Protein AF-A0A3E0R1F8-F1 (afdb_monomer_lite)

pLDDT: mean 88.99, std 15.38, range [22.86, 98.81]

Foldseek 3Di:
DDDDDDDDDDDDDDQLEQAWFDQPAQAEAEEAEAAADPDDPVLQLVLQVVLPFEHEYAYALCNLQVCLVVLQVNVVSPHHYAYAFHPLDLLQPDPDLVVSVVRVVSSQLSSCQSHVFFHWQEYEYRVSHHDPVSSCSSVVVQHRYYHFAELCLLVLDALVSSLVSQLVVDGHGGYYYHYNYPSNPRPSVNSNSSSVSSVVVVHGHDYVQVRCVSVVHHTWGKAKKKKWFQDPDAPPDDDFQKDQQLDLVSLLQCLQQCVPFDWDDVQCVQPVDSVSSSVVSNDWDAAPVRFTWDSRQWIFGDDPRGTFKIFTWDDDDQEIETRTMTGNDPDLCVVVNVSNVRSVVSVVVNHRIYMYRYPNVSNVVVCVVVVIDMDMDMDIGD

Secondary structure (DSSP, 8-state):
-----PPPPPP-SS--EES---TTS-EEEEEEEE--SSS-THHHHHHHHTTT---EEEE-HHHHHH-HHHHHHHHHTT-EEEE--SS---GGG---HHHHHHHHHHHHHHHHHHHSSPEESEE--GGG---HHHHHHHHHTTPEEE--EE--GGG---HHHHHHHHGGG--TT-EEEEEESSS-TTHHHHHHHHHHHHHHTTPEEE-HHHHHHHTT----EEEEEEEEEPPSSPPSSPPP-EEE--SHHHHHHHHHHHTTS---HHHHHH-SSHHHHHHHHHS--B-TTSPBP-GGGEEEEEETTEEEEEEEEEEETTEEEEEEEEESS--TTHHHHHHHHHHHHHHHTT-SEEEESSSHHHHHHHHHHTT--EEEEEEEE-

Radius of gyration: 23.36 Å; chains: 1; bounding box: 55×54×70 Å

Structure (mmCIF, N/CA/C/O backbone):
data_AF-A0A3E0R1F8-F1
#
_entry.id   AF-A0A3E0R1F8-F1
#
loop_
_atom_site.group_PDB
_atom_site.id
_atom_site.type_symbol
_atom_site.label_atom_id
_atom_site.label_alt_id
_atom_site.label_comp_id
_atom_site.label_asym_id
_atom_site.label_entity_id
_atom_site.label_seq_id
_atom_site.pdbx_PDB_ins_code
_atom_site.Cartn_x
_atom_site.Cartn_y
_atom_site.Cartn_z
_atom_site.occupancy
_atom_site.B_iso_or_equiv
_atom_site.auth_seq_id
_atom_site.auth_comp_id
_atom_site.auth_asym_id
_atom_site.auth_atom_id
_atom_site.pdbx_PDB_model_num
ATOM 1 N N . MET A 1 1 ? -1.274 17.047 39.202 1.00 31.33 1 MET A N 1
ATOM 2 C CA . MET A 1 1 ? -2.522 16.830 38.441 1.00 31.33 1 MET A CA 1
ATOM 3 C C . MET A 1 1 ? -2.502 17.765 37.240 1.00 31.33 1 MET A C 1
ATOM 5 O O . MET A 1 1 ? -2.857 18.924 37.386 1.00 31.33 1 MET A O 1
ATOM 9 N N . SER A 1 2 ? -1.992 17.303 36.097 1.00 24.64 2 SER A N 1
ATOM 10 C CA . SER A 1 2 ? -2.022 18.062 34.841 1.00 24.64 2 SER A CA 1
ATOM 11 C C . SER A 1 2 ? -3.104 17.438 33.968 1.00 24.64 2 SER A C 1
ATOM 13 O O . SER A 1 2 ? -2.968 16.290 33.555 1.00 24.64 2 SER A O 1
ATOM 15 N N . ARG A 1 3 ? -4.227 18.141 33.796 1.00 22.86 3 ARG A N 1
ATOM 16 C CA . ARG A 1 3 ? -5.286 17.759 32.859 1.00 22.86 3 ARG A CA 1
ATOM 17 C C . ARG A 1 3 ? -4.897 18.313 31.493 1.00 22.86 3 ARG A C 1
ATOM 19 O O . ARG A 1 3 ? -4.946 19.524 31.300 1.00 22.86 3 ARG A O 1
ATOM 26 N N . SER A 1 4 ? -4.520 17.437 30.569 1.00 24.70 4 SER A N 1
ATOM 27 C CA . SER A 1 4 ? -4.425 17.789 29.153 1.00 24.70 4 SER A CA 1
ATOM 28 C C . SER A 1 4 ? -5.839 18.030 28.628 1.00 24.70 4 SER A C 1
ATOM 30 O O . SER A 1 4 ? -6.684 17.138 28.658 1.00 24.70 4 SER A O 1
ATOM 32 N N . VAL A 1 5 ? -6.114 19.270 28.233 1.00 24.08 5 VAL A N 1
ATOM 33 C CA . VAL A 1 5 ? -7.390 19.702 27.659 1.00 24.08 5 VAL A CA 1
ATOM 34 C C . VAL A 1 5 ? -7.327 19.449 26.156 1.00 24.08 5 VAL A C 1
ATOM 36 O O . VAL A 1 5 ? -6.535 20.078 25.459 1.00 24.08 5 VAL A O 1
ATOM 39 N N . PHE A 1 6 ? -8.150 18.527 25.657 1.00 27.28 6 PHE A N 1
ATOM 40 C CA . PHE A 1 6 ? -8.397 18.381 24.225 1.00 27.28 6 PHE A CA 1
ATOM 41 C C . PHE A 1 6 ? -9.372 19.483 23.801 1.00 27.28 6 PHE A C 1
ATOM 43 O O . PHE A 1 6 ? -10.487 19.575 24.317 1.00 27.28 6 PHE A O 1
ATOM 50 N N . HIS A 1 7 ? -8.924 20.376 22.920 1.00 27.91 7 HIS A N 1
ATOM 51 C CA . HIS A 1 7 ? -9.761 21.449 22.400 1.00 27.91 7 HIS A CA 1
ATOM 52 C C . HIS A 1 7 ? -10.775 20.901 21.392 1.00 27.91 7 HIS A C 1
ATOM 54 O O . HIS A 1 7 ? -10.412 20.204 20.447 1.00 27.91 7 HIS A O 1
ATOM 60 N N . ALA A 1 8 ? -12.041 21.264 21.602 1.00 29.66 8 ALA A N 1
ATOM 61 C CA . ALA A 1 8 ? -13.139 21.038 20.675 1.00 29.66 8 ALA A CA 1
ATOM 62 C C . ALA A 1 8 ? -12.845 21.665 19.299 1.00 29.66 8 ALA A C 1
ATOM 64 O O . ALA A 1 8 ? -12.393 22.810 19.201 1.00 29.66 8 ALA A O 1
ATOM 65 N N . VAL A 1 9 ? -13.113 20.893 18.247 1.00 32.69 9 VAL A N 1
ATOM 66 C CA . VAL A 1 9 ? -12.901 21.246 16.840 1.00 32.69 9 VAL A CA 1
ATOM 67 C C . VAL A 1 9 ? -13.839 22.392 16.435 1.00 32.69 9 VAL A C 1
ATOM 69 O O . VAL A 1 9 ? -15.059 22.255 16.494 1.00 32.69 9 VAL A O 1
ATOM 72 N N . GLN A 1 10 ? -13.270 23.524 16.005 1.00 29.42 10 GLN A N 1
ATOM 73 C CA . GLN A 1 10 ? -13.994 24.558 15.254 1.00 29.42 10 GLN A CA 1
ATOM 74 C C . GLN A 1 10 ? -14.044 24.193 13.760 1.00 29.42 10 GLN A C 1
ATOM 76 O O . GLN A 1 10 ? -13.067 23.640 13.247 1.00 29.42 10 GLN A O 1
ATOM 81 N N . PRO A 1 11 ? -15.134 24.517 13.040 1.00 40.38 11 PRO A N 1
ATOM 82 C CA . PRO A 1 11 ? -15.223 24.266 11.612 1.00 40.38 11 PRO A CA 1
ATOM 83 C C . PRO A 1 11 ? -14.510 25.354 10.786 1.00 40.38 11 PRO A C 1
ATOM 85 O O . PRO A 1 11 ? -14.675 26.546 11.028 1.00 40.38 11 PRO A O 1
ATOM 88 N N . ASP A 1 12 ? -13.819 24.870 9.752 1.00 43.56 12 ASP A N 1
ATOM 89 C CA . ASP A 1 12 ? -13.478 25.507 8.470 1.00 43.56 12 ASP A CA 1
ATOM 90 C C . ASP A 1 12 ? -12.099 26.184 8.259 1.00 43.56 12 ASP A C 1
ATOM 92 O O . ASP A 1 12 ? -11.528 26.842 9.126 1.00 43.56 12 ASP A O 1
ATOM 96 N N . THR A 1 13 ? -11.620 26.024 7.014 1.00 33.88 13 THR A N 1
ATOM 97 C CA . THR A 1 13 ? -10.403 26.500 6.320 1.00 33.88 13 THR A CA 1
ATOM 98 C C . THR A 1 13 ? -9.198 25.536 6.240 1.00 33.88 13 THR A C 1
ATOM 100 O O . THR A 1 13 ? -8.258 25.570 7.025 1.00 33.88 13 THR A O 1
ATOM 103 N N . GLY A 1 14 ? -9.189 24.665 5.220 1.00 43.38 14 GLY A N 1
ATOM 104 C CA . GLY A 1 14 ? -7.960 24.106 4.616 1.00 43.38 14 GLY A CA 1
ATOM 105 C C . GLY A 1 14 ? -7.129 23.091 5.417 1.00 43.38 14 GLY A C 1
ATOM 106 O O . GLY A 1 14 ? -6.102 22.633 4.921 1.00 43.38 14 GLY A O 1
ATOM 107 N N . ARG A 1 15 ? -7.546 22.690 6.622 1.00 53.75 15 ARG A N 1
ATOM 108 C CA . ARG A 1 15 ? -6.850 21.649 7.396 1.00 53.75 15 ARG A CA 1
ATOM 109 C C . ARG A 1 15 ? -7.190 20.253 6.875 1.00 53.75 15 ARG A C 1
ATOM 111 O O . ARG A 1 15 ? -8.302 19.757 7.058 1.00 53.75 15 ARG A O 1
ATOM 118 N N . ALA A 1 16 ? -6.208 19.601 6.259 1.00 76.62 16 ALA A N 1
ATOM 119 C CA . ALA A 1 16 ? -6.284 18.214 5.806 1.00 76.62 16 ALA A CA 1
ATOM 120 C C . ALA A 1 16 ? -6.086 17.221 6.972 1.00 76.62 16 ALA A C 1
ATOM 122 O O . ALA A 1 16 ? -5.277 16.306 6.863 1.00 76.62 16 ALA A O 1
ATOM 123 N N . THR A 1 17 ? -6.773 17.407 8.105 1.00 89.50 17 THR A N 1
ATOM 124 C CA . THR A 1 17 ? -6.767 16.450 9.228 1.00 89.50 17 THR A CA 1
ATOM 125 C C . THR A 1 17 ? -8.112 15.733 9.339 1.00 89.50 17 THR A C 1
ATOM 127 O O . THR A 1 17 ? -9.165 16.331 9.105 1.00 89.50 17 THR A O 1
ATOM 130 N N . LEU A 1 18 ? -8.095 14.445 9.676 1.00 92.25 18 LEU A N 1
ATOM 131 C CA . LEU A 1 18 ? -9.238 13.677 10.165 1.00 92.25 18 LEU A CA 1
ATOM 132 C C . LEU A 1 18 ? -9.006 13.394 11.647 1.00 92.25 18 LEU A C 1
ATOM 134 O O . LEU A 1 18 ? -8.317 12.437 11.987 1.00 92.25 18 LEU A O 1
ATOM 138 N N . ASP A 1 19 ? -9.589 14.221 12.505 1.00 88.12 19 ASP A N 1
ATOM 139 C CA . ASP A 1 19 ? -9.562 14.013 13.958 1.00 88.12 19 ASP A CA 1
ATOM 140 C C . ASP A 1 19 ? -10.814 13.255 14.432 1.00 88.12 19 ASP A C 1
ATOM 142 O O . ASP A 1 19 ? -10.738 12.394 15.305 1.00 88.12 19 ASP A O 1
ATOM 146 N N . ALA A 1 20 ? -11.953 13.524 13.786 1.00 89.38 20 ALA A N 1
ATOM 147 C CA . ALA A 1 20 ? -13.210 12.800 13.931 1.00 89.38 20 ALA A CA 1
ATOM 148 C C . ALA A 1 20 ? -14.001 12.835 12.610 1.00 89.38 20 ALA A C 1
ATOM 150 O O . ALA A 1 20 ? -13.841 13.738 11.785 1.00 89.38 20 ALA A O 1
ATOM 151 N N . GLY A 1 21 ? -14.845 11.829 12.407 1.00 92.06 21 GLY A N 1
ATOM 152 C CA . GLY A 1 21 ? -15.824 11.742 11.331 1.00 92.06 21 GLY A CA 1
ATOM 153 C C . GLY A 1 21 ? -17.110 12.517 11.623 1.00 92.06 21 GLY A C 1
ATOM 154 O O . GLY A 1 21 ? -17.177 13.376 12.499 1.00 92.06 21 GLY A O 1
ATOM 155 N N . ARG A 1 22 ? -18.158 12.203 10.861 1.00 92.94 22 ARG A N 1
ATOM 156 C CA . ARG A 1 22 ? -19.476 12.830 11.003 1.00 92.94 22 ARG A CA 1
ATOM 157 C C . ARG A 1 22 ? -20.229 12.319 12.227 1.00 92.94 22 ARG A C 1
ATOM 159 O O . ARG A 1 22 ? -20.435 11.118 12.355 1.00 92.94 22 ARG A O 1
ATOM 166 N N . ALA A 1 23 ? -20.727 13.241 13.048 1.00 93.12 23 ALA A N 1
ATOM 167 C CA . ALA A 1 23 ? -21.539 12.922 14.223 1.00 93.12 23 ALA A CA 1
ATOM 168 C C . ALA A 1 23 ? -22.938 12.370 13.874 1.00 93.12 23 ALA A C 1
ATOM 170 O O . ALA A 1 23 ? -23.554 11.685 14.684 1.00 93.12 23 ALA A O 1
ATOM 171 N N . ASP A 1 24 ? -23.449 12.647 12.671 1.00 93.50 24 ASP A N 1
ATOM 172 C CA . ASP A 1 24 ? -24.765 12.196 12.201 1.00 93.50 24 ASP A CA 1
ATOM 173 C C . ASP A 1 24 ? -24.726 10.871 11.418 1.00 93.50 24 ASP A C 1
ATOM 175 O O . ASP A 1 24 ? -25.764 10.373 10.988 1.00 93.50 24 ASP A O 1
ATOM 179 N N . VAL A 1 25 ? -23.540 10.280 11.242 1.00 94.69 25 VAL A N 1
ATOM 180 C CA . VAL A 1 25 ? -23.370 8.954 10.638 1.00 94.69 25 VAL A CA 1
ATOM 181 C C . VAL A 1 25 ? -23.016 7.971 11.757 1.00 94.69 25 VAL A C 1
ATOM 183 O O . VAL A 1 25 ? -21.973 8.160 12.380 1.00 94.69 25 VAL A O 1
ATOM 186 N N . PRO A 1 26 ? -23.821 6.919 12.015 1.00 96.81 26 PRO A N 1
ATOM 187 C CA . PRO A 1 26 ? -23.603 5.979 13.119 1.00 96.81 26 PRO A CA 1
ATOM 188 C C . PRO A 1 26 ? -22.460 5.003 12.803 1.00 96.81 26 PRO A C 1
ATOM 190 O O . PRO A 1 26 ? -22.647 3.801 12.603 1.00 96.81 26 PRO A O 1
ATOM 193 N N . ALA A 1 27 ? -21.250 5.539 12.679 1.00 97.75 27 ALA A N 1
ATOM 194 C CA . ALA A 1 27 ? -20.054 4.809 12.309 1.00 97.75 27 ALA A CA 1
ATOM 195 C C . ALA A 1 27 ? -18.835 5.318 13.077 1.00 97.75 27 ALA A C 1
ATOM 197 O O . ALA A 1 27 ? -18.736 6.499 13.405 1.00 97.75 27 ALA A O 1
ATOM 198 N N . PHE A 1 28 ? -17.890 4.418 13.320 1.00 98.44 28 PHE A N 1
ATOM 199 C CA . PHE A 1 28 ? -16.616 4.717 13.963 1.00 98.44 28 PHE A CA 1
ATOM 200 C C . PHE A 1 28 ? -15.492 3.904 13.322 1.00 98.44 28 PHE A C 1
ATOM 202 O O . PHE A 1 28 ? -15.753 2.891 12.671 1.00 98.44 28 PHE A O 1
ATOM 209 N N . ALA A 1 29 ? -14.243 4.325 13.511 1.00 98.56 29 ALA A N 1
ATOM 210 C CA . ALA A 1 29 ? -13.082 3.620 12.976 1.00 98.56 29 ALA A CA 1
ATOM 211 C C . ALA A 1 29 ? -12.192 3.058 14.085 1.00 98.56 29 ALA A C 1
ATOM 213 O O . ALA A 1 29 ? -11.771 3.775 14.992 1.00 98.56 29 ALA A O 1
ATOM 214 N N . LEU A 1 30 ? -11.852 1.776 13.960 1.00 98.69 30 LEU A N 1
ATOM 215 C CA . LEU A 1 30 ? -10.783 1.139 14.724 1.00 98.69 30 LEU A CA 1
ATOM 216 C C . LEU A 1 30 ? -9.503 1.177 13.896 1.00 98.69 30 LEU A C 1
ATOM 218 O O . LEU A 1 30 ? -9.472 0.684 12.763 1.00 98.69 30 LEU A O 1
ATOM 222 N N . THR A 1 31 ? -8.455 1.765 14.462 1.00 98.69 31 THR A N 1
ATOM 223 C CA . THR A 1 31 ? -7.178 1.960 13.776 1.00 98.69 31 THR A CA 1
ATOM 224 C C . THR A 1 31 ? -6.019 1.380 14.573 1.00 98.69 31 THR A C 1
ATOM 226 O O . THR A 1 31 ? -6.081 1.355 15.801 1.00 98.69 31 THR A O 1
ATOM 229 N N . PHE A 1 32 ? -5.003 0.875 13.872 1.00 98.62 32 PHE A N 1
ATOM 230 C CA . PHE A 1 32 ? -3.919 0.093 14.461 1.00 98.62 32 PHE A CA 1
ATOM 231 C C . PHE A 1 32 ? -2.560 0.464 13.865 1.00 98.62 32 PHE A C 1
ATOM 233 O O . PHE A 1 32 ? -2.346 0.254 12.670 1.00 98.62 32 PHE A O 1
ATOM 240 N N . ASP A 1 33 ? -1.641 0.945 14.695 1.00 98.12 33 ASP A N 1
ATOM 241 C CA . ASP A 1 33 ? -0.351 1.472 14.241 1.00 98.12 33 ASP A CA 1
ATOM 242 C C . ASP A 1 33 ? 0.812 0.455 14.356 1.00 98.12 33 ASP A C 1
ATOM 244 O O . ASP A 1 33 ? 0.704 -0.588 15.013 1.00 98.12 33 ASP A O 1
ATOM 248 N N . ASP A 1 34 ? 1.922 0.785 13.690 1.00 93.00 34 ASP A N 1
ATOM 249 C CA . ASP A 1 34 ? 3.263 0.168 13.689 1.00 93.00 34 ASP A CA 1
ATOM 250 C C . ASP A 1 34 ? 3.437 -1.128 12.886 1.00 93.00 34 ASP A C 1
ATOM 252 O O . ASP A 1 34 ? 4.240 -1.167 11.949 1.00 93.00 34 ASP A O 1
ATOM 256 N N . GLY A 1 35 ? 2.684 -2.173 13.230 1.00 80.94 35 GLY A N 1
ATOM 257 C CA . GLY A 1 35 ? 2.825 -3.524 12.676 1.00 80.94 35 GLY A CA 1
ATOM 258 C C . GLY A 1 35 ? 3.624 -4.471 13.587 1.00 80.94 35 GLY A C 1
ATOM 259 O O . GLY A 1 35 ? 4.685 -4.093 14.089 1.00 80.94 35 GLY A O 1
ATOM 260 N N . PRO A 1 36 ? 3.155 -5.715 13.827 1.00 87.00 36 PRO A N 1
ATOM 261 C CA . PRO A 1 36 ? 3.741 -6.571 14.849 1.00 87.00 36 PRO A CA 1
ATOM 262 C C . PRO A 1 36 ? 4.830 -7.460 14.256 1.00 87.00 36 PRO A C 1
ATOM 264 O O . PRO A 1 36 ? 4.718 -7.907 13.112 1.00 87.00 36 PRO A O 1
ATOM 267 N N . ASP A 1 37 ? 5.858 -7.762 15.047 1.00 83.38 37 ASP A N 1
ATOM 268 C CA . ASP A 1 37 ? 6.949 -8.643 14.625 1.00 83.38 37 ASP A CA 1
ATOM 269 C C . ASP A 1 37 ? 6.920 -10.003 15.319 1.00 83.38 37 ASP A C 1
ATOM 271 O O . ASP A 1 37 ? 7.104 -11.032 14.665 1.00 83.38 37 ASP A O 1
ATOM 275 N N . LEU A 1 38 ? 6.684 -10.032 16.632 1.00 87.12 38 LEU A N 1
ATOM 276 C CA . LEU A 1 38 ? 6.719 -11.264 17.420 1.00 87.12 38 LEU A CA 1
ATOM 277 C C . LEU A 1 38 ? 5.320 -11.809 17.700 1.00 87.12 38 LEU A C 1
ATOM 279 O O . LEU A 1 38 ? 5.138 -13.023 17.825 1.00 87.12 38 LEU A O 1
ATOM 283 N N . VAL A 1 39 ? 4.323 -10.932 17.825 1.00 88.44 39 VAL A N 1
ATOM 284 C CA . VAL A 1 39 ? 2.934 -11.346 18.045 1.00 88.44 39 VAL A CA 1
ATOM 285 C C . VAL A 1 39 ? 2.226 -11.570 16.701 1.00 88.44 39 VAL A C 1
ATOM 287 O O . VAL A 1 39 ? 2.243 -10.687 15.847 1.00 88.44 39 VAL A O 1
ATOM 290 N N . PRO A 1 40 ? 1.539 -12.711 16.496 1.00 92.44 40 PRO A N 1
ATOM 291 C CA . PRO A 1 40 ? 0.816 -12.956 15.252 1.00 92.44 40 PRO A CA 1
ATOM 292 C C . PRO A 1 40 ? -0.283 -11.916 15.007 1.00 92.44 40 PRO A C 1
ATOM 294 O O . PRO A 1 40 ? -1.200 -11.766 15.824 1.00 92.44 40 PRO A O 1
ATOM 297 N N . ILE A 1 41 ? -0.234 -11.259 13.846 1.00 94.69 41 ILE A N 1
ATOM 298 C CA . ILE A 1 41 ? -1.263 -10.309 13.399 1.00 94.69 41 ILE A CA 1
ATOM 299 C C . ILE A 1 41 ? -2.653 -10.957 13.330 1.00 94.69 41 ILE A C 1
ATOM 301 O O . ILE A 1 41 ? -3.673 -10.297 13.526 1.00 94.69 41 ILE A O 1
ATOM 305 N N . GLU A 1 42 ? -2.710 -12.277 13.133 1.00 94.94 42 GLU A N 1
ATOM 306 C CA . GLU A 1 42 ? -3.935 -13.071 13.130 1.00 94.94 42 GLU A CA 1
ATOM 307 C C . GLU A 1 42 ? -4.786 -12.875 14.388 1.00 94.94 42 GLU A C 1
ATOM 309 O O . GLU A 1 42 ? -6.003 -13.020 14.298 1.00 94.94 42 GLU A O 1
ATOM 314 N N . ARG A 1 43 ? -4.191 -12.510 15.533 1.00 96.81 43 ARG A N 1
ATOM 315 C CA . ARG A 1 43 ? -4.947 -12.215 16.758 1.00 96.81 43 ARG A CA 1
ATOM 316 C C . ARG A 1 43 ? -5.863 -11.001 16.588 1.00 96.81 43 ARG A C 1
ATOM 318 O O . ARG A 1 43 ? -7.030 -11.088 16.953 1.00 96.81 43 ARG A O 1
ATOM 325 N N . TRP A 1 44 ? -5.362 -9.910 16.004 1.00 97.94 44 TRP A N 1
ATOM 326 C CA . TRP A 1 44 ? -6.161 -8.711 15.721 1.00 97.94 44 TRP A CA 1
ATOM 327 C C . TRP A 1 44 ? -7.205 -8.995 14.646 1.00 97.94 44 TRP A C 1
ATOM 329 O O . TRP A 1 44 ? -8.382 -8.700 14.833 1.00 97.94 44 TRP A O 1
ATOM 339 N N . LEU A 1 45 ? -6.781 -9.618 13.543 1.00 97.62 45 LEU A N 1
ATOM 340 C CA . LEU A 1 45 ? -7.668 -9.889 12.411 1.00 97.62 45 LEU A CA 1
ATOM 341 C C . LEU A 1 45 ? -8.829 -10.805 12.819 1.00 97.62 45 LEU A C 1
ATOM 343 O O . LEU A 1 45 ? -9.976 -10.509 12.511 1.00 97.62 45 LEU A O 1
ATOM 347 N N . LYS A 1 46 ? -8.554 -11.876 13.580 1.00 97.56 46 LYS A N 1
ATOM 348 C CA . LYS A 1 46 ? -9.601 -12.775 14.082 1.00 97.56 46 LYS A CA 1
ATOM 349 C C . LYS A 1 46 ? -10.578 -12.043 15.006 1.00 97.56 46 LYS A C 1
ATOM 351 O O . LYS A 1 46 ? -11.780 -12.208 14.852 1.00 97.56 46 LYS A O 1
ATOM 356 N N . ALA A 1 47 ? -10.079 -11.231 15.938 1.00 97.88 47 ALA A N 1
ATOM 357 C CA . ALA A 1 47 ? -10.932 -10.517 16.887 1.00 97.88 47 ALA A CA 1
ATOM 358 C C . ALA A 1 47 ? -11.882 -9.517 16.201 1.00 97.88 47 ALA A C 1
ATOM 360 O O . ALA A 1 47 ? -13.031 -9.384 16.617 1.00 97.88 47 ALA A O 1
ATOM 361 N N . LEU A 1 48 ? -11.428 -8.852 15.133 1.00 98.38 48 LEU A N 1
ATOM 362 C CA . LEU A 1 48 ? -12.283 -8.001 14.301 1.00 98.38 48 LEU A CA 1
ATOM 363 C C . LEU A 1 48 ? -13.321 -8.831 13.528 1.00 98.38 48 LEU A C 1
ATOM 365 O O . LEU A 1 48 ? -14.513 -8.531 13.560 1.00 98.38 48 LEU A O 1
ATOM 369 N N . GLU A 1 49 ? -12.881 -9.894 12.857 1.00 97.38 49 GLU A N 1
ATOM 370 C CA . GLU A 1 49 ? -13.738 -10.716 11.996 1.00 97.38 49 GLU A CA 1
ATOM 371 C C . GLU A 1 49 ? -14.802 -11.506 12.751 1.00 97.38 49 GLU A C 1
ATOM 373 O O . GLU A 1 49 ? -15.925 -11.620 12.261 1.00 97.38 49 GLU A O 1
ATOM 378 N N . ASP A 1 50 ? -14.494 -11.996 13.955 1.00 97.31 50 ASP A N 1
ATOM 379 C CA . ASP A 1 50 ? -15.455 -12.690 14.823 1.00 97.31 50 ASP A CA 1
ATOM 380 C C . ASP A 1 50 ? -16.675 -11.807 15.153 1.00 97.31 50 ASP A C 1
ATOM 382 O O . ASP A 1 50 ? -17.744 -12.315 15.491 1.00 97.31 50 ASP A O 1
ATOM 386 N N . LYS A 1 51 ? -16.524 -10.483 15.041 1.00 97.31 51 LYS A N 1
ATOM 387 C CA . LYS A 1 51 ? -17.572 -9.477 15.246 1.00 97.31 51 LYS A CA 1
ATOM 388 C C . LYS A 1 51 ? -18.038 -8.821 13.938 1.00 97.31 51 LYS A C 1
ATOM 390 O O . LYS A 1 51 ? -18.781 -7.845 13.973 1.00 97.31 51 LYS A O 1
ATOM 395 N N . GLY A 1 52 ? -17.599 -9.321 12.779 1.00 95.75 52 GLY A N 1
ATOM 396 C CA . GLY A 1 52 ? -17.927 -8.754 11.466 1.00 95.75 52 GLY A CA 1
ATOM 397 C C . GLY A 1 52 ? -17.374 -7.341 11.237 1.00 95.75 52 GLY A C 1
ATOM 398 O O . GLY A 1 52 ? -17.892 -6.606 10.393 1.00 95.75 52 GLY A O 1
ATOM 399 N N . ALA A 1 53 ? -16.350 -6.941 11.993 1.00 97.62 53 ALA A N 1
ATOM 400 C CA . ALA A 1 53 ? -15.756 -5.615 11.935 1.00 97.62 53 ALA A CA 1
ATOM 401 C C . ALA A 1 53 ? -14.571 -5.557 10.965 1.00 97.62 53 ALA A C 1
ATOM 403 O O . ALA A 1 53 ? -13.873 -6.540 10.716 1.00 97.62 53 ALA A O 1
ATOM 404 N N . ARG A 1 54 ? -14.312 -4.355 10.449 1.00 96.88 54 ARG A N 1
ATOM 405 C CA . ARG A 1 54 ? -13.102 -4.019 9.689 1.00 96.88 54 ARG A CA 1
ATOM 406 C C . ARG A 1 54 ? -12.304 -2.976 10.466 1.00 96.88 54 ARG A C 1
ATOM 408 O O . ARG A 1 54 ? -12.839 -2.310 11.346 1.00 96.88 54 ARG A O 1
ATOM 415 N N . GLY A 1 55 ? -11.031 -2.838 10.121 1.00 98.12 55 GLY A N 1
ATOM 416 C CA . GLY A 1 55 ? -10.126 -1.874 10.742 1.00 98.12 55 GLY A CA 1
ATOM 417 C C . GLY A 1 55 ? -9.118 -1.344 9.734 1.00 98.12 55 GLY A C 1
ATOM 418 O O . GLY A 1 55 ? -8.931 -1.954 8.674 1.00 98.12 55 GLY A O 1
ATOM 419 N N . THR A 1 56 ? -8.493 -0.221 10.075 1.00 98.75 56 THR A N 1
ATOM 420 C CA . THR A 1 56 ? -7.425 0.397 9.281 1.00 98.75 56 THR A CA 1
ATOM 421 C C . THR A 1 56 ? -6.088 0.216 9.985 1.00 98.75 56 THR A C 1
ATOM 423 O O . THR A 1 56 ? -5.921 0.624 11.130 1.00 98.75 56 THR A O 1
ATOM 426 N N . PHE A 1 57 ? -5.125 -0.380 9.295 1.00 98.62 57 PHE A N 1
ATOM 427 C CA . PHE A 1 57 ? -3.776 -0.609 9.796 1.00 98.62 57 PHE A CA 1
ATOM 428 C C . PHE A 1 57 ? -2.819 0.422 9.186 1.00 98.62 57 PHE A C 1
ATOM 430 O O . PHE A 1 57 ? -2.762 0.557 7.964 1.00 98.62 57 PHE A O 1
ATOM 437 N N . PHE A 1 58 ? -2.074 1.148 10.017 1.00 98.56 58 PHE A N 1
ATOM 438 C CA . PHE A 1 58 ? -1.023 2.075 9.599 1.00 98.56 58 PHE A CA 1
ATOM 439 C C . PHE A 1 58 ? 0.331 1.465 9.941 1.00 98.56 58 PHE A C 1
ATOM 441 O O . PHE A 1 58 ? 0.778 1.528 11.081 1.00 98.56 58 PHE A O 1
ATOM 448 N N . PHE A 1 59 ? 0.998 0.865 8.959 1.00 98.25 59 PHE A N 1
ATOM 449 C CA . PHE A 1 59 ? 2.258 0.156 9.198 1.00 98.25 59 PHE A CA 1
ATOM 450 C C . PHE A 1 59 ? 3.462 0.893 8.640 1.00 98.25 59 PHE A C 1
ATOM 452 O O . PHE A 1 59 ? 3.368 1.630 7.656 1.00 98.25 59 PHE A O 1
ATOM 459 N N . THR A 1 60 ? 4.611 0.689 9.274 1.00 98.44 60 THR A N 1
ATOM 460 C CA . THR A 1 60 ? 5.857 1.311 8.833 1.00 98.44 60 THR A CA 1
ATOM 461 C C . THR A 1 60 ? 6.324 0.725 7.500 1.00 98.44 60 THR A C 1
ATOM 463 O O . THR A 1 60 ? 6.053 -0.434 7.172 1.00 98.44 60 THR A O 1
ATOM 466 N N . GLY A 1 61 ? 7.065 1.515 6.724 1.00 97.69 61 GLY A N 1
ATOM 467 C CA . GLY A 1 61 ? 7.717 1.035 5.503 1.00 97.69 61 GLY A CA 1
ATOM 468 C C . GLY A 1 61 ? 8.646 -0.156 5.764 1.00 97.69 61 GLY A C 1
ATOM 469 O O . GLY A 1 61 ? 8.608 -1.139 5.026 1.00 97.69 61 GLY A O 1
ATOM 470 N N . GLU A 1 62 ? 9.396 -0.134 6.870 1.00 97.12 62 GLU A N 1
ATOM 471 C CA . GLU A 1 62 ? 10.237 -1.263 7.286 1.00 97.12 62 GLU A CA 1
ATOM 472 C C . GLU A 1 62 ? 9.435 -2.543 7.570 1.00 97.12 62 GLU A C 1
ATOM 474 O O . GLU A 1 62 ? 9.890 -3.650 7.263 1.00 97.12 62 GLU A O 1
ATOM 479 N N . TRP A 1 63 ? 8.239 -2.426 8.155 1.00 96.94 63 TRP A N 1
ATOM 480 C CA . TRP A 1 63 ? 7.361 -3.577 8.356 1.00 96.94 63 TRP A CA 1
ATOM 481 C C . TRP A 1 63 ? 6.841 -4.114 7.019 1.00 96.94 63 TRP A C 1
ATOM 483 O O . TRP A 1 63 ? 6.862 -5.324 6.790 1.00 96.94 63 TRP A O 1
ATOM 493 N N . LEU A 1 64 ? 6.433 -3.227 6.106 1.00 96.12 64 LEU A N 1
ATOM 494 C CA . LEU A 1 64 ? 5.937 -3.596 4.775 1.00 96.12 64 LEU A CA 1
ATOM 495 C C . LEU A 1 64 ? 6.994 -4.354 3.957 1.00 96.12 64 LEU A C 1
ATOM 497 O O . LEU A 1 64 ? 6.664 -5.344 3.298 1.00 96.12 64 LEU A O 1
ATOM 501 N N . ASP A 1 65 ? 8.259 -3.955 4.072 1.00 93.44 65 ASP A N 1
ATOM 502 C CA . ASP A 1 65 ? 9.393 -4.627 3.433 1.00 93.44 65 ASP A CA 1
ATOM 503 C C . ASP A 1 65 ? 9.643 -6.033 3.973 1.00 93.44 65 ASP A C 1
ATOM 505 O O . ASP A 1 65 ? 9.919 -6.965 3.209 1.00 93.44 65 ASP A O 1
ATOM 509 N N . ARG A 1 66 ? 9.544 -6.201 5.294 1.00 93.56 66 ARG A N 1
ATOM 510 C CA . ARG A 1 66 ? 9.769 -7.493 5.954 1.00 93.56 66 ARG A CA 1
ATOM 511 C C . ARG A 1 66 ? 8.591 -8.445 5.780 1.00 93.56 66 ARG A C 1
ATOM 513 O O . ARG A 1 66 ? 8.794 -9.650 5.618 1.00 93.56 66 ARG A O 1
ATOM 520 N N . HIS A 1 67 ? 7.369 -7.915 5.744 1.00 92.31 67 HIS A N 1
ATOM 521 C CA . HIS A 1 67 ? 6.135 -8.699 5.812 1.00 92.31 67 HIS A CA 1
ATOM 522 C C . HIS A 1 67 ? 5.172 -8.493 4.627 1.00 92.31 67 HIS A C 1
ATOM 524 O O . HIS A 1 67 ? 3.950 -8.463 4.818 1.00 92.31 67 HIS A O 1
ATOM 530 N N . PRO A 1 68 ? 5.635 -8.476 3.360 1.00 89.88 68 PRO A N 1
ATOM 531 C CA . PRO A 1 68 ? 4.777 -8.154 2.216 1.00 89.88 68 PRO A CA 1
ATOM 532 C C . PRO A 1 68 ? 3.654 -9.184 2.002 1.00 89.88 68 PRO A C 1
ATOM 534 O O . PRO A 1 68 ? 2.598 -8.883 1.449 1.00 89.88 68 PRO A O 1
ATOM 537 N N . ARG A 1 69 ? 3.847 -10.434 2.453 1.00 85.75 69 ARG A N 1
ATOM 538 C CA . ARG A 1 69 ? 2.795 -11.468 2.426 1.00 85.75 69 ARG A CA 1
ATOM 539 C C . ARG A 1 69 ? 1.673 -11.180 3.422 1.00 85.75 69 ARG A C 1
ATOM 541 O O . ARG A 1 69 ? 0.522 -11.459 3.096 1.00 85.75 69 ARG A O 1
ATOM 548 N N . LEU A 1 70 ? 2.004 -10.657 4.601 1.00 90.62 70 LEU A N 1
ATOM 549 C CA . LEU A 1 70 ? 1.011 -10.295 5.609 1.00 90.62 70 LEU A CA 1
ATOM 550 C C . LEU A 1 70 ? 0.263 -9.030 5.183 1.00 90.62 70 LEU A C 1
ATOM 552 O O . LEU A 1 70 ? -0.961 -9.043 5.229 1.00 90.62 70 LEU A O 1
ATOM 556 N N . ALA A 1 71 ? 0.957 -8.022 4.640 1.00 92.94 71 ALA A N 1
ATOM 557 C CA . ALA A 1 71 ? 0.332 -6.823 4.068 1.00 92.94 71 ALA A CA 1
ATOM 558 C C . ALA A 1 71 ? -0.801 -7.168 3.081 1.00 92.94 71 ALA A C 1
ATOM 560 O O . ALA A 1 71 ? -1.936 -6.717 3.226 1.00 92.94 71 ALA A O 1
ATOM 561 N N . ARG A 1 72 ? -0.528 -8.062 2.119 1.00 89.12 72 ARG A N 1
ATOM 562 C CA . ARG A 1 72 ? -1.546 -8.540 1.165 1.00 89.12 72 ARG A CA 1
ATOM 563 C C . ARG A 1 72 ? -2.670 -9.326 1.831 1.00 89.12 72 ARG A C 1
ATOM 565 O O . ARG A 1 72 ? -3.823 -9.179 1.451 1.00 89.12 72 ARG A O 1
ATOM 572 N N . ARG A 1 73 ? -2.354 -10.154 2.832 1.00 88.94 73 ARG A N 1
ATOM 573 C CA . ARG A 1 73 ? -3.357 -10.938 3.568 1.00 88.94 73 ARG A CA 1
ATOM 574 C C . ARG A 1 73 ? -4.348 -10.039 4.309 1.00 88.94 73 ARG A C 1
ATOM 576 O O . ARG A 1 73 ? -5.528 -10.361 4.324 1.00 88.94 73 ARG A O 1
ATOM 583 N N . ILE A 1 74 ? -3.885 -8.937 4.898 1.00 93.81 74 ILE A N 1
ATOM 584 C CA . ILE A 1 74 ? -4.740 -7.943 5.569 1.00 93.81 74 ILE A CA 1
ATOM 585 C C . ILE A 1 74 ? -5.743 -7.359 4.570 1.00 93.81 74 ILE A C 1
ATOM 587 O O . ILE A 1 74 ? -6.946 -7.397 4.820 1.00 93.81 74 ILE A O 1
ATOM 591 N N . ILE A 1 75 ? -5.251 -6.904 3.412 1.00 93.69 75 ILE A N 1
ATOM 592 C CA . ILE A 1 75 ? -6.086 -6.339 2.344 1.00 93.69 75 ILE A CA 1
ATOM 593 C C . ILE A 1 75 ? -7.094 -7.376 1.830 1.00 93.69 75 ILE A C 1
ATOM 595 O O . ILE A 1 75 ? -8.283 -7.083 1.732 1.00 93.69 75 ILE A O 1
ATOM 599 N N . ALA A 1 76 ? -6.646 -8.605 1.551 1.00 88.88 76 ALA A N 1
ATOM 600 C CA . ALA A 1 76 ? -7.500 -9.681 1.043 1.00 88.88 76 ALA A CA 1
ATOM 601 C C . ALA A 1 76 ? -8.612 -10.097 2.026 1.00 88.88 76 ALA A C 1
ATOM 603 O O . ALA A 1 76 ? -9.637 -10.630 1.607 1.00 88.88 76 ALA A O 1
ATOM 604 N N . ARG A 1 77 ? -8.427 -9.840 3.327 1.00 92.81 77 ARG A N 1
ATOM 605 C CA . ARG A 1 77 ? -9.430 -10.061 4.384 1.00 92.81 77 ARG A CA 1
ATOM 606 C C . ARG A 1 77 ? -10.388 -8.872 4.561 1.00 92.81 77 ARG A C 1
ATOM 608 O O . ARG A 1 77 ? -11.245 -8.895 5.433 1.00 92.81 77 ARG A O 1
ATOM 615 N N . GLY A 1 78 ? -10.281 -7.844 3.717 1.00 93.94 78 GLY A N 1
ATOM 616 C CA . GLY A 1 78 ? -11.195 -6.701 3.686 1.00 93.94 78 GLY A CA 1
ATOM 617 C C . GLY A 1 78 ? -10.834 -5.562 4.641 1.00 93.94 78 GLY A C 1
ATOM 618 O O . GLY A 1 78 ? -11.594 -4.597 4.734 1.00 93.94 78 GLY A O 1
ATOM 619 N N . HIS A 1 79 ? -9.694 -5.644 5.329 1.00 97.81 79 HIS A N 1
ATOM 620 C CA . HIS A 1 79 ? -9.170 -4.539 6.129 1.00 97.81 79 HIS A CA 1
ATOM 621 C C . HIS A 1 79 ? -8.476 -3.499 5.245 1.00 97.81 79 HIS A C 1
ATOM 623 O O . HIS A 1 79 ? -8.038 -3.782 4.128 1.00 97.81 79 HIS A O 1
ATOM 629 N N . GLU A 1 80 ? -8.355 -2.284 5.766 1.00 97.88 80 GLU A N 1
ATOM 630 C CA . GLU A 1 80 ? -7.630 -1.209 5.103 1.00 97.88 80 GLU A CA 1
ATOM 631 C C . GLU A 1 80 ? -6.186 -1.152 5.602 1.00 97.88 80 GLU A C 1
ATOM 633 O O . GLU A 1 80 ? -5.913 -1.393 6.776 1.00 97.88 80 GLU A O 1
ATOM 638 N N . LEU A 1 81 ? -5.260 -0.830 4.702 1.00 97.50 81 LEU A N 1
ATOM 639 C CA . LEU A 1 81 ? -3.845 -0.666 5.009 1.00 97.50 81 LEU A CA 1
ATOM 640 C C . LEU A 1 81 ? -3.366 0.666 4.432 1.00 97.50 81 LEU A C 1
ATOM 642 O O . LEU A 1 81 ? -3.575 0.930 3.244 1.00 97.50 81 LEU A O 1
ATOM 646 N N . ALA A 1 82 ? -2.689 1.450 5.260 1.00 97.88 82 ALA A N 1
ATOM 647 C CA . ALA A 1 82 ? -1.974 2.673 4.919 1.00 97.88 82 ALA A CA 1
ATOM 648 C C . ALA A 1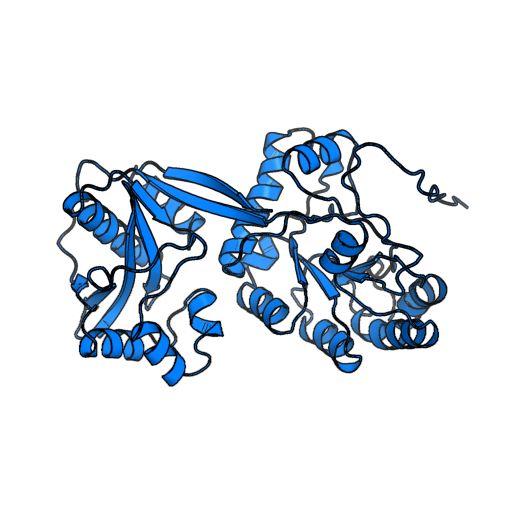 82 ? -0.583 2.649 5.571 1.00 97.88 82 ALA A C 1
ATOM 650 O O . ALA A 1 82 ? -0.255 1.721 6.317 1.00 97.88 82 ALA A O 1
ATOM 651 N N . HIS A 1 83 ? 0.260 3.636 5.268 1.00 97.38 83 HIS A N 1
ATOM 652 C CA . HIS A 1 83 ? 1.612 3.690 5.828 1.00 97.38 83 HIS A CA 1
ATOM 653 C C . HIS A 1 83 ? 1.730 4.662 7.009 1.00 97.38 83 HIS A C 1
ATOM 655 O O . HIS A 1 83 ? 0.957 5.614 7.142 1.00 97.38 83 HIS A O 1
ATOM 661 N N . HIS A 1 84 ? 2.715 4.395 7.866 1.00 97.69 84 HIS A N 1
ATOM 662 C CA . HIS A 1 84 ? 3.005 5.122 9.102 1.00 97.69 84 HIS A CA 1
ATOM 663 C C . HIS A 1 84 ? 4.438 5.674 9.113 1.00 97.69 84 HIS A C 1
ATOM 665 O O . HIS A 1 84 ? 5.150 5.563 10.109 1.00 97.69 84 HIS A O 1
ATOM 671 N N . SER A 1 85 ? 4.872 6.257 7.987 1.00 98.19 85 SER A N 1
ATOM 672 C CA . SER A 1 85 ? 6.268 6.621 7.665 1.00 98.19 85 SER A CA 1
ATOM 673 C C . SER A 1 85 ? 7.146 5.391 7.452 1.00 98.19 85 SER A C 1
ATOM 675 O O . SER A 1 85 ? 6.698 4.257 7.640 1.00 98.19 85 SER A O 1
ATOM 677 N N . TYR A 1 86 ? 8.386 5.583 7.006 1.00 98.31 86 TYR A N 1
ATOM 678 C CA . TYR A 1 86 ? 9.252 4.445 6.735 1.00 98.31 86 TYR A CA 1
ATOM 679 C C . TYR A 1 86 ? 9.910 3.921 8.014 1.00 98.31 86 TYR A C 1
ATOM 681 O O . TYR A 1 86 ? 9.745 2.742 8.313 1.00 98.31 86 TYR A O 1
ATOM 689 N N . HIS A 1 87 ? 10.581 4.792 8.777 1.00 97.81 87 HIS A N 1
ATOM 690 C CA . HIS A 1 87 ? 11.381 4.415 9.955 1.00 97.81 87 HIS A CA 1
ATOM 691 C C . HIS A 1 87 ? 10.719 4.743 11.307 1.00 97.81 87 HIS A C 1
ATOM 693 O O . HIS A 1 87 ? 11.387 4.704 12.340 1.00 97.81 87 HIS A O 1
ATOM 699 N N . HIS A 1 88 ? 9.446 5.159 11.332 1.00 96.88 88 HIS A N 1
ATOM 700 C CA . HIS A 1 88 ? 8.748 5.550 12.569 1.00 96.88 88 HIS A CA 1
ATOM 701 C C . HIS A 1 88 ? 9.454 6.686 13.349 1.00 96.88 88 HIS A C 1
ATOM 703 O O . HIS A 1 88 ? 9.511 6.720 14.582 1.00 96.88 88 HIS A O 1
ATOM 709 N N . ARG A 1 89 ? 10.040 7.653 12.630 1.00 95.62 89 ARG A N 1
ATOM 710 C CA . ARG A 1 89 ? 10.687 8.821 13.253 1.00 95.62 89 ARG A CA 1
ATOM 711 C C . ARG A 1 89 ? 9.650 9.715 13.922 1.00 95.62 89 ARG A C 1
ATOM 713 O O . ARG A 1 89 ? 8.506 9.791 13.486 1.00 95.62 89 ARG A O 1
ATOM 720 N N . ARG A 1 90 ? 10.073 10.514 14.907 1.00 95.06 90 ARG A N 1
ATOM 721 C CA . ARG A 1 90 ? 9.290 11.663 15.393 1.00 95.06 90 ARG A CA 1
ATOM 722 C C . ARG A 1 90 ? 9.207 12.723 14.295 1.00 95.06 90 ARG A C 1
ATOM 724 O O . ARG A 1 90 ? 9.960 13.688 14.287 1.00 95.06 90 ARG A O 1
ATOM 731 N N . MET A 1 91 ? 8.286 12.541 13.357 1.00 95.62 91 MET A N 1
ATOM 732 C CA . MET A 1 91 ? 8.170 13.349 12.139 1.00 95.62 91 MET A CA 1
ATOM 733 C C . MET A 1 91 ? 8.031 14.854 12.432 1.00 95.62 91 MET A C 1
ATOM 735 O O . MET A 1 91 ? 8.584 15.670 11.700 1.00 95.62 91 MET A O 1
ATOM 739 N N . GLY A 1 92 ? 7.374 15.236 13.535 1.00 95.00 92 GLY A N 1
ATOM 740 C CA . GLY A 1 92 ? 7.297 16.630 13.990 1.00 95.00 92 GLY A CA 1
ATOM 741 C C . GLY A 1 92 ? 8.631 17.279 14.379 1.00 95.00 92 GLY A C 1
ATOM 742 O O . GLY A 1 92 ? 8.732 18.507 14.400 1.00 95.00 92 GLY A O 1
ATOM 743 N N . GLU A 1 93 ? 9.660 16.484 14.677 1.00 96.44 93 GLU A N 1
ATOM 744 C CA . GLU A 1 93 ? 11.015 16.953 14.997 1.00 96.44 93 GLU A CA 1
ATOM 745 C C . GLU A 1 93 ? 11.879 17.150 13.750 1.00 96.44 93 GLU A C 1
ATOM 747 O O . GLU A 1 93 ? 12.891 17.840 13.823 1.00 96.44 93 GLU A O 1
ATOM 752 N N . ILE A 1 94 ? 11.462 16.620 12.597 1.00 96.50 94 ILE A N 1
ATOM 753 C CA . ILE A 1 94 ? 12.183 16.797 11.337 1.00 96.50 94 ILE A CA 1
ATOM 754 C C . ILE A 1 94 ? 12.047 18.259 10.885 1.00 96.50 94 ILE A C 1
ATOM 756 O O . ILE A 1 94 ? 10.942 18.800 10.751 1.00 96.50 94 ILE A O 1
ATOM 760 N N . GLU A 1 95 ? 13.194 18.913 10.706 1.00 96.12 95 GLU A N 1
ATOM 761 C CA . GLU A 1 95 ? 13.307 20.309 10.262 1.00 96.12 95 GLU A CA 1
ATOM 762 C C . GLU A 1 95 ? 13.572 20.424 8.760 1.00 96.12 95 GLU A C 1
ATOM 764 O O . GLU A 1 95 ? 13.188 21.413 8.144 1.00 96.12 95 GLU A O 1
ATOM 769 N N . ASP A 1 96 ? 14.206 19.406 8.178 1.00 97.50 96 ASP A N 1
ATOM 770 C CA . ASP A 1 96 ? 14.497 19.328 6.753 1.00 97.50 96 ASP A CA 1
ATOM 771 C C . ASP A 1 96 ? 13.302 18.734 5.992 1.00 97.50 96 ASP A C 1
ATOM 773 O O . ASP A 1 96 ? 12.935 17.569 6.179 1.00 97.50 96 ASP A O 1
ATOM 777 N N . GLN A 1 97 ? 12.696 19.537 5.114 1.00 97.06 97 GLN A N 1
ATOM 778 C CA . GLN A 1 97 ? 11.576 19.107 4.280 1.00 97.06 97 GLN A CA 1
ATOM 779 C C . GLN A 1 97 ? 11.960 17.945 3.353 1.00 97.06 97 GLN A C 1
ATOM 781 O O . GLN A 1 97 ? 11.121 17.080 3.102 1.00 97.06 97 GLN A O 1
ATOM 786 N N . ALA A 1 98 ? 13.202 17.892 2.862 1.00 97.69 98 ALA A N 1
ATOM 787 C CA . ALA A 1 98 ? 13.643 16.818 1.977 1.00 97.69 98 ALA A CA 1
ATOM 788 C C . ALA A 1 98 ? 13.620 15.470 2.706 1.00 97.69 98 ALA A C 1
ATOM 790 O O . ALA A 1 98 ? 13.018 14.521 2.206 1.00 97.69 98 ALA A O 1
ATOM 791 N N . LEU A 1 99 ? 14.163 15.417 3.927 1.00 97.69 99 LEU A N 1
ATOM 792 C CA . LEU A 1 99 ? 14.120 14.224 4.774 1.00 97.69 99 LEU A CA 1
ATOM 793 C C . LEU A 1 99 ? 12.682 13.830 5.152 1.00 97.69 99 LEU A C 1
ATOM 795 O O . LEU A 1 99 ? 12.336 12.651 5.143 1.00 97.69 99 LEU A O 1
ATOM 799 N N . PHE A 1 100 ? 11.821 14.807 5.458 1.00 98.19 100 PHE A N 1
ATOM 800 C CA . PHE A 1 100 ? 10.406 14.545 5.743 1.00 98.19 100 PHE A CA 1
ATOM 801 C C . PHE A 1 100 ? 9.705 13.868 4.557 1.00 98.19 100 PHE A C 1
ATOM 803 O O . PHE A 1 100 ? 9.014 12.865 4.726 1.00 98.19 100 PHE A O 1
ATOM 810 N N . LEU A 1 101 ? 9.886 14.415 3.351 1.00 97.44 101 LEU A N 1
ATOM 811 C CA . LEU A 1 101 ? 9.286 13.876 2.132 1.00 97.44 101 LEU A CA 1
ATOM 812 C C . LEU A 1 101 ? 9.916 12.539 1.723 1.00 97.44 101 LEU A C 1
ATOM 814 O O . LEU A 1 101 ? 9.226 11.699 1.149 1.00 97.44 101 LEU A O 1
ATOM 818 N N . GLU A 1 102 ? 11.190 12.313 2.043 1.00 96.81 102 GLU A N 1
ATOM 819 C CA . GLU A 1 102 ? 11.866 11.034 1.831 1.00 96.81 102 GLU A CA 1
ATOM 820 C C . GLU A 1 102 ? 11.252 9.913 2.682 1.00 96.81 102 GLU A C 1
ATOM 822 O O . GLU A 1 102 ? 10.955 8.849 2.140 1.00 96.81 102 GLU A O 1
ATOM 827 N N . GLU A 1 103 ? 10.966 10.150 3.967 1.00 98.25 103 GLU A N 1
ATOM 828 C CA . GLU A 1 103 ? 10.275 9.176 4.833 1.00 98.25 103 GLU A CA 1
ATOM 829 C C . GLU A 1 103 ? 8.909 8.760 4.267 1.00 98.25 103 GLU A C 1
ATOM 831 O O . GLU A 1 103 ? 8.553 7.580 4.297 1.00 98.25 103 GLU A O 1
ATOM 836 N N . ILE A 1 104 ? 8.149 9.715 3.720 1.00 98.12 104 ILE A N 1
ATOM 837 C CA . ILE A 1 104 ? 6.851 9.446 3.087 1.00 98.12 104 ILE A CA 1
ATOM 838 C C . ILE A 1 104 ? 7.040 8.670 1.781 1.00 98.12 104 ILE A C 1
ATOM 840 O O . ILE A 1 104 ? 6.413 7.632 1.581 1.00 98.12 104 ILE A O 1
ATOM 844 N N . ARG A 1 105 ? 7.943 9.126 0.907 1.00 96.94 105 ARG A N 1
ATOM 845 C CA . ARG A 1 105 ? 8.223 8.486 -0.384 1.00 96.94 105 ARG A CA 1
ATOM 846 C C . ARG A 1 105 ? 8.701 7.044 -0.222 1.00 96.94 105 ARG A C 1
ATOM 848 O O . ARG A 1 105 ? 8.248 6.163 -0.949 1.00 96.94 105 ARG A O 1
ATOM 855 N N . LEU A 1 106 ? 9.615 6.783 0.711 1.00 97.25 106 LEU A N 1
ATOM 856 C CA . LEU A 1 106 ? 10.104 5.429 0.967 1.00 97.25 106 LEU A CA 1
ATOM 857 C C . LEU A 1 106 ? 8.969 4.518 1.446 1.00 97.25 106 LEU A C 1
ATOM 859 O O . LEU A 1 106 ? 8.880 3.375 0.999 1.00 97.25 106 LEU A O 1
ATOM 863 N N . ALA A 1 107 ? 8.078 5.023 2.303 1.00 98.00 107 ALA A N 1
ATOM 864 C CA . ALA A 1 107 ? 6.920 4.275 2.783 1.00 98.00 107 ALA A CA 1
ATOM 865 C C . ALA A 1 107 ? 5.899 3.987 1.667 1.00 98.00 107 ALA A C 1
ATOM 867 O O . ALA A 1 107 ? 5.378 2.876 1.588 1.00 98.00 107 ALA A O 1
ATOM 868 N N . GLU A 1 108 ? 5.664 4.938 0.758 1.00 97.56 108 GLU A N 1
ATOM 869 C CA . GLU A 1 108 ? 4.834 4.743 -0.440 1.00 97.56 108 GLU A CA 1
ATOM 870 C C . GLU A 1 108 ? 5.392 3.646 -1.352 1.00 97.56 108 GLU A C 1
ATOM 872 O O . GLU A 1 108 ? 4.653 2.775 -1.814 1.00 97.56 108 GLU A O 1
ATOM 877 N N . ILE A 1 109 ? 6.705 3.665 -1.593 1.00 95.75 109 ILE A N 1
ATOM 878 C CA . ILE A 1 109 ? 7.384 2.659 -2.415 1.00 95.75 109 ILE A CA 1
ATOM 879 C C . ILE A 1 109 ? 7.321 1.284 -1.741 1.00 95.75 109 ILE A C 1
ATOM 881 O O . ILE A 1 109 ? 6.990 0.302 -2.405 1.00 95.75 109 ILE A O 1
ATOM 885 N N . ALA A 1 110 ? 7.583 1.207 -0.432 1.00 96.38 110 ALA A N 1
ATOM 886 C CA . ALA A 1 110 ? 7.465 -0.028 0.343 1.00 96.38 110 ALA A CA 1
ATOM 887 C C . ALA A 1 110 ? 6.035 -0.585 0.299 1.00 96.38 110 ALA A C 1
ATOM 889 O O . ALA A 1 110 ? 5.837 -1.770 0.035 1.00 96.38 110 ALA A O 1
ATOM 890 N N . TYR A 1 111 ? 5.025 0.276 0.464 1.00 96.19 111 TYR A N 1
ATOM 891 C CA . TYR A 1 111 ? 3.618 -0.094 0.319 1.00 96.19 111 TYR A CA 1
ATOM 892 C C . TYR A 1 111 ? 3.327 -0.665 -1.065 1.00 96.19 111 TYR A C 1
ATOM 894 O O . TYR A 1 111 ? 2.728 -1.738 -1.173 1.00 96.19 111 TYR A O 1
ATOM 902 N N . GLN A 1 112 ? 3.761 0.017 -2.125 1.00 93.50 112 GLN A N 1
ATOM 903 C CA . GLN A 1 112 ? 3.496 -0.422 -3.488 1.00 93.50 112 GLN A CA 1
ATOM 904 C C . GLN A 1 112 ? 4.193 -1.745 -3.812 1.00 93.50 112 GLN A C 1
ATOM 906 O O . GLN A 1 112 ? 3.572 -2.638 -4.384 1.00 93.50 112 GLN A O 1
ATOM 911 N N . GLU A 1 113 ? 5.456 -1.916 -3.422 1.00 90.62 113 GLU A N 1
ATOM 912 C CA . GLU A 1 113 ? 6.184 -3.171 -3.635 1.00 90.62 113 GLU A CA 1
ATOM 913 C C . GLU A 1 113 ? 5.593 -4.322 -2.797 1.00 90.62 113 GLU A C 1
ATOM 915 O O . GLU A 1 113 ? 5.497 -5.459 -3.273 1.00 90.62 113 GLU A O 1
ATOM 920 N N . ALA A 1 114 ? 5.128 -4.041 -1.576 1.00 90.69 114 ALA A N 1
ATOM 921 C CA . ALA A 1 114 ? 4.510 -5.035 -0.705 1.00 90.69 114 ALA A CA 1
ATOM 922 C C . ALA A 1 114 ? 3.117 -5.459 -1.188 1.00 90.69 114 ALA A C 1
ATOM 924 O O . ALA A 1 114 ? 2.790 -6.650 -1.187 1.00 90.69 114 ALA A O 1
ATOM 925 N N . THR A 1 115 ? 2.286 -4.510 -1.610 1.00 89.19 115 THR A N 1
ATOM 926 C CA . THR A 1 115 ? 0.863 -4.749 -1.895 1.00 89.19 115 THR A CA 1
ATOM 927 C C . THR A 1 115 ? 0.558 -4.908 -3.380 1.00 89.19 115 THR A C 1
ATOM 929 O O . THR A 1 115 ? -0.452 -5.514 -3.719 1.00 89.19 115 THR A O 1
ATOM 932 N N . GLY A 1 116 ? 1.413 -4.398 -4.270 1.00 86.38 116 GLY A N 1
ATOM 933 C CA . GLY A 1 116 ? 1.120 -4.253 -5.697 1.00 86.38 116 GLY A CA 1
ATOM 934 C C . GLY A 1 116 ? 0.080 -3.170 -6.008 1.00 86.38 116 GLY A C 1
ATOM 935 O O . GLY A 1 116 ? -0.427 -3.130 -7.126 1.00 86.38 116 GLY A O 1
ATOM 936 N N . ARG A 1 117 ? -0.271 -2.322 -5.032 1.00 88.56 117 ARG A N 1
ATOM 937 C CA . ARG A 1 117 ? -1.317 -1.294 -5.124 1.00 88.56 117 ARG A CA 1
ATOM 938 C C . ARG A 1 117 ? -0.719 0.088 -4.837 1.00 88.56 117 ARG A C 1
ATOM 940 O O . ARG A 1 117 ? 0.263 0.170 -4.102 1.00 88.56 117 ARG A O 1
ATOM 947 N N . PRO A 1 118 ? -1.283 1.173 -5.388 1.00 91.81 118 PRO A N 1
ATOM 948 C CA . PRO A 1 118 ? -0.834 2.517 -5.047 1.00 91.81 118 PRO A CA 1
ATOM 949 C C . PRO A 1 118 ? -1.168 2.840 -3.583 1.00 91.81 118 PRO A C 1
ATOM 951 O O . PRO A 1 118 ? -2.180 2.373 -3.054 1.00 91.81 118 PRO A O 1
ATOM 954 N N . ALA A 1 119 ? -0.316 3.623 -2.923 1.00 95.31 119 ALA A N 1
ATOM 955 C CA . ALA A 1 119 ? -0.488 3.981 -1.520 1.00 95.31 119 ALA A CA 1
ATOM 956 C C . ALA A 1 119 ? -1.646 4.980 -1.357 1.00 95.31 119 ALA A C 1
ATOM 958 O O . ALA A 1 119 ? -1.698 5.958 -2.107 1.00 95.31 119 ALA A O 1
ATOM 959 N N . PRO A 1 120 ? -2.572 4.777 -0.405 1.00 96.12 120 PRO A N 1
ATOM 960 C CA . PRO A 1 120 ? -3.612 5.762 -0.144 1.00 96.12 120 PRO A CA 1
ATOM 961 C C . PRO A 1 120 ? -3.014 7.055 0.431 1.00 96.12 120 PRO A C 1
ATOM 963 O O . PRO A 1 120 ? -2.135 7.013 1.292 1.00 96.12 120 PRO A O 1
ATOM 966 N N . ALA A 1 121 ? -3.515 8.212 -0.008 1.00 95.50 121 ALA A N 1
ATOM 967 C CA . ALA A 1 121 ? -3.062 9.537 0.421 1.00 95.50 121 ALA A CA 1
ATOM 968 C C . ALA A 1 121 ? -3.706 9.971 1.753 1.00 95.50 121 ALA A C 1
ATOM 970 O O . ALA A 1 121 ? -4.236 11.073 1.902 1.00 95.50 121 ALA A O 1
ATOM 971 N N . PHE A 1 122 ? -3.663 9.090 2.747 1.00 95.81 122 PHE A N 1
ATOM 972 C CA . PHE A 1 122 ? -3.897 9.440 4.142 1.00 95.81 122 PHE A CA 1
ATOM 973 C C . PHE A 1 122 ? -2.860 8.743 5.021 1.00 95.81 122 PHE A C 1
ATOM 975 O O . PHE A 1 122 ? -2.370 7.660 4.708 1.00 95.81 122 PHE A O 1
ATOM 982 N N . PHE A 1 123 ? -2.470 9.412 6.096 1.00 94.44 123 PHE A N 1
ATOM 983 C CA . PHE A 1 123 ? -1.269 9.093 6.855 1.00 94.44 123 PHE A CA 1
ATOM 984 C C . PHE A 1 123 ? -1.483 9.431 8.320 1.00 94.44 123 PHE A C 1
ATOM 986 O O . PHE A 1 123 ? -2.073 10.460 8.642 1.00 94.44 123 PHE A O 1
ATOM 993 N N . ARG A 1 124 ? -0.949 8.609 9.218 1.00 97.12 124 ARG A N 1
ATOM 994 C CA . ARG A 1 124 ? -0.845 8.966 10.630 1.00 97.12 124 ARG A CA 1
ATOM 995 C C . ARG A 1 124 ? 0.593 9.313 10.967 1.00 97.12 124 ARG A C 1
ATOM 997 O O . ARG A 1 124 ? 1.505 8.593 10.576 1.00 97.12 124 ARG A O 1
ATOM 1004 N N . PHE A 1 125 ? 0.795 10.390 11.718 1.00 96.94 125 PHE A N 1
ATOM 1005 C CA . PHE A 1 125 ? 2.111 10.746 12.243 1.00 96.94 125 PHE A CA 1
ATOM 1006 C C . PHE A 1 125 ? 2.506 9.798 13.379 1.00 96.94 125 PHE A C 1
ATOM 1008 O O . PHE A 1 125 ? 1.711 9.658 14.311 1.00 96.94 125 PHE A O 1
ATOM 1015 N N . PRO A 1 126 ? 3.714 9.202 13.363 1.00 96.75 126 PRO A N 1
ATOM 1016 C CA . PRO A 1 126 ? 4.266 8.517 14.528 1.00 96.75 126 PRO A CA 1
ATOM 1017 C C . PRO A 1 126 ? 4.153 9.373 15.788 1.00 96.75 126 PRO A C 1
ATOM 1019 O O . PRO A 1 126 ? 4.417 10.583 15.754 1.00 96.75 126 PRO A O 1
ATOM 1022 N N . TYR A 1 127 ? 3.749 8.749 16.897 1.00 94.19 127 TYR A N 1
ATOM 1023 C CA . TYR A 1 127 ? 3.481 9.411 18.183 1.00 94.19 127 TYR A CA 1
ATOM 1024 C C . TYR A 1 127 ? 2.391 10.499 18.137 1.00 94.19 127 TYR A C 1
ATOM 1026 O O . TYR A 1 127 ? 2.347 11.345 19.032 1.00 94.19 127 TYR A O 1
ATOM 1034 N N . LEU A 1 128 ? 1.583 10.551 17.067 1.00 93.81 128 LEU A N 1
ATOM 1035 C CA . LEU A 1 128 ? 0.708 11.685 16.731 1.00 93.81 128 LEU A CA 1
ATOM 1036 C C . LEU A 1 128 ? 1.452 13.037 16.771 1.00 93.81 128 LEU A C 1
ATOM 1038 O O . LEU A 1 128 ? 0.860 14.088 17.005 1.00 93.81 128 LEU A O 1
ATOM 1042 N N . HIS A 1 129 ? 2.773 13.015 16.551 1.00 93.69 129 HIS A N 1
ATOM 1043 C CA . HIS A 1 129 ? 3.642 14.160 16.783 1.00 93.69 129 HIS A CA 1
ATOM 1044 C C . HIS A 1 129 ? 3.986 14.872 15.475 1.00 93.69 129 HIS A C 1
ATOM 1046 O O . HIS A 1 129 ? 4.789 14.394 14.665 1.00 93.69 129 HIS A O 1
ATOM 1052 N N . TYR A 1 130 ? 3.425 16.066 15.305 1.00 94.25 130 TYR A N 1
ATOM 1053 C CA . TYR A 1 130 ? 3.688 16.961 14.184 1.00 94.25 130 TYR A CA 1
ATOM 1054 C C . TYR A 1 130 ? 3.634 18.426 14.610 1.00 94.25 130 TYR A C 1
ATOM 1056 O O . TYR A 1 130 ? 3.044 18.784 15.627 1.00 94.25 130 TYR A O 1
ATOM 1064 N N . ARG A 1 131 ? 4.240 19.291 13.796 1.00 94.31 131 ARG A N 1
ATOM 1065 C CA . ARG A 1 131 ? 4.068 20.745 13.864 1.00 94.31 131 ARG A CA 1
ATOM 1066 C C . ARG A 1 131 ? 3.305 21.221 12.633 1.00 94.31 131 ARG A C 1
ATOM 1068 O O . ARG A 1 131 ? 3.211 20.501 11.640 1.00 94.31 131 ARG A O 1
ATOM 1075 N N . GLU A 1 132 ? 2.823 22.459 12.671 1.00 92.88 132 GLU A N 1
ATOM 1076 C CA . GLU A 1 132 ? 2.086 23.077 11.559 1.00 92.88 132 GLU A CA 1
ATOM 1077 C C . GLU A 1 132 ? 2.850 22.972 10.225 1.00 92.88 132 GLU A C 1
ATOM 1079 O O . GLU A 1 132 ? 2.277 22.583 9.212 1.00 92.88 132 GLU A O 1
ATOM 1084 N N . ARG A 1 133 ? 4.175 23.191 10.236 1.00 94.44 133 ARG A N 1
ATOM 1085 C CA . ARG A 1 133 ? 5.022 23.036 9.039 1.00 94.44 133 ARG A CA 1
ATOM 1086 C C . ARG A 1 133 ? 4.940 21.633 8.423 1.00 94.44 133 ARG A C 1
ATOM 1088 O O . ARG A 1 133 ? 4.872 21.497 7.208 1.00 94.44 133 ARG A O 1
ATOM 1095 N N . ASN A 1 134 ? 4.905 20.588 9.252 1.00 94.25 134 ASN A N 1
ATOM 1096 C CA . ASN A 1 134 ? 4.848 19.207 8.779 1.00 94.25 134 ASN A CA 1
ATOM 1097 C C . ASN A 1 134 ? 3.476 18.894 8.168 1.00 94.25 134 ASN A C 1
ATOM 1099 O O . ASN A 1 134 ? 3.412 18.219 7.145 1.00 94.25 134 ASN A O 1
ATOM 1103 N N . LEU A 1 135 ? 2.392 19.419 8.756 1.00 94.06 135 LEU A N 1
ATOM 1104 C CA . LEU A 1 135 ? 1.054 19.326 8.165 1.00 94.06 135 LEU A CA 1
ATOM 1105 C C . LEU A 1 135 ? 0.969 20.057 6.824 1.00 94.06 135 LEU A C 1
ATOM 1107 O O . LEU A 1 135 ? 0.363 19.537 5.890 1.00 94.06 135 LEU A O 1
ATOM 1111 N N . GLN A 1 136 ? 1.588 21.232 6.700 1.00 94.25 136 GLN A N 1
ATOM 1112 C CA . GLN A 1 136 ? 1.632 21.982 5.442 1.00 94.25 136 GLN A CA 1
ATOM 1113 C C . GLN A 1 136 ? 2.385 21.215 4.352 1.00 94.25 136 GLN A C 1
ATOM 1115 O O . GLN A 1 136 ? 1.901 21.111 3.229 1.00 94.25 136 GLN A O 1
ATOM 1120 N N . TRP A 1 137 ? 3.532 20.612 4.673 1.00 95.94 137 TRP A N 1
ATOM 1121 C CA . TRP A 1 137 ? 4.263 19.782 3.712 1.00 95.94 137 TRP A CA 1
ATOM 1122 C C . TRP A 1 137 ? 3.473 18.542 3.298 1.00 95.94 137 TRP A C 1
ATOM 1124 O O . TRP A 1 137 ? 3.407 18.235 2.111 1.00 95.94 137 TRP A O 1
ATOM 1134 N N . LEU A 1 138 ? 2.851 17.858 4.261 1.00 94.75 138 LEU A N 1
ATOM 1135 C CA . LEU A 1 138 ? 2.047 16.664 4.016 1.00 94.75 138 LEU A CA 1
ATOM 1136 C C . LEU A 1 138 ? 0.803 16.980 3.164 1.00 94.75 138 LEU A C 1
ATOM 1138 O O . LEU A 1 138 ? 0.544 16.318 2.162 1.00 94.75 138 LEU A O 1
ATOM 1142 N N . SER A 1 139 ? 0.056 18.026 3.514 1.00 92.62 139 SER A N 1
ATOM 1143 C CA . SER A 1 139 ? -1.111 18.468 2.737 1.00 92.62 139 SER A CA 1
ATOM 1144 C C . SER A 1 139 ? -0.728 18.995 1.353 1.00 92.62 139 SER A C 1
ATOM 1146 O O . SER A 1 139 ? -1.443 18.736 0.387 1.00 92.62 139 SER A O 1
ATOM 1148 N N . GLY A 1 140 ? 0.435 19.644 1.218 1.00 92.44 140 GLY A N 1
ATOM 1149 C CA . GLY A 1 140 ? 0.977 20.105 -0.063 1.00 92.44 140 GLY A CA 1
ATOM 1150 C C . GLY A 1 140 ? 1.259 18.982 -1.067 1.00 92.44 140 GLY A C 1
ATOM 1151 O O . GLY A 1 140 ? 1.280 19.234 -2.269 1.00 92.44 140 GLY A O 1
ATOM 1152 N N . ILE A 1 141 ? 1.416 17.738 -0.599 1.00 92.06 141 ILE A N 1
ATOM 1153 C CA . ILE A 1 141 ? 1.522 16.540 -1.449 1.00 92.06 141 ILE A CA 1
ATOM 1154 C C . ILE A 1 141 ? 0.219 15.717 -1.496 1.00 92.06 141 ILE A C 1
ATOM 1156 O O . ILE A 1 141 ? 0.224 14.566 -1.937 1.00 92.06 141 ILE A O 1
ATOM 1160 N N . GLY A 1 142 ? -0.903 16.304 -1.068 1.00 91.50 142 GLY A N 1
ATOM 1161 C CA . GLY A 1 142 ? -2.247 15.737 -1.200 1.00 91.50 142 GLY A CA 1
ATOM 1162 C C . GLY A 1 142 ? -2.648 14.735 -0.117 1.00 91.50 142 GLY A C 1
ATOM 1163 O O . GLY A 1 142 ? -3.656 14.054 -0.285 1.00 91.50 142 GLY A O 1
ATOM 1164 N N . TYR A 1 143 ? -1.888 14.621 0.977 1.00 94.94 143 TYR A N 1
ATOM 1165 C CA . TYR A 1 143 ? -2.236 13.720 2.076 1.00 94.94 143 TYR A CA 1
ATOM 1166 C C . TYR A 1 143 ? -3.214 14.333 3.072 1.00 94.94 143 TYR A C 1
ATOM 1168 O O . TYR A 1 143 ? -3.154 15.523 3.389 1.00 94.94 143 TYR A O 1
ATOM 1176 N N . VAL A 1 144 ? -4.030 13.460 3.661 1.00 95.31 144 VAL A N 1
ATOM 1177 C CA . VAL A 1 144 ? -4.811 13.743 4.868 1.00 95.31 144 VAL A CA 1
ATOM 1178 C C . VAL A 1 144 ? -4.125 13.129 6.091 1.00 95.31 144 VAL A C 1
ATOM 1180 O O . VAL A 1 144 ? -3.869 11.926 6.126 1.00 95.31 144 VAL A O 1
ATOM 1183 N N . ALA A 1 145 ? -3.840 13.936 7.110 1.00 95.94 145 ALA A N 1
ATOM 1184 C CA . ALA A 1 145 ? -3.344 13.457 8.395 1.00 95.94 145 ALA A CA 1
ATOM 1185 C C . ALA A 1 145 ? -4.490 12.851 9.221 1.00 95.94 145 ALA A C 1
ATOM 1187 O O . ALA A 1 145 ? -5.540 13.470 9.354 1.00 95.94 145 ALA A O 1
ATOM 1188 N N . VAL A 1 146 ? -4.308 11.665 9.793 1.00 97.31 146 VAL A N 1
ATOM 1189 C CA . VAL A 1 146 ? -5.339 10.961 10.568 1.00 97.31 146 VAL A CA 1
ATOM 1190 C C . VAL A 1 146 ? -4.961 10.953 12.045 1.00 97.31 146 VAL A C 1
ATOM 1192 O O . VAL A 1 146 ? -3.981 10.315 12.431 1.00 97.31 146 VAL A O 1
ATOM 1195 N N . GLY A 1 147 ? -5.748 11.651 12.860 1.00 95.81 147 GLY A N 1
ATOM 1196 C CA . GLY A 1 147 ? -5.680 11.636 14.319 1.00 95.81 147 GLY A CA 1
ATOM 1197 C C . GLY A 1 147 ? -6.589 10.568 14.933 1.00 95.81 147 GLY A C 1
ATOM 1198 O O . GLY A 1 147 ? -6.959 9.589 14.275 1.00 95.81 147 GLY A O 1
ATOM 1199 N N . GLY A 1 148 ? -6.931 10.753 16.208 1.00 94.94 148 GLY A N 1
ATOM 1200 C CA . GLY A 1 148 ? -7.922 9.935 16.903 1.00 94.94 148 GLY A CA 1
ATOM 1201 C C . GLY A 1 148 ? -7.793 9.955 18.428 1.00 94.94 148 GLY A C 1
ATOM 1202 O O . GLY A 1 148 ? -6.904 10.591 18.994 1.00 94.94 148 GLY A O 1
ATOM 1203 N N . PHE A 1 149 ? -8.705 9.239 19.079 1.00 97.31 149 PHE A N 1
ATOM 1204 C CA . PHE A 1 149 ? -8.748 8.993 20.516 1.00 97.31 149 PHE A CA 1
ATOM 1205 C C . PHE A 1 149 ? -7.786 7.859 20.896 1.00 97.31 149 PHE A C 1
ATOM 1207 O O . PHE A 1 149 ? -7.884 6.763 20.347 1.00 97.31 149 PHE A O 1
ATOM 1214 N N . ASP A 1 150 ? -6.869 8.111 21.830 1.00 96.81 150 ASP A N 1
ATOM 1215 C CA . ASP A 1 150 ? -5.867 7.135 22.277 1.00 96.81 150 ASP A CA 1
ATOM 1216 C C . ASP A 1 150 ? -6.481 6.091 23.225 1.00 96.81 150 ASP A C 1
ATOM 1218 O O . ASP A 1 150 ? -7.027 6.433 24.275 1.00 96.81 150 ASP A O 1
ATOM 1222 N N . SER A 1 151 ? -6.375 4.809 22.865 1.00 97.94 151 SER A N 1
ATOM 1223 C CA . SER A 1 151 ? -6.814 3.688 23.708 1.00 97.94 151 SER A CA 1
ATOM 1224 C C . SER A 1 151 ? -5.920 3.457 24.937 1.00 97.94 151 SER A C 1
ATOM 1226 O O . SER A 1 151 ? -6.354 2.837 25.915 1.00 97.94 151 SER A O 1
ATOM 1228 N N . GLY A 1 152 ? -4.679 3.956 24.902 1.00 97.75 152 GLY A N 1
ATOM 1229 C CA . GLY A 1 152 ? -3.665 3.765 25.939 1.00 97.75 152 GLY A CA 1
ATOM 1230 C C . GLY A 1 152 ? -2.955 2.407 25.893 1.00 97.75 152 GLY A C 1
ATOM 1231 O O . GLY A 1 152 ? -2.168 2.105 26.790 1.00 97.75 152 GLY A O 1
ATOM 1232 N N . ASP A 1 153 ? -3.199 1.579 24.873 1.00 97.88 153 ASP A N 1
ATOM 1233 C CA . ASP A 1 153 ? -2.625 0.229 24.769 1.00 97.88 153 ASP A CA 1
ATOM 1234 C C . ASP A 1 153 ? -1.089 0.205 24.645 1.00 97.88 153 ASP A C 1
ATOM 1236 O O . ASP A 1 153 ? -0.446 -0.768 25.048 1.00 97.88 153 ASP A O 1
ATOM 1240 N N . TRP A 1 154 ? -0.484 1.305 24.191 1.00 95.94 154 TRP A N 1
ATOM 1241 C CA . TRP A 1 154 ? 0.967 1.510 24.153 1.00 95.94 154 TRP A CA 1
ATOM 1242 C C . TRP A 1 154 ? 1.633 1.438 25.533 1.00 95.94 154 TRP A C 1
ATOM 1244 O O . TRP A 1 154 ? 2.841 1.224 25.619 1.00 95.94 154 TRP A O 1
ATOM 1254 N N . ALA A 1 155 ? 0.871 1.587 26.622 1.00 97.06 155 ALA A N 1
ATOM 1255 C CA . ALA A 1 155 ? 1.373 1.401 27.980 1.00 97.06 155 ALA A CA 1
ATOM 1256 C C . ALA A 1 155 ? 1.521 -0.085 28.376 1.00 97.06 155 ALA A C 1
ATOM 1258 O O . ALA A 1 155 ? 1.966 -0.377 29.485 1.00 97.06 155 ALA A O 1
ATOM 1259 N N . GLY A 1 156 ? 1.154 -1.028 27.497 1.00 96.69 156 GLY A N 1
ATOM 1260 C CA . GLY A 1 156 ? 1.219 -2.468 27.766 1.00 96.69 156 GLY A CA 1
ATOM 1261 C C . GLY A 1 156 ? 0.156 -2.957 28.755 1.00 96.69 156 GLY A C 1
ATOM 1262 O O . GLY A 1 156 ? 0.358 -3.968 29.426 1.00 96.69 156 GLY A O 1
ATOM 1263 N N . ILE A 1 157 ? -0.952 -2.221 28.869 1.00 98.06 157 ILE A N 1
ATOM 1264 C CA . ILE A 1 157 ? -2.082 -2.535 29.752 1.00 98.06 157 ILE A CA 1
ATOM 1265 C C . ILE A 1 157 ? -2.901 -3.736 29.244 1.00 98.06 157 ILE A C 1
ATOM 1267 O O . ILE A 1 157 ? -2.798 -4.146 28.083 1.00 98.06 157 ILE A O 1
ATOM 1271 N N . ASP A 1 158 ? -3.695 -4.328 30.138 1.00 98.19 158 ASP A N 1
ATOM 1272 C CA . ASP A 1 158 ? -4.543 -5.483 29.833 1.00 98.19 158 ASP A CA 1
ATOM 1273 C C . ASP A 1 158 ? -5.782 -5.126 28.991 1.00 98.19 158 ASP A C 1
ATOM 1275 O O . ASP A 1 158 ? -6.102 -3.960 28.747 1.00 98.19 158 ASP A O 1
ATOM 1279 N N . ALA A 1 159 ? -6.459 -6.162 28.490 1.00 98.50 159 ALA A N 1
ATOM 1280 C CA . ALA A 1 159 ? -7.604 -6.020 27.595 1.00 98.50 159 ALA A CA 1
ATOM 1281 C C . ALA A 1 159 ? -8.769 -5.273 28.260 1.00 98.50 159 ALA A C 1
ATOM 1283 O O . ALA A 1 159 ? -9.430 -4.448 27.629 1.00 98.50 159 ALA A O 1
ATOM 1284 N N . GLU A 1 160 ? -8.998 -5.553 29.539 1.00 98.56 160 GLU A N 1
ATOM 1285 C CA . GLU A 1 160 ? -10.039 -4.959 30.362 1.00 98.56 160 GLU A CA 1
ATOM 1286 C C . GLU A 1 160 ? -9.820 -3.452 30.522 1.00 98.56 160 GLU A C 1
ATOM 1288 O O . GLU A 1 160 ? -10.757 -2.674 30.337 1.00 98.56 160 GLU A O 1
ATOM 1293 N N . SER A 1 161 ? -8.583 -3.024 30.787 1.00 98.69 161 SER A N 1
ATOM 1294 C CA . SER A 1 161 ? -8.227 -1.608 30.912 1.00 98.69 161 SER A CA 1
ATOM 1295 C C . SER A 1 161 ? -8.366 -0.863 29.583 1.00 98.69 161 SER A C 1
ATOM 1297 O O . SER A 1 161 ? -8.901 0.245 29.554 1.00 98.69 161 SER A O 1
ATOM 1299 N N . ILE A 1 162 ? -7.946 -1.475 28.469 1.00 98.81 162 ILE A N 1
ATOM 1300 C CA . ILE A 1 162 ? -8.117 -0.893 27.125 1.00 98.81 162 ILE A CA 1
ATOM 1301 C C . ILE A 1 162 ? -9.609 -0.704 26.821 1.00 98.81 162 ILE A C 1
ATOM 1303 O O . ILE A 1 162 ? -10.036 0.378 26.415 1.00 98.81 162 ILE A O 1
ATOM 1307 N N . ALA A 1 163 ? -10.428 -1.731 27.061 1.00 98.75 163 ALA A N 1
ATOM 1308 C CA . ALA A 1 163 ? -11.868 -1.649 26.847 1.00 98.75 163 ALA A CA 1
ATOM 1309 C C . ALA A 1 163 ? -12.531 -0.603 27.761 1.00 98.75 163 ALA A C 1
ATOM 1311 O O . ALA A 1 163 ? -13.402 0.135 27.302 1.00 98.75 163 ALA A O 1
ATOM 1312 N N . ALA A 1 164 ? -12.094 -0.491 29.019 1.00 98.50 164 ALA A N 1
ATOM 1313 C CA . ALA A 1 164 ? -12.590 0.508 29.964 1.00 98.50 164 ALA A CA 1
ATOM 1314 C C . ALA A 1 164 ? -12.258 1.950 29.543 1.00 98.50 164 ALA A C 1
ATOM 1316 O O . ALA A 1 164 ? -13.042 2.855 29.829 1.00 98.50 164 ALA A O 1
ATOM 1317 N N . ASN A 1 165 ? -11.146 2.167 28.834 1.00 98.50 165 ASN A N 1
ATOM 1318 C CA . ASN A 1 165 ? -10.811 3.469 28.256 1.00 98.50 165 ASN A CA 1
ATOM 1319 C C . ASN A 1 165 ? -11.681 3.790 27.032 1.00 98.50 165 ASN A C 1
ATOM 1321 O O . ASN A 1 165 ? -12.172 4.909 26.895 1.00 98.50 165 ASN A O 1
ATOM 1325 N N . VAL A 1 166 ? -11.865 2.816 26.134 1.00 98.56 166 VAL A N 1
ATOM 1326 C CA . VAL A 1 166 ? -12.473 3.047 24.813 1.00 98.56 166 VAL A CA 1
ATOM 1327 C C . VAL A 1 166 ? -13.999 2.995 24.846 1.00 98.56 166 VAL A C 1
ATOM 1329 O O . VAL A 1 166 ? -14.648 3.874 24.284 1.00 98.56 166 VAL A O 1
ATOM 1332 N N . ALA A 1 167 ? -14.601 1.992 25.491 1.00 98.25 167 ALA A N 1
ATOM 1333 C CA . ALA A 1 167 ? -16.045 1.758 25.418 1.00 98.25 167 ALA A CA 1
ATOM 1334 C C . ALA A 1 167 ? -16.904 2.956 25.884 1.00 98.25 167 ALA A C 1
ATOM 1336 O O . ALA A 1 167 ? -17.913 3.238 25.232 1.00 98.25 167 ALA A O 1
ATOM 1337 N N . PRO A 1 168 ? -16.543 3.705 26.949 1.00 98.06 168 PRO A N 1
ATOM 1338 C CA . PRO A 1 168 ? -17.288 4.899 27.350 1.00 98.06 168 PRO A CA 1
ATOM 1339 C C . PRO A 1 168 ? -17.164 6.071 26.369 1.00 98.06 168 PRO A C 1
ATOM 1341 O O . PRO A 1 168 ? -18.057 6.912 26.338 1.00 98.06 168 PRO A O 1
ATOM 1344 N N . ALA A 1 169 ? -16.079 6.132 25.592 1.00 97.44 169 ALA 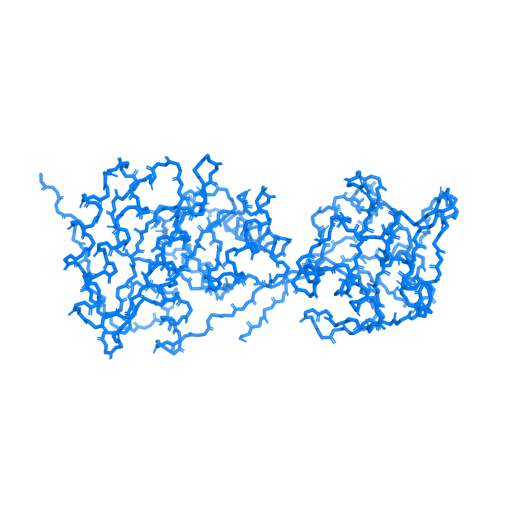A N 1
ATOM 1345 C CA . ALA A 1 169 ? -15.805 7.207 24.641 1.00 97.44 169 ALA A CA 1
ATOM 1346 C C . ALA A 1 169 ? -16.470 6.992 23.270 1.00 97.44 169 ALA A C 1
ATOM 1348 O O . ALA A 1 169 ? -16.427 7.884 22.430 1.00 97.44 169 ALA A O 1
ATOM 1349 N N . LEU A 1 170 ? -17.063 5.819 23.018 1.00 97.94 170 LEU A N 1
ATOM 1350 C CA . LEU A 1 170 ? -17.658 5.496 21.723 1.00 97.94 170 LEU A CA 1
ATOM 1351 C C . LEU A 1 170 ? -18.833 6.420 21.378 1.00 97.94 170 LEU A C 1
ATOM 1353 O O . LEU A 1 170 ? -19.877 6.393 22.033 1.00 97.94 170 LEU A O 1
ATOM 1357 N N . GLU A 1 171 ? -18.674 7.155 20.280 1.00 97.38 171 GLU A N 1
ATOM 1358 C CA . GLU A 1 171 ? -19.688 8.003 19.656 1.00 97.38 171 GLU A CA 1
ATOM 1359 C C . GLU A 1 171 ? -19.540 8.003 18.125 1.00 97.38 171 GLU A C 1
ATOM 1361 O O . GLU A 1 171 ? -18.507 7.605 17.580 1.00 97.38 171 GLU A O 1
ATOM 1366 N N . SER A 1 172 ? -20.575 8.448 17.412 1.00 98.00 172 SER A N 1
ATOM 1367 C CA . SER A 1 172 ? -20.526 8.623 15.956 1.00 98.00 172 SER A CA 1
ATOM 1368 C C . SER A 1 172 ? -19.358 9.518 15.546 1.00 98.00 172 SER A C 1
ATOM 1370 O O . SER A 1 172 ? -19.193 10.620 16.062 1.00 98.00 172 SER A O 1
ATOM 1372 N N . GLY A 1 173 ? -18.560 9.064 14.585 1.00 96.81 173 GLY A N 1
ATOM 1373 C CA . GLY A 1 173 ? -17.406 9.805 14.093 1.00 96.81 173 GLY A CA 1
ATOM 1374 C C . GLY A 1 173 ? -16.092 9.477 14.803 1.00 96.81 173 GLY A C 1
ATOM 1375 O O . GLY A 1 173 ? -15.043 9.837 14.269 1.00 96.81 173 GLY A O 1
ATOM 1376 N N . ILE A 1 174 ? -16.082 8.780 15.944 1.00 97.75 174 ILE A N 1
ATOM 1377 C CA . ILE A 1 174 ? -14.819 8.536 16.653 1.00 97.75 174 ILE A CA 1
ATOM 1378 C C . ILE A 1 174 ? -13.846 7.687 15.816 1.00 97.75 174 ILE A C 1
ATOM 1380 O O . ILE A 1 174 ? -14.221 6.708 15.165 1.00 97.75 174 ILE A O 1
ATOM 1384 N N . VAL A 1 175 ? -12.570 8.070 15.837 1.00 98.38 175 VAL A N 1
ATOM 1385 C CA . VAL A 1 175 ? -11.449 7.283 15.312 1.00 98.38 175 VAL A CA 1
ATOM 1386 C C . VAL A 1 175 ? -10.614 6.866 16.512 1.00 98.38 175 VAL A C 1
ATOM 1388 O O . VAL A 1 175 ? -10.098 7.729 17.213 1.00 98.38 175 VAL A O 1
ATOM 1391 N N . VAL A 1 176 ? -10.496 5.569 16.781 1.00 98.56 176 VAL A N 1
ATOM 1392 C CA . VAL A 1 176 ? -9.786 5.059 17.962 1.00 98.56 176 VAL A CA 1
ATOM 1393 C C . VAL A 1 176 ? -8.416 4.531 17.565 1.00 98.56 176 VAL A C 1
ATOM 1395 O O . VAL A 1 176 ? -8.313 3.632 16.722 1.00 98.56 176 VAL A O 1
ATOM 1398 N N . VAL A 1 177 ? -7.378 5.070 18.195 1.00 98.44 177 VAL A N 1
ATOM 1399 C CA . VAL A 1 177 ? -5.974 4.706 18.008 1.00 98.44 177 VAL A CA 1
ATOM 1400 C C . VAL A 1 177 ? -5.613 3.560 18.943 1.00 98.44 177 VAL A C 1
ATOM 1402 O O . VAL A 1 177 ? -5.668 3.676 20.169 1.00 98.44 177 VAL A O 1
ATOM 1405 N N . HIS A 1 178 ? -5.225 2.452 18.334 1.00 98.56 178 HIS A N 1
ATOM 1406 C CA . HIS A 1 178 ? -4.577 1.322 18.976 1.00 98.56 178 HIS A CA 1
ATOM 1407 C C . HIS A 1 178 ? -3.249 1.063 18.270 1.00 98.56 178 HIS A C 1
ATOM 1409 O O . HIS A 1 178 ? -2.972 1.604 17.197 1.00 98.56 178 HIS A O 1
ATOM 1415 N N . HIS A 1 179 ? -2.469 0.148 18.816 1.00 98.25 179 HIS A N 1
ATOM 1416 C CA . HIS A 1 179 ? -1.274 -0.376 18.188 1.00 98.25 179 HIS A CA 1
ATOM 1417 C C . HIS A 1 179 ? -1.471 -1.855 17.838 1.00 98.25 179 HIS A C 1
ATOM 1419 O O . HIS A 1 179 ? -2.213 -2.616 18.472 1.00 98.25 179 HIS A O 1
ATOM 1425 N N . CYS A 1 180 ? -0.791 -2.281 16.782 1.00 95.81 180 CYS A N 1
ATOM 1426 C CA . CYS A 1 180 ? -0.631 -3.681 16.428 1.00 95.81 180 CYS A CA 1
ATOM 1427 C C . CYS A 1 180 ? 0.858 -3.986 16.496 1.00 95.81 180 CYS A C 1
ATOM 1429 O O . CYS A 1 180 ? 1.512 -4.106 15.475 1.00 95.81 180 CYS A O 1
ATOM 1431 N N . ASN A 1 181 ? 1.408 -4.039 17.707 1.00 93.69 181 ASN A N 1
ATOM 1432 C CA . ASN A 1 181 ? 2.821 -4.306 17.952 1.00 93.69 181 ASN A CA 1
ATOM 1433 C C . ASN A 1 181 ? 2.996 -5.209 19.185 1.00 93.69 181 ASN A C 1
ATOM 1435 O O . ASN A 1 181 ? 2.028 -5.651 19.812 1.00 93.69 181 ASN A O 1
ATOM 1439 N N . ASP A 1 182 ? 4.245 -5.501 19.540 1.00 92.94 182 ASP A N 1
ATOM 1440 C CA . ASP A 1 182 ? 4.561 -6.448 20.613 1.00 92.94 182 ASP A CA 1
ATOM 1441 C C . ASP A 1 182 ? 4.284 -5.914 22.029 1.00 92.94 182 ASP A C 1
ATOM 1443 O O . ASP A 1 182 ? 4.317 -6.701 22.983 1.00 92.94 182 ASP A O 1
ATOM 1447 N N . ILE A 1 183 ? 4.010 -4.612 22.166 1.00 94.69 183 ILE A N 1
ATOM 1448 C CA . ILE A 1 183 ? 3.626 -3.953 23.421 1.00 94.69 183 ILE A CA 1
ATOM 1449 C C . ILE A 1 183 ? 2.112 -4.092 23.635 1.00 94.69 183 ILE A C 1
ATOM 1451 O O . ILE A 1 183 ? 1.674 -4.492 24.713 1.00 94.69 183 ILE A O 1
ATOM 1455 N N . ALA A 1 184 ? 1.315 -3.876 22.588 1.00 95.88 184 ALA A N 1
ATOM 1456 C CA . ALA A 1 184 ? -0.150 -3.876 22.617 1.00 95.88 184 ALA A CA 1
ATOM 1457 C C . ALA A 1 184 ? -0.791 -5.285 22.640 1.00 95.88 184 ALA A C 1
ATOM 1459 O O . ALA A 1 184 ? -1.736 -5.598 21.914 1.00 95.88 184 ALA A O 1
ATOM 1460 N N . ARG A 1 185 ? -0.288 -6.189 23.491 1.00 95.38 185 ARG A N 1
ATOM 1461 C CA . ARG A 1 185 ? -0.730 -7.601 23.549 1.00 95.38 185 ARG A CA 1
ATOM 1462 C C . ARG A 1 185 ? -2.166 -7.785 24.042 1.00 95.38 185 ARG A C 1
ATOM 1464 O O . ARG A 1 185 ? -2.753 -8.838 23.760 1.00 95.38 185 ARG A O 1
ATOM 1471 N N . GLY A 1 186 ? -2.682 -6.805 24.788 1.00 97.31 186 GLY A N 1
ATOM 1472 C CA . GLY A 1 186 ? -4.050 -6.760 25.306 1.00 97.31 186 GLY A CA 1
ATOM 1473 C C . GLY A 1 186 ? -5.083 -6.368 24.249 1.00 97.31 186 GLY A C 1
ATOM 1474 O O . GLY A 1 186 ? -6.222 -6.825 24.320 1.00 97.31 186 GLY A O 1
ATOM 1475 N N . THR A 1 187 ? -4.682 -5.618 23.218 1.00 98.31 187 THR A N 1
ATOM 1476 C CA . THR A 1 187 ? -5.591 -5.046 22.213 1.00 98.31 187 THR A CA 1
ATOM 1477 C C . THR A 1 187 ? -6.505 -6.084 21.564 1.00 98.31 187 THR A C 1
ATOM 1479 O O . THR A 1 187 ? -7.716 -5.879 21.602 1.00 98.31 187 THR A O 1
ATOM 1482 N N . PRO A 1 188 ? -6.028 -7.252 21.078 1.00 98.06 188 PRO A N 1
ATOM 1483 C CA . PRO A 1 188 ? -6.920 -8.275 20.528 1.00 98.06 188 PRO A CA 1
ATOM 1484 C C . PRO A 1 188 ? -8.021 -8.747 21.487 1.00 98.06 188 PRO A C 1
ATOM 1486 O O . PRO A 1 188 ? -9.112 -9.080 21.037 1.00 98.06 188 PRO A O 1
ATOM 1489 N N . GLY A 1 189 ? -7.738 -8.796 22.793 1.00 98.31 189 GLY A N 1
ATOM 1490 C CA . GLY A 1 189 ? -8.708 -9.201 23.812 1.00 98.31 189 GLY A CA 1
ATOM 1491 C C . GLY A 1 189 ? -9.729 -8.111 24.144 1.00 98.31 189 GLY A C 1
ATOM 1492 O O . GLY A 1 189 ? -10.840 -8.434 24.550 1.00 98.31 189 GLY A O 1
ATOM 1493 N N . ALA A 1 190 ? -9.381 -6.838 23.938 1.00 98.69 190 ALA A N 1
ATOM 1494 C CA . ALA A 1 190 ? -10.270 -5.703 24.178 1.00 98.69 190 ALA A CA 1
ATOM 1495 C C . ALA A 1 190 ? -11.312 -5.525 23.060 1.00 98.69 190 ALA A C 1
ATOM 1497 O O . ALA A 1 190 ? -12.432 -5.080 23.313 1.00 98.69 190 ALA A O 1
ATOM 1498 N N . LEU A 1 191 ? -10.956 -5.890 21.821 1.00 98.69 191 LEU A N 1
ATOM 1499 C CA . LEU A 1 191 ? -11.790 -5.657 20.636 1.00 98.69 191 LEU A CA 1
ATOM 1500 C C . LEU A 1 191 ? -13.209 -6.241 20.736 1.00 98.69 191 LEU A C 1
ATOM 1502 O O . LEU A 1 191 ? -14.138 -5.511 20.398 1.00 98.69 191 LEU A O 1
ATOM 1506 N N . PRO A 1 192 ? -13.438 -7.481 21.220 1.00 98.56 192 PRO A N 1
ATOM 1507 C CA . PRO A 1 192 ? -14.793 -8.000 21.385 1.00 98.56 192 PRO A CA 1
ATOM 1508 C C . PRO A 1 192 ? -15.669 -7.127 22.289 1.00 98.56 192 PRO A C 1
ATOM 1510 O O . PRO A 1 192 ? -16.804 -6.849 21.921 1.00 98.56 192 PRO A O 1
ATOM 1513 N N . VAL A 1 193 ? -15.128 -6.647 23.415 1.00 98.62 193 VAL A N 1
ATOM 1514 C CA . VAL A 1 193 ? -15.857 -5.803 24.379 1.00 98.62 193 VAL A CA 1
ATOM 1515 C C . VAL A 1 193 ? -16.164 -4.432 23.778 1.00 98.62 193 VAL A C 1
ATOM 1517 O O . VAL A 1 193 ? -17.283 -3.939 23.892 1.00 98.62 193 VAL A O 1
ATOM 1520 N N . ILE A 1 194 ? -15.187 -3.831 23.094 1.00 98.75 194 ILE A N 1
ATOM 1521 C CA . ILE A 1 194 ? -15.359 -2.546 22.404 1.00 98.75 194 ILE A CA 1
ATOM 1522 C C . ILE A 1 194 ? -16.435 -2.658 21.316 1.00 98.75 194 ILE A C 1
ATOM 1524 O O . ILE A 1 194 ? -17.284 -1.778 21.189 1.00 98.75 194 ILE A O 1
ATOM 1528 N N . LEU A 1 195 ? -16.420 -3.741 20.537 1.00 98.69 195 LEU A N 1
ATOM 1529 C CA . LEU A 1 195 ? -17.367 -3.960 19.445 1.00 98.69 195 LEU A CA 1
ATOM 1530 C C . LEU A 1 195 ? -18.780 -4.282 19.946 1.00 98.69 195 LEU A C 1
ATOM 1532 O O . LEU A 1 195 ? -19.740 -3.818 19.338 1.00 98.69 195 LEU A O 1
ATOM 1536 N N . ASP A 1 196 ? -18.918 -4.996 21.065 1.00 98.44 196 ASP A N 1
ATOM 1537 C CA . ASP A 1 196 ? -20.218 -5.212 21.712 1.00 98.44 196 ASP A CA 1
ATOM 1538 C C . ASP A 1 196 ? -20.800 -3.891 22.237 1.00 98.44 196 ASP A C 1
ATOM 1540 O O . ASP A 1 196 ? -21.948 -3.557 21.944 1.00 98.44 196 ASP A O 1
ATOM 1544 N N . ALA A 1 197 ? -19.979 -3.069 22.895 1.00 98.44 197 ALA A N 1
ATOM 1545 C CA . ALA A 1 197 ? -20.376 -1.737 23.348 1.00 98.44 197 ALA A CA 1
ATOM 1546 C C . ALA A 1 197 ? -20.752 -0.796 22.182 1.00 98.44 197 ALA A C 1
ATOM 1548 O O . ALA A 1 197 ? -21.645 0.045 22.320 1.00 98.44 197 ALA A O 1
ATOM 1549 N N . ALA A 1 198 ? -20.083 -0.914 21.032 1.00 98.38 198 ALA A N 1
ATOM 1550 C CA . ALA A 1 198 ? -20.438 -0.173 19.824 1.00 98.38 198 ALA A CA 1
ATOM 1551 C C . ALA A 1 198 ? -21.785 -0.637 19.251 1.00 98.38 198 ALA A C 1
ATOM 1553 O O . ALA A 1 198 ? -22.612 0.198 18.890 1.00 98.38 198 ALA A O 1
ATOM 1554 N N . ALA A 1 199 ? -22.030 -1.950 19.216 1.00 97.94 199 ALA A N 1
ATOM 1555 C CA . ALA A 1 199 ? -23.279 -2.524 18.725 1.00 97.94 199 ALA A CA 1
ATOM 1556 C C . ALA A 1 199 ? -24.489 -2.101 19.575 1.00 97.94 199 ALA A C 1
ATOM 1558 O O . ALA A 1 199 ? -25.528 -1.759 19.015 1.00 97.94 199 ALA A O 1
ATOM 1559 N N . GLU A 1 200 ? -24.344 -2.036 20.903 1.00 98.00 200 GLU A N 1
ATOM 1560 C CA . GLU A 1 200 ? -25.373 -1.503 21.816 1.00 98.00 200 GLU A CA 1
ATOM 1561 C C . GLU A 1 200 ? -25.734 -0.035 21.534 1.00 98.00 200 GLU A C 1
ATOM 1563 O O . GLU A 1 200 ? -26.842 0.402 21.838 1.00 98.00 200 GLU A O 1
ATOM 1568 N N . ARG A 1 201 ? -24.804 0.724 20.942 1.00 97.81 201 ARG A N 1
ATOM 1569 C CA . ARG A 1 201 ? -24.981 2.124 20.521 1.00 97.81 201 ARG A CA 1
ATOM 1570 C C . ARG A 1 201 ? -25.343 2.263 19.039 1.00 97.81 201 ARG A C 1
ATOM 1572 O O . ARG A 1 201 ? -25.321 3.373 18.517 1.00 97.81 201 ARG A O 1
ATOM 1579 N N . GLU A 1 202 ? -25.613 1.152 18.354 1.00 97.56 202 GLU A N 1
ATOM 1580 C CA . GLU A 1 202 ? -25.884 1.097 16.911 1.00 97.56 202 GLU A CA 1
ATOM 1581 C C . GLU A 1 202 ? -24.747 1.678 16.041 1.00 97.56 202 GLU A C 1
ATOM 1583 O O . GLU A 1 202 ? -24.961 2.078 14.897 1.00 97.56 202 GLU A O 1
ATOM 1588 N N . LEU A 1 203 ? -23.511 1.697 16.558 1.00 97.94 203 LEU A N 1
ATOM 1589 C CA . LEU A 1 203 ? -22.334 2.200 15.853 1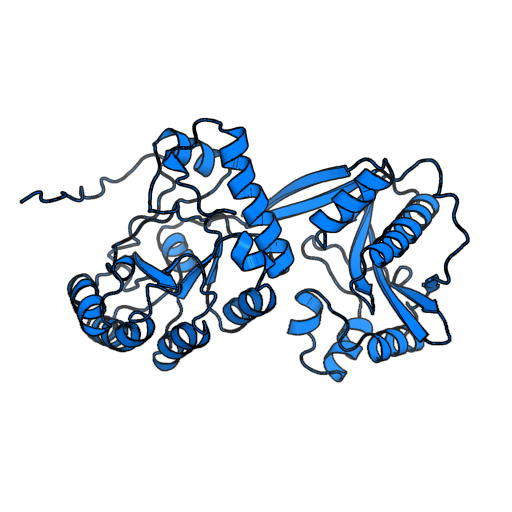.00 97.94 203 LEU A CA 1
ATOM 1590 C C . LEU A 1 203 ? -21.688 1.101 15.010 1.00 97.94 203 LEU A C 1
ATOM 1592 O O . LEU A 1 203 ? -21.285 0.048 15.507 1.00 97.94 203 LEU A O 1
ATOM 1596 N N . LYS A 1 204 ? -21.506 1.376 13.718 1.00 97.56 204 LYS A N 1
ATOM 1597 C CA . LYS A 1 204 ? -20.846 0.457 12.790 1.00 97.56 204 LYS A CA 1
ATOM 1598 C C . LYS A 1 204 ? -19.343 0.717 12.702 1.00 97.56 204 LYS A C 1
ATOM 1600 O O . LYS A 1 204 ? -18.921 1.814 12.345 1.00 97.56 204 LYS A O 1
ATOM 1605 N N . ALA A 1 205 ? -18.533 -0.318 12.921 1.00 97.88 205 ALA A N 1
ATOM 1606 C CA . ALA A 1 205 ? -17.098 -0.255 12.653 1.00 97.88 205 ALA A CA 1
ATOM 1607 C C . ALA A 1 205 ? -16.830 -0.171 11.138 1.00 97.88 205 ALA A C 1
ATOM 1609 O O . ALA A 1 205 ? -17.213 -1.060 10.365 1.00 97.88 205 ALA A O 1
ATOM 1610 N N . VAL A 1 206 ? -16.164 0.896 10.706 1.00 97.69 206 VAL A N 1
ATOM 1611 C CA . VAL A 1 206 ? -15.773 1.151 9.315 1.00 97.69 206 VAL A CA 1
ATOM 1612 C C . VAL A 1 206 ? -14.283 1.483 9.220 1.00 97.69 206 VAL A C 1
ATOM 1614 O O . VAL A 1 206 ? -13.598 1.651 10.226 1.00 97.69 206 VAL A O 1
ATOM 1617 N N . VAL A 1 207 ? -13.762 1.538 7.996 1.00 97.88 207 VAL A N 1
ATOM 1618 C CA . VAL A 1 207 ? -12.365 1.917 7.743 1.00 97.88 207 VAL A CA 1
ATOM 1619 C C . VAL A 1 207 ? -12.237 3.436 7.579 1.00 97.88 207 VAL A C 1
ATOM 1621 O O . VAL A 1 207 ? -13.221 4.123 7.300 1.00 97.88 207 VAL A O 1
ATOM 1624 N N . VAL A 1 208 ? -11.030 3.977 7.724 1.00 97.88 208 VAL A N 1
ATOM 1625 C CA . VAL A 1 208 ? -10.742 5.418 7.631 1.00 97.88 208 VAL A CA 1
ATOM 1626 C C . VAL A 1 208 ? -11.194 6.017 6.299 1.00 97.88 208 VAL A C 1
ATOM 1628 O O . VAL A 1 208 ? -11.781 7.100 6.304 1.00 97.88 208 VAL A O 1
ATOM 1631 N N . SER A 1 209 ? -11.027 5.322 5.167 1.00 95.94 209 SER A N 1
ATOM 1632 C CA . SER A 1 209 ? -11.570 5.827 3.894 1.00 95.94 209 SER A CA 1
ATOM 1633 C C . SER A 1 209 ? -13.086 6.028 3.921 1.00 95.94 209 SER A C 1
ATOM 1635 O O . SER A 1 209 ? -13.577 6.971 3.309 1.00 95.94 209 SER A O 1
ATOM 1637 N N . ASP A 1 210 ? -13.845 5.180 4.622 1.00 96.31 210 ASP A N 1
ATOM 1638 C CA . ASP A 1 210 ? -15.299 5.347 4.734 1.00 96.31 210 ASP A CA 1
ATOM 1639 C C . ASP A 1 210 ? -15.631 6.602 5.571 1.00 96.31 210 ASP A C 1
ATOM 1641 O O . ASP A 1 210 ? -16.527 7.365 5.201 1.00 96.31 210 ASP A O 1
ATOM 1645 N N . MET A 1 211 ? -14.852 6.878 6.627 1.00 96.50 211 MET A N 1
ATOM 1646 C CA . MET A 1 211 ? -14.970 8.103 7.438 1.00 96.50 211 MET A CA 1
ATOM 1647 C C . MET A 1 211 ? -14.675 9.365 6.618 1.00 96.50 211 MET A C 1
ATOM 1649 O O . MET A 1 211 ? -15.411 10.350 6.695 1.00 96.50 211 MET A O 1
ATOM 1653 N N . LEU A 1 212 ? -13.625 9.330 5.793 1.00 94.75 212 LEU A N 1
ATOM 1654 C CA . LEU A 1 212 ? -13.269 10.433 4.897 1.00 94.75 212 LEU A CA 1
ATOM 1655 C C . LEU A 1 212 ? -14.359 10.674 3.850 1.00 94.75 212 LEU A C 1
ATOM 1657 O O . LEU A 1 212 ? -14.794 11.815 3.676 1.00 94.75 212 LEU A O 1
ATOM 1661 N N . ARG A 1 213 ? -14.874 9.612 3.216 1.00 94.00 213 ARG A N 1
ATOM 1662 C CA . ARG A 1 213 ? -15.959 9.726 2.229 1.00 94.00 213 ARG A CA 1
ATOM 1663 C C . ARG A 1 213 ? -17.227 10.314 2.835 1.00 94.00 213 ARG A C 1
ATOM 1665 O O . ARG A 1 213 ? -17.868 11.140 2.191 1.00 94.00 213 ARG A O 1
ATOM 1672 N N . ALA A 1 214 ? -17.569 9.949 4.072 1.00 93.25 214 ALA A N 1
ATOM 1673 C CA . ALA A 1 214 ? -18.711 10.535 4.772 1.00 93.25 214 ALA A CA 1
ATOM 1674 C C . ALA A 1 214 ? -18.571 12.063 4.928 1.00 93.25 214 ALA A C 1
ATOM 1676 O O . ALA A 1 214 ? -19.556 12.789 4.789 1.00 93.25 214 ALA A O 1
ATOM 1677 N N . LEU A 1 215 ? -17.347 12.562 5.135 1.00 91.81 215 LEU A N 1
ATOM 1678 C CA . LEU A 1 215 ? -17.013 13.993 5.168 1.00 91.81 215 LEU A CA 1
ATOM 1679 C C . LEU A 1 215 ? -16.914 14.648 3.775 1.00 91.81 215 LEU A C 1
ATOM 1681 O O . LEU A 1 215 ? -16.545 15.816 3.680 1.00 91.81 215 LEU A O 1
ATOM 1685 N N . GLY A 1 216 ? -17.199 13.920 2.691 1.00 90.75 216 GLY A N 1
ATOM 1686 C CA . GLY A 1 216 ? -17.020 14.404 1.319 1.00 90.75 216 GLY A CA 1
ATOM 1687 C C . GLY A 1 216 ? -15.553 14.521 0.894 1.00 90.75 216 GLY A C 1
ATOM 1688 O O . GLY A 1 216 ? -15.251 15.232 -0.063 1.00 90.75 216 GLY A O 1
ATOM 1689 N N . ARG A 1 217 ? -14.636 13.848 1.600 1.00 89.69 217 ARG A N 1
ATOM 1690 C CA . ARG A 1 217 ? -13.199 13.839 1.311 1.00 89.69 217 ARG A CA 1
ATOM 1691 C C . ARG A 1 217 ? -12.812 12.515 0.661 1.00 89.69 217 ARG A C 1
ATOM 1693 O O . ARG A 1 217 ? -13.062 11.445 1.210 1.00 89.69 217 ARG A O 1
ATOM 1700 N N . TYR A 1 218 ? -12.160 12.596 -0.490 1.00 87.12 218 TYR A N 1
ATOM 1701 C CA . TYR A 1 218 ? -11.716 11.440 -1.261 1.00 87.12 218 TYR A CA 1
ATOM 1702 C C . TYR A 1 218 ? -10.192 11.509 -1.349 1.00 87.12 218 TYR A C 1
ATOM 1704 O O . TYR A 1 218 ? -9.678 12.221 -2.211 1.00 87.12 218 TYR A O 1
ATOM 1712 N N . PRO A 1 219 ? -9.459 10.898 -0.397 1.00 80.88 219 PRO A N 1
ATOM 1713 C CA . PRO A 1 219 ? -8.007 10.873 -0.479 1.00 80.88 219 PRO A CA 1
ATOM 1714 C C . PRO A 1 219 ? -7.611 10.134 -1.756 1.00 80.88 219 PRO A C 1
ATOM 1716 O O . PRO A 1 219 ? -8.099 9.033 -2.018 1.00 80.88 219 PRO A O 1
ATOM 1719 N N . GLY A 1 220 ? -6.732 10.757 -2.535 1.00 89.50 220 GLY A N 1
ATOM 1720 C CA . GLY A 1 220 ? -6.200 10.144 -3.738 1.00 89.50 220 GLY A CA 1
ATOM 1721 C C . GLY A 1 220 ? -5.297 8.950 -3.434 1.00 89.50 220 GLY A C 1
ATOM 1722 O O . GLY A 1 220 ? -5.087 8.555 -2.286 1.00 89.50 220 GLY A O 1
ATOM 1723 N N . TYR A 1 221 ? -4.704 8.398 -4.481 1.00 92.19 221 TYR A N 1
ATOM 1724 C CA . TYR A 1 221 ? -3.700 7.349 -4.390 1.00 92.19 221 TYR A CA 1
ATOM 1725 C C . TYR A 1 221 ? -2.410 7.805 -5.056 1.00 92.19 221 TYR A C 1
ATOM 1727 O O . TYR A 1 221 ? -2.422 8.560 -6.029 1.00 92.19 221 TYR A O 1
ATOM 1735 N N . ARG A 1 222 ? -1.286 7.341 -4.514 1.00 93.56 222 ARG A N 1
ATOM 1736 C CA . ARG A 1 222 ? 0.060 7.713 -4.940 1.00 93.56 222 ARG A CA 1
ATOM 1737 C C . ARG A 1 222 ? 0.797 6.468 -5.395 1.00 93.56 222 ARG A C 1
ATOM 1739 O O . ARG A 1 222 ? 0.961 5.514 -4.635 1.00 93.56 222 ARG A O 1
ATOM 1746 N N . SER A 1 223 ? 1.205 6.467 -6.656 1.00 91.69 223 SER A N 1
ATOM 1747 C CA . SER A 1 223 ? 1.927 5.363 -7.276 1.00 91.69 223 SER A CA 1
ATOM 1748 C C . SER A 1 223 ? 3.259 5.847 -7.813 1.00 91.69 223 SER A C 1
ATOM 1750 O O . SER A 1 223 ? 3.354 6.933 -8.374 1.00 91.69 223 SER A O 1
ATOM 1752 N N . TRP A 1 224 ? 4.282 5.018 -7.674 1.00 94.25 224 TRP A N 1
ATOM 1753 C CA . TRP A 1 224 ? 5.605 5.280 -8.212 1.00 94.25 224 TRP A CA 1
ATOM 1754 C C . TRP A 1 224 ? 5.905 4.356 -9.383 1.00 94.25 224 TRP A C 1
ATOM 1756 O O . TRP A 1 224 ? 5.486 3.197 -9.419 1.00 94.25 224 TRP A O 1
ATOM 1766 N N . ARG A 1 225 ? 6.670 4.869 -10.335 1.00 93.94 225 ARG A N 1
ATOM 1767 C CA . ARG A 1 225 ? 7.209 4.123 -11.466 1.00 93.94 225 ARG A CA 1
ATOM 1768 C C . ARG A 1 225 ? 8.687 4.453 -11.592 1.00 93.94 225 ARG A C 1
ATOM 1770 O O . ARG A 1 225 ? 9.078 5.613 -11.497 1.00 93.94 225 ARG A O 1
ATOM 1777 N N . LEU A 1 226 ? 9.506 3.431 -11.795 1.00 96.25 226 LEU A N 1
ATOM 1778 C CA . LEU A 1 226 ? 10.902 3.601 -12.165 1.00 96.25 226 LEU A CA 1
ATOM 1779 C C . LEU A 1 226 ? 10.979 3.697 -13.687 1.00 96.25 226 LEU A C 1
ATOM 1781 O O . LEU A 1 226 ? 10.529 2.784 -14.377 1.00 96.25 226 LEU A O 1
ATOM 1785 N N . SER A 1 227 ? 11.557 4.784 -14.184 1.00 97.31 227 SER A N 1
ATOM 1786 C CA . SER A 1 227 ? 11.921 4.996 -15.582 1.00 97.31 227 SER A CA 1
ATOM 1787 C C . SER A 1 227 ? 13.428 4.842 -15.725 1.00 97.31 227 SER A C 1
ATOM 1789 O O . SER A 1 227 ? 14.201 5.433 -14.974 1.00 97.31 227 SER A O 1
ATOM 1791 N N . ILE A 1 228 ? 13.859 4.015 -16.664 1.00 97.75 228 ILE A N 1
ATOM 1792 C CA . ILE A 1 228 ? 15.258 3.711 -16.945 1.00 97.75 228 ILE A CA 1
ATOM 1793 C C . ILE A 1 228 ? 15.536 4.204 -18.361 1.00 97.75 228 ILE A C 1
ATOM 1795 O O . ILE A 1 228 ? 14.854 3.799 -19.302 1.00 97.75 228 ILE A O 1
ATOM 1799 N N . THR A 1 229 ? 16.535 5.066 -18.532 1.00 97.50 229 THR A N 1
ATOM 1800 C CA . THR A 1 229 ? 16.981 5.461 -19.873 1.00 97.50 229 THR A CA 1
ATOM 1801 C C . THR A 1 229 ? 17.631 4.262 -20.549 1.00 97.50 229 THR A C 1
ATOM 1803 O O . THR A 1 229 ? 18.545 3.658 -19.984 1.00 97.50 229 THR A O 1
ATOM 1806 N N . VAL A 1 230 ? 17.181 3.931 -21.760 1.00 95.44 230 VAL A N 1
ATOM 1807 C CA . VAL A 1 230 ? 17.777 2.845 -22.544 1.00 95.44 230 VAL A CA 1
ATOM 1808 C C . VAL A 1 230 ? 19.237 3.207 -22.850 1.00 95.44 230 VAL A C 1
ATOM 1810 O O . VAL A 1 230 ? 19.490 4.283 -23.400 1.00 95.44 230 VAL A O 1
ATOM 1813 N N . PRO A 1 231 ? 20.216 2.368 -22.469 1.00 91.31 231 PRO A N 1
ATOM 1814 C CA . PRO A 1 231 ? 21.621 2.643 -22.747 1.00 91.31 231 PRO A CA 1
ATOM 1815 C C . PRO A 1 231 ? 21.897 2.579 -24.257 1.00 91.31 231 PRO A C 1
ATOM 1817 O O . PRO A 1 231 ? 21.313 1.760 -24.968 1.00 91.31 231 PRO A O 1
ATOM 1820 N N . ALA A 1 232 ? 22.796 3.444 -24.741 1.00 83.69 232 ALA A N 1
ATOM 1821 C CA . ALA A 1 232 ? 23.176 3.497 -26.157 1.00 83.69 232 ALA A CA 1
ATOM 1822 C C . ALA A 1 232 ? 23.899 2.218 -26.607 1.00 83.69 232 ALA A C 1
ATOM 1824 O O . ALA A 1 232 ? 23.607 1.682 -27.676 1.00 83.69 232 ALA A O 1
ATOM 1825 N N . ASP A 1 233 ? 24.784 1.710 -25.750 1.00 74.94 233 ASP A N 1
ATOM 1826 C CA . ASP A 1 233 ? 25.513 0.468 -25.964 1.00 74.94 233 ASP A CA 1
ATOM 1827 C C . ASP A 1 233 ? 24.873 -0.669 -25.164 1.00 74.94 233 ASP A C 1
ATOM 1829 O O . ASP A 1 233 ? 24.441 -0.502 -24.018 1.00 74.94 233 ASP A O 1
ATOM 1833 N N . GLY A 1 234 ? 24.809 -1.849 -25.782 1.00 63.09 234 GLY A N 1
ATOM 1834 C CA . GLY A 1 234 ? 24.421 -3.064 -25.078 1.00 63.09 234 GLY A CA 1
ATOM 1835 C C . GLY A 1 234 ? 25.497 -3.467 -24.059 1.00 63.09 234 GLY A C 1
ATOM 1836 O O . GLY A 1 234 ? 26.678 -3.203 -24.278 1.00 63.09 234 GLY A O 1
ATOM 1837 N N . PRO A 1 235 ? 25.130 -4.111 -22.943 1.00 62.50 235 PRO A N 1
ATOM 1838 C CA . PRO A 1 235 ? 26.116 -4.691 -22.035 1.00 62.50 235 PRO A CA 1
ATOM 1839 C C . PRO A 1 235 ? 26.976 -5.744 -22.764 1.00 62.50 235 PRO A C 1
ATOM 1841 O O . PRO A 1 235 ? 26.426 -6.586 -23.470 1.00 62.50 235 PRO A O 1
ATOM 1844 N N . ASP A 1 236 ? 28.303 -5.707 -22.579 1.00 59.69 236 ASP A N 1
ATOM 1845 C CA . ASP A 1 236 ? 29.286 -6.595 -23.240 1.00 59.69 236 ASP A CA 1
ATOM 1846 C C . ASP A 1 236 ? 29.288 -8.014 -22.644 1.00 59.69 236 ASP A C 1
ATOM 1848 O O . ASP A 1 236 ? 30.206 -8.423 -21.931 1.00 59.69 236 ASP A O 1
ATOM 1852 N N . LEU A 1 237 ? 28.184 -8.735 -22.842 1.00 56.66 237 LEU A N 1
ATOM 1853 C CA . LEU A 1 237 ? 27.909 -10.041 -22.248 1.00 56.66 237 LEU A CA 1
ATOM 1854 C C . LEU A 1 237 ? 27.231 -10.957 -23.286 1.00 56.66 237 LEU A C 1
ATOM 1856 O O . LEU A 1 237 ? 26.452 -10.471 -24.106 1.00 56.66 237 LEU A O 1
ATOM 1860 N N . PRO A 1 238 ? 27.514 -12.275 -23.278 1.00 57.44 238 PRO A N 1
ATOM 1861 C CA . PRO A 1 238 ? 26.993 -13.197 -24.284 1.00 57.44 238 PRO A CA 1
ATOM 1862 C C . PRO A 1 238 ? 25.456 -13.264 -24.264 1.00 57.44 238 PRO A C 1
ATOM 1864 O O . PRO A 1 238 ? 24.854 -13.072 -23.202 1.00 57.44 238 PRO A O 1
ATOM 1867 N N . PRO A 1 239 ? 24.822 -13.563 -25.415 1.00 57.22 239 PRO A N 1
ATOM 1868 C CA . PRO A 1 239 ? 23.375 -13.649 -25.526 1.00 57.22 239 PRO A CA 1
ATOM 1869 C C . PRO A 1 239 ? 22.842 -14.718 -24.580 1.00 57.22 239 PRO A C 1
ATOM 1871 O O . PRO A 1 239 ? 23.346 -15.840 -24.516 1.00 57.22 239 PRO A O 1
ATOM 1874 N N . GLU A 1 240 ? 21.818 -14.343 -23.830 1.00 70.06 240 GLU A N 1
ATOM 1875 C CA . GLU A 1 240 ? 21.170 -15.235 -22.886 1.00 70.06 240 GLU A CA 1
ATOM 1876 C C . GLU A 1 240 ? 19.875 -15.749 -23.479 1.00 70.06 240 GLU A C 1
ATOM 1878 O O . GLU A 1 240 ? 19.129 -14.973 -24.066 1.00 70.06 240 GLU A O 1
ATOM 1883 N N . ASP A 1 241 ? 19.634 -17.048 -23.306 1.00 84.31 241 ASP A N 1
ATOM 1884 C CA . ASP A 1 241 ? 18.573 -17.878 -23.890 1.00 84.31 241 ASP A CA 1
ATOM 1885 C C . ASP A 1 241 ? 17.127 -17.432 -23.540 1.00 84.31 241 ASP A C 1
ATOM 1887 O O . ASP A 1 241 ? 16.305 -18.202 -23.031 1.00 84.31 241 ASP A O 1
ATOM 1891 N N . TRP A 1 242 ? 16.777 -16.176 -23.801 1.00 92.06 242 TRP A N 1
ATOM 1892 C CA . TRP A 1 242 ? 15.417 -15.660 -23.779 1.00 92.06 242 TRP A CA 1
ATOM 1893 C C . TRP A 1 242 ? 14.683 -16.137 -25.025 1.00 92.06 242 TRP A C 1
ATOM 1895 O O . TRP A 1 242 ? 15.110 -15.910 -26.155 1.00 92.06 242 TRP A O 1
ATOM 1905 N N . ARG A 1 243 ? 13.554 -16.809 -24.817 1.00 93.62 243 ARG A N 1
ATOM 1906 C CA . ARG A 1 243 ? 12.743 -17.384 -25.890 1.00 93.62 243 ARG A CA 1
ATOM 1907 C C . ARG A 1 243 ? 11.346 -16.776 -25.869 1.00 93.62 243 ARG A C 1
ATOM 1909 O O . ARG A 1 243 ? 10.786 -16.641 -24.775 1.00 93.62 243 ARG A O 1
ATOM 1916 N N . PRO A 1 244 ? 10.761 -16.456 -27.037 1.00 95.06 244 PRO A N 1
ATOM 1917 C CA . PRO A 1 244 ? 9.357 -16.085 -27.113 1.00 95.06 244 PRO A CA 1
ATOM 1918 C C . PRO A 1 244 ? 8.490 -17.179 -26.485 1.00 95.06 244 PRO A C 1
ATOM 1920 O O . PRO A 1 244 ? 8.631 -18.358 -26.802 1.00 95.06 244 PRO A O 1
ATOM 1923 N N . ALA A 1 245 ? 7.592 -16.781 -25.595 1.00 95.31 245 ALA A N 1
ATOM 1924 C CA . ALA A 1 245 ? 6.666 -17.661 -24.889 1.00 95.31 245 ALA A CA 1
ATOM 1925 C C . ALA A 1 245 ? 5.206 -17.201 -25.047 1.00 95.31 245 ALA A C 1
ATOM 1927 O O . ALA A 1 245 ? 4.328 -17.646 -24.317 1.00 95.31 245 ALA A O 1
ATOM 1928 N N . GLY A 1 246 ? 4.929 -16.318 -26.013 1.00 92.56 246 GLY A N 1
ATOM 1929 C CA . GLY A 1 246 ? 3.587 -15.810 -26.307 1.00 92.56 246 GLY A CA 1
ATOM 1930 C C . GLY A 1 246 ? 2.598 -16.869 -26.800 1.00 92.56 246 GLY A C 1
ATOM 1931 O O . GLY A 1 246 ? 1.395 -16.747 -26.543 1.00 92.56 246 GLY A O 1
ATOM 1932 N N . ALA A 1 247 ? 3.095 -17.913 -27.476 1.00 95.31 247 ALA A N 1
ATOM 1933 C CA . ALA A 1 247 ? 2.286 -19.015 -27.991 1.00 95.31 247 ALA A CA 1
ATOM 1934 C C . ALA A 1 247 ? 1.610 -19.795 -26.843 1.00 95.31 247 ALA A C 1
ATOM 1936 O O . ALA A 1 247 ? 2.246 -20.003 -25.809 1.00 95.31 247 ALA A O 1
ATOM 1937 N N . PRO A 1 248 ? 0.356 -20.268 -26.998 1.00 94.50 248 PRO A N 1
ATOM 1938 C CA . PRO A 1 248 ? -0.394 -20.889 -25.901 1.00 94.50 248 PRO A CA 1
ATOM 1939 C C . PRO A 1 248 ? 0.317 -22.061 -25.208 1.00 94.50 248 PRO A C 1
ATOM 1941 O O . PRO A 1 248 ? 0.252 -22.181 -23.984 1.00 94.50 248 PRO A O 1
ATOM 1944 N N . GLU A 1 249 ? 1.004 -22.917 -25.970 1.00 94.25 249 GLU A N 1
ATOM 1945 C CA . GLU A 1 249 ? 1.722 -24.077 -25.425 1.00 94.25 249 GLU A CA 1
ATOM 1946 C C . GLU A 1 249 ? 2.940 -23.662 -24.591 1.00 94.25 249 GLU A C 1
ATOM 1948 O O . GLU A 1 249 ? 3.086 -24.109 -23.451 1.00 94.25 249 GLU A O 1
ATOM 1953 N N . GLU A 1 250 ? 3.759 -22.742 -25.108 1.00 94.62 250 GLU A N 1
ATOM 1954 C CA . GLU A 1 250 ? 4.927 -22.222 -24.389 1.00 94.62 250 GLU A CA 1
ATOM 1955 C C . GLU A 1 250 ? 4.515 -21.391 -23.169 1.00 94.62 250 GLU A C 1
ATOM 1957 O O . GLU A 1 250 ? 5.059 -21.582 -22.083 1.00 94.62 250 GLU A O 1
ATOM 1962 N N . ALA A 1 251 ? 3.483 -20.549 -23.283 1.00 94.38 251 ALA A N 1
ATOM 1963 C CA . ALA A 1 251 ? 2.938 -19.798 -22.151 1.00 94.38 251 ALA A CA 1
ATOM 1964 C C . ALA A 1 251 ? 2.473 -20.731 -21.025 1.00 94.38 251 ALA A C 1
ATOM 1966 O O . ALA A 1 251 ? 2.730 -20.478 -19.846 1.00 94.38 251 ALA A O 1
ATOM 1967 N N . ARG A 1 252 ? 1.816 -21.843 -21.380 1.00 93.88 252 ARG A N 1
ATOM 1968 C CA . ARG A 1 252 ? 1.395 -22.868 -20.419 1.00 93.88 252 ARG A CA 1
ATOM 1969 C C . ARG A 1 252 ? 2.591 -23.560 -19.769 1.00 93.88 252 ARG A C 1
ATOM 1971 O O . ARG A 1 252 ? 2.544 -23.818 -18.566 1.00 93.88 252 ARG A O 1
ATOM 1978 N N . ARG A 1 253 ? 3.650 -23.846 -20.529 1.00 94.50 253 ARG A N 1
ATOM 1979 C CA . ARG A 1 253 ? 4.883 -24.436 -19.997 1.00 94.50 253 ARG A CA 1
ATOM 1980 C C . ARG A 1 253 ? 5.581 -23.487 -19.021 1.00 94.50 253 ARG A C 1
ATOM 1982 O O . ARG A 1 253 ? 5.901 -23.902 -17.908 1.00 94.50 253 ARG A O 1
ATOM 1989 N N . VAL A 1 254 ? 5.727 -22.210 -19.386 1.00 93.00 254 VAL A N 1
ATOM 1990 C CA . VAL A 1 254 ? 6.240 -21.165 -18.484 1.00 93.00 254 VAL A CA 1
ATOM 1991 C C . VAL A 1 254 ? 5.384 -21.088 -17.223 1.00 93.00 254 VAL A C 1
ATOM 1993 O O . VAL A 1 254 ? 5.936 -21.073 -16.126 1.00 93.00 254 VAL A O 1
ATOM 1996 N N . ALA A 1 255 ? 4.053 -21.110 -17.332 1.00 91.25 255 ALA A N 1
ATOM 1997 C CA . ALA A 1 255 ? 3.165 -21.123 -16.168 1.00 91.25 255 ALA A CA 1
ATOM 1998 C C . ALA A 1 255 ? 3.425 -22.339 -15.259 1.00 91.25 255 ALA A C 1
ATOM 2000 O O . ALA A 1 255 ? 3.557 -22.204 -14.044 1.00 91.25 255 ALA A O 1
ATOM 2001 N N . ASP A 1 256 ? 3.537 -23.539 -15.830 1.00 90.69 256 ASP A N 1
ATOM 2002 C CA . ASP A 1 256 ? 3.721 -24.770 -15.060 1.00 90.69 256 ASP A CA 1
ATOM 2003 C C . ASP A 1 256 ? 5.048 -24.835 -14.305 1.00 90.69 256 ASP A C 1
ATOM 2005 O O . ASP A 1 256 ? 5.070 -25.329 -13.168 1.00 90.69 256 ASP A O 1
ATOM 2009 N N . GLU A 1 257 ? 6.117 -24.331 -14.923 1.00 91.19 257 GLU A N 1
ATOM 2010 C CA . GLU A 1 257 ? 7.463 -24.281 -14.351 1.00 91.19 257 GLU A CA 1
ATOM 2011 C C . GLU A 1 257 ? 7.655 -23.091 -13.397 1.00 91.19 257 GLU A C 1
ATOM 2013 O O . GLU A 1 257 ? 8.413 -23.207 -12.432 1.00 91.19 257 GLU A O 1
ATOM 2018 N N . SER A 1 258 ? 6.925 -21.989 -13.612 1.00 88.56 258 SER A N 1
ATOM 2019 C CA . SER A 1 258 ? 6.952 -20.796 -12.752 1.00 88.56 258 SER A CA 1
ATOM 2020 C C . SER A 1 258 ? 5.999 -20.843 -11.562 1.00 88.56 258 SER A C 1
ATOM 2022 O O . SER A 1 258 ? 6.039 -19.966 -10.695 1.00 88.56 258 SER A O 1
ATOM 2024 N N . TYR A 1 259 ? 5.150 -21.870 -11.473 1.00 84.31 259 TYR A N 1
ATOM 2025 C CA . TYR A 1 259 ? 4.256 -22.035 -10.334 1.00 84.31 259 TYR A CA 1
ATOM 2026 C C . TYR A 1 259 ? 5.055 -22.159 -9.029 1.00 84.31 259 TYR A C 1
ATOM 2028 O O . TYR A 1 259 ? 5.788 -23.123 -8.813 1.00 84.31 259 TYR A O 1
ATOM 2036 N N . GLY A 1 260 ? 4.887 -21.183 -8.136 1.00 75.06 260 GLY A N 1
ATOM 2037 C CA . GLY A 1 260 ? 5.599 -21.125 -6.858 1.00 75.06 260 GLY A CA 1
ATOM 2038 C C . GLY A 1 260 ? 6.878 -20.286 -6.873 1.00 75.06 260 GLY A C 1
ATOM 2039 O O . GLY A 1 260 ? 7.477 -20.116 -5.810 1.00 75.06 260 GLY A O 1
ATOM 2040 N N . TRP A 1 261 ? 7.268 -19.708 -8.015 1.00 79.38 261 TRP A N 1
ATOM 2041 C CA . TRP A 1 261 ? 8.273 -18.643 -8.026 1.00 79.38 261 TRP A CA 1
ATOM 2042 C C . TRP A 1 261 ? 7.725 -17.432 -7.263 1.00 79.38 261 TRP A C 1
ATOM 2044 O O . TRP A 1 261 ? 6.513 -17.212 -7.181 1.00 79.38 261 TRP A O 1
ATOM 2054 N N . PHE A 1 262 ? 8.608 -16.670 -6.623 1.00 58.41 262 PHE A N 1
ATOM 2055 C CA . PHE A 1 262 ? 8.210 -15.518 -5.821 1.00 58.41 262 PHE A CA 1
ATOM 2056 C C . PHE A 1 262 ? 7.701 -14.395 -6.734 1.00 58.41 262 PHE A C 1
ATOM 2058 O O . PHE A 1 262 ? 8.479 -13.588 -7.225 1.00 58.41 262 PHE A O 1
ATOM 2065 N N . THR A 1 263 ? 6.387 -14.340 -6.947 1.00 56.31 263 THR A N 1
ATOM 2066 C CA . THR A 1 263 ? 5.714 -13.282 -7.708 1.00 56.31 263 THR A CA 1
ATOM 2067 C C . THR A 1 263 ? 4.991 -12.307 -6.773 1.00 56.31 263 THR A C 1
ATOM 2069 O O . THR A 1 263 ? 4.472 -12.694 -5.715 1.00 56.31 263 THR A O 1
ATOM 2072 N N . ALA A 1 264 ? 4.997 -11.018 -7.131 1.00 51.22 264 ALA A N 1
ATOM 2073 C CA . ALA A 1 264 ? 4.209 -9.990 -6.452 1.00 51.22 264 ALA A CA 1
ATOM 2074 C C . ALA A 1 264 ? 2.691 -10.182 -6.688 1.00 51.22 264 ALA A C 1
ATOM 2076 O O . ALA A 1 264 ? 2.260 -11.009 -7.489 1.00 51.22 264 ALA A O 1
ATOM 2077 N N . ALA A 1 265 ? 1.892 -9.412 -5.944 1.00 49.50 265 ALA A N 1
ATOM 2078 C CA . ALA A 1 265 ? 0.467 -9.583 -5.631 1.00 49.50 265 ALA A CA 1
ATOM 2079 C C . ALA A 1 265 ? -0.489 -10.019 -6.762 1.00 49.50 265 ALA A C 1
ATOM 2081 O O . ALA A 1 265 ? -1.315 -10.901 -6.525 1.00 49.50 265 ALA A O 1
ATOM 2082 N N . ALA A 1 266 ? -0.373 -9.453 -7.969 1.00 47.06 266 ALA A N 1
ATOM 2083 C CA . ALA A 1 266 ? -1.359 -9.650 -9.042 1.00 47.06 266 ALA A CA 1
ATOM 2084 C C . ALA A 1 266 ? -1.476 -11.118 -9.495 1.00 47.06 266 ALA A C 1
ATOM 2086 O O . ALA A 1 266 ? -2.562 -11.613 -9.786 1.00 47.06 266 ALA A O 1
ATOM 2087 N N . ALA A 1 267 ? -0.359 -11.843 -9.452 1.00 46.72 267 ALA A N 1
ATOM 2088 C CA . ALA A 1 267 ? -0.285 -13.267 -9.734 1.00 46.72 267 ALA A CA 1
ATOM 2089 C C . ALA A 1 267 ? -1.072 -14.120 -8.727 1.00 46.72 267 ALA A C 1
ATOM 2091 O O . ALA A 1 267 ? -1.766 -15.059 -9.096 1.00 46.72 267 ALA A O 1
ATOM 2092 N N . ARG A 1 268 ? -0.972 -13.811 -7.430 1.00 50.19 268 ARG A N 1
ATOM 2093 C CA . ARG A 1 268 ? -1.468 -14.692 -6.361 1.00 50.19 268 ARG A CA 1
ATOM 2094 C C . ARG A 1 268 ? -2.946 -14.515 -6.044 1.00 50.19 268 ARG A C 1
ATOM 2096 O O . ARG A 1 268 ? -3.585 -15.512 -5.721 1.00 50.19 268 ARG A O 1
ATOM 2103 N N . GLU A 1 269 ? -3.487 -13.303 -6.158 1.00 48.78 269 GLU A N 1
ATOM 2104 C CA . GLU A 1 269 ? -4.933 -13.077 -6.000 1.00 48.78 269 GLU A CA 1
ATOM 2105 C C . GLU A 1 269 ? -5.728 -13.685 -7.167 1.00 48.78 269 GLU A C 1
ATOM 2107 O O . GLU A 1 269 ? -6.798 -14.247 -6.948 1.00 48.78 269 GLU A O 1
ATOM 2112 N N . ALA A 1 270 ? -5.163 -13.699 -8.382 1.00 45.41 270 ALA A N 1
ATOM 2113 C CA . ALA A 1 270 ? -5.746 -14.395 -9.530 1.00 45.41 270 ALA A CA 1
ATOM 2114 C C . ALA A 1 270 ? -5.539 -15.927 -9.494 1.00 45.41 270 ALA A C 1
ATOM 2116 O O . ALA A 1 270 ? -6.299 -16.671 -10.120 1.00 45.41 270 ALA A O 1
ATOM 2117 N N . SER A 1 271 ? -4.527 -16.429 -8.770 1.00 51.72 271 SER A N 1
ATOM 2118 C CA . SER A 1 271 ? -4.167 -17.849 -8.784 1.00 51.72 271 SER A CA 1
ATOM 2119 C C . SER A 1 271 ? -3.698 -18.437 -7.450 1.00 51.72 271 SER A C 1
ATOM 2121 O O . SER A 1 271 ? -2.567 -18.912 -7.309 1.00 51.72 271 SER A O 1
ATOM 2123 N N . GLY A 1 272 ? -4.607 -18.559 -6.485 1.00 62.00 272 GLY A N 1
ATOM 2124 C CA . GLY A 1 272 ? -4.383 -19.433 -5.323 1.00 62.00 272 GLY A CA 1
ATOM 2125 C C . GLY A 1 272 ? -4.191 -20.919 -5.685 1.00 62.00 272 GLY A C 1
ATOM 2126 O O . GLY A 1 272 ? -3.859 -21.728 -4.824 1.00 62.00 272 GLY A O 1
ATOM 2127 N N . SER A 1 273 ? -4.389 -21.291 -6.956 1.00 77.44 273 SER A N 1
ATOM 2128 C CA . SER A 1 273 ? -4.219 -22.642 -7.485 1.00 77.44 273 SER A CA 1
ATOM 2129 C C . SER A 1 273 ? -3.386 -22.651 -8.767 1.00 77.44 273 SER A C 1
ATOM 2131 O O . SER A 1 273 ? -3.359 -21.684 -9.531 1.00 77.44 273 SER A O 1
ATOM 2133 N N . ARG A 1 274 ? -2.767 -23.798 -9.066 1.00 82.94 274 ARG A N 1
ATOM 2134 C CA . ARG A 1 274 ? -2.039 -24.020 -10.326 1.00 82.94 274 ARG A CA 1
ATOM 2135 C C . ARG A 1 274 ? -2.911 -23.796 -11.566 1.00 82.94 274 ARG A C 1
ATOM 2137 O O . ARG A 1 274 ? -2.425 -23.316 -12.583 1.00 82.94 274 ARG A O 1
ATOM 2144 N N . ALA A 1 275 ? -4.204 -24.114 -11.478 1.00 85.94 275 ALA A N 1
ATOM 2145 C CA . ALA A 1 275 ? -5.161 -23.880 -12.557 1.00 85.94 275 ALA A CA 1
ATOM 2146 C C . ALA A 1 275 ? -5.396 -22.382 -12.802 1.00 85.94 275 ALA A C 1
ATOM 2148 O O . ALA A 1 275 ? -5.364 -21.943 -13.951 1.00 85.94 275 ALA A O 1
ATOM 2149 N N . GLY A 1 276 ? -5.549 -21.591 -11.734 1.00 84.00 276 GLY A N 1
ATOM 2150 C CA . GLY A 1 276 ? -5.610 -20.134 -11.850 1.00 84.00 276 GLY A CA 1
ATOM 2151 C C . GLY A 1 276 ? -4.334 -19.560 -12.468 1.00 84.00 276 GLY A C 1
ATOM 2152 O O . GLY A 1 276 ? -4.401 -18.634 -13.266 1.00 84.00 276 GLY A O 1
ATOM 2153 N N . TRP A 1 277 ? -3.175 -20.157 -12.170 1.00 85.75 277 TRP A N 1
ATOM 2154 C CA . TRP A 1 277 ? -1.885 -19.649 -12.643 1.00 85.75 277 TRP A CA 1
ATOM 2155 C C . TRP A 1 277 ? -1.719 -19.876 -14.141 1.00 85.75 277 TRP A C 1
ATOM 2157 O O . TRP A 1 277 ? -1.315 -18.982 -14.878 1.00 85.75 277 TRP A O 1
ATOM 2167 N N . ARG A 1 278 ? -2.153 -21.044 -14.623 1.00 89.25 278 ARG A N 1
ATOM 2168 C CA . ARG A 1 278 ? -2.276 -21.303 -16.061 1.00 89.25 278 ARG A CA 1
ATOM 2169 C C . ARG A 1 278 ? -3.220 -20.315 -16.739 1.00 89.25 278 ARG A C 1
ATOM 2171 O O . ARG A 1 278 ? -2.879 -19.817 -17.804 1.00 89.25 278 ARG A O 1
ATOM 2178 N N . LYS A 1 279 ? -4.374 -20.007 -16.129 1.00 88.56 279 LYS A N 1
ATOM 2179 C CA . LYS A 1 279 ? -5.315 -19.015 -16.674 1.00 88.56 279 LYS A CA 1
ATOM 2180 C C . LYS A 1 279 ? -4.670 -17.628 -16.771 1.00 88.56 279 LYS A C 1
ATOM 2182 O O . LYS A 1 279 ? -4.783 -16.985 -17.804 1.00 88.56 279 LYS A O 1
ATOM 2187 N N . TYR A 1 280 ? -3.931 -17.217 -15.743 1.00 87.94 280 TYR A N 1
ATOM 2188 C CA . TYR A 1 280 ? -3.203 -15.947 -15.724 1.00 87.94 280 TYR A CA 1
ATOM 2189 C C . TYR A 1 280 ? -2.185 -15.811 -16.872 1.00 87.94 280 TYR A C 1
ATOM 2191 O O . TYR A 1 280 ? -1.999 -14.715 -17.394 1.00 87.94 280 TYR A O 1
ATOM 2199 N N . PHE A 1 281 ? -1.546 -16.907 -17.297 1.00 91.31 281 PHE A N 1
ATOM 2200 C CA . PHE A 1 281 ? -0.639 -16.926 -18.456 1.00 91.31 281 PHE A CA 1
ATOM 2201 C C . PHE A 1 281 ? -1.338 -17.135 -19.803 1.00 91.31 281 PHE A C 1
ATOM 2203 O O . PHE A 1 281 ? -0.724 -16.890 -20.845 1.00 91.31 281 PHE A O 1
ATOM 2210 N N . ALA A 1 282 ? -2.586 -17.605 -19.805 1.00 90.19 282 ALA A N 1
ATOM 2211 C CA . ALA A 1 282 ? -3.343 -17.862 -21.026 1.00 90.19 282 ALA A CA 1
ATOM 2212 C C . ALA A 1 282 ? -3.852 -16.571 -21.685 1.00 90.19 282 ALA A C 1
ATOM 2214 O O . ALA A 1 282 ? -4.012 -16.535 -22.902 1.00 90.19 282 ALA A O 1
ATOM 2215 N N . GLU A 1 283 ? -4.077 -15.521 -20.896 1.00 90.44 283 GLU A N 1
ATOM 2216 C CA . GLU A 1 283 ? -4.647 -14.248 -21.346 1.00 90.44 283 GLU A CA 1
ATOM 2217 C C . GLU A 1 283 ? -3.650 -13.093 -21.140 1.00 90.44 283 GLU A C 1
ATOM 2219 O O . GLU A 1 283 ? -2.848 -13.150 -20.200 1.00 90.44 283 GLU A O 1
ATOM 2224 N N . PRO A 1 284 ? -3.676 -12.048 -21.993 1.00 92.19 284 PRO A N 1
ATOM 2225 C CA . PRO A 1 284 ? -2.950 -10.808 -21.739 1.00 92.19 284 PRO A CA 1
ATOM 2226 C C . PRO A 1 284 ? -3.325 -10.199 -20.385 1.00 92.19 284 PRO A C 1
ATOM 2228 O O . PRO A 1 284 ? -4.489 -10.239 -19.987 1.00 92.19 284 PRO A O 1
ATOM 2231 N N . ILE A 1 285 ? -2.355 -9.603 -19.693 1.00 89.69 285 ILE A N 1
ATOM 2232 C CA . ILE A 1 285 ? -2.605 -8.864 -18.446 1.00 89.69 285 ILE A CA 1
ATOM 2233 C C . ILE A 1 285 ? -2.564 -7.360 -18.672 1.00 89.69 285 ILE A C 1
ATOM 2235 O O . ILE A 1 285 ? -1.781 -6.867 -19.479 1.00 89.69 285 ILE A O 1
ATOM 2239 N N . THR A 1 286 ? -3.367 -6.627 -17.909 1.00 88.88 286 THR A N 1
ATOM 2240 C CA . THR A 1 286 ? -3.348 -5.164 -17.895 1.00 88.88 286 THR A CA 1
ATOM 2241 C C . THR A 1 286 ? -2.744 -4.679 -16.583 1.00 88.88 286 THR A C 1
ATOM 2243 O O . THR A 1 286 ? -3.192 -5.066 -15.503 1.00 88.88 286 THR A O 1
ATOM 2246 N N . GLY A 1 287 ? -1.700 -3.858 -16.681 1.00 78.31 287 GLY A N 1
ATOM 2247 C CA . GLY A 1 287 ? -1.068 -3.205 -15.542 1.00 78.31 287 GLY A CA 1
ATOM 2248 C C . GLY A 1 287 ? -1.968 -2.137 -14.899 1.00 78.31 287 GLY A C 1
ATOM 2249 O O . GLY A 1 287 ? -2.973 -1.730 -15.486 1.00 78.31 287 GLY A O 1
ATOM 2250 N N . PRO A 1 288 ? -1.616 -1.641 -13.699 1.00 72.12 288 PRO A N 1
ATOM 2251 C CA . PRO A 1 288 ? -2.392 -0.615 -12.990 1.00 72.12 288 PRO A CA 1
ATOM 2252 C C . PRO A 1 288 ? -2.567 0.712 -13.750 1.00 72.12 288 PRO A C 1
ATOM 2254 O O . PRO A 1 288 ? -3.481 1.471 -13.456 1.00 72.12 288 PRO A O 1
ATOM 2257 N N . ASP A 1 289 ? -1.708 0.989 -14.730 1.00 75.62 289 ASP A N 1
ATOM 2258 C CA . ASP A 1 289 ? -1.754 2.142 -15.642 1.00 75.62 289 ASP A CA 1
ATOM 2259 C C . ASP A 1 289 ? -2.624 1.919 -16.887 1.00 75.62 289 ASP A C 1
ATOM 2261 O O . ASP A 1 289 ? -2.623 2.732 -17.816 1.00 75.62 289 ASP A O 1
ATOM 2265 N N . GLY A 1 290 ? -3.358 0.806 -16.942 1.00 85.75 290 GLY A N 1
ATOM 2266 C CA . GLY A 1 290 ? -4.171 0.446 -18.099 1.00 85.75 290 GLY A CA 1
ATOM 2267 C C . GLY A 1 290 ? -3.349 -0.056 -19.288 1.00 85.75 290 GLY A C 1
ATOM 2268 O O . GLY A 1 290 ? -3.894 -0.229 -20.379 1.00 85.75 290 GLY A O 1
ATOM 2269 N N . ILE A 1 291 ? -2.046 -0.296 -19.112 1.00 90.69 291 ILE A N 1
ATOM 2270 C CA . ILE A 1 291 ? -1.178 -0.812 -20.170 1.00 90.69 291 ILE A CA 1
ATOM 2271 C C . ILE A 1 291 ? -1.369 -2.319 -20.267 1.00 90.69 291 ILE A C 1
ATOM 2273 O O . ILE A 1 291 ? -1.124 -3.052 -19.311 1.00 90.69 291 ILE A O 1
ATOM 2277 N N . THR A 1 292 ? -1.835 -2.780 -21.424 1.00 94.69 292 THR A N 1
ATOM 2278 C CA . THR A 1 292 ? -2.089 -4.201 -21.671 1.00 94.69 292 THR A CA 1
ATOM 2279 C C . THR A 1 292 ? -0.877 -4.846 -22.323 1.00 94.69 292 THR A C 1
ATOM 2281 O O . THR A 1 292 ? -0.306 -4.286 -23.253 1.00 94.69 292 THR A O 1
ATOM 2284 N N . GLU A 1 293 ? -0.498 -6.017 -21.817 1.00 94.94 293 GLU A N 1
ATOM 2285 C CA . GLU A 1 293 ? 0.590 -6.851 -22.319 1.00 94.94 293 GLU A CA 1
ATOM 2286 C C . GLU A 1 293 ? 0.481 -7.086 -23.827 1.00 94.94 293 GLU A C 1
ATOM 2288 O O . GLU A 1 293 ? -0.558 -7.514 -24.338 1.00 94.94 293 GLU A O 1
ATOM 2293 N N . ASP A 1 294 ? 1.603 -6.897 -24.519 1.00 95.88 294 ASP A N 1
ATOM 2294 C CA . ASP A 1 294 ? 1.795 -7.414 -25.864 1.00 95.88 294 ASP A CA 1
ATOM 2295 C C . ASP A 1 294 ? 2.236 -8.876 -25.749 1.00 95.88 294 ASP A C 1
ATOM 2297 O O . ASP A 1 294 ? 3.320 -9.186 -25.255 1.00 95.88 294 ASP A O 1
ATOM 2301 N N . ARG A 1 295 ? 1.401 -9.803 -26.224 1.00 94.38 295 ARG A N 1
ATOM 2302 C CA . ARG A 1 295 ? 1.701 -11.243 -26.169 1.00 94.38 295 ARG A CA 1
ATOM 2303 C C . ARG A 1 295 ? 2.962 -11.629 -26.929 1.00 94.38 295 ARG A C 1
ATOM 2305 O O . ARG A 1 295 ? 3.550 -12.659 -26.611 1.00 94.38 295 ARG A O 1
ATOM 2312 N N . THR A 1 296 ? 3.394 -10.827 -27.898 1.00 95.31 296 THR A N 1
ATOM 2313 C CA . THR A 1 296 ? 4.673 -11.043 -28.581 1.00 95.31 296 THR A CA 1
ATOM 2314 C C . THR A 1 296 ? 5.874 -10.719 -27.692 1.00 95.31 296 THR A C 1
ATOM 2316 O O . THR A 1 296 ? 6.976 -11.137 -28.019 1.00 95.31 296 THR A O 1
ATOM 2319 N N . LEU A 1 297 ? 5.661 -10.046 -26.555 1.00 96.19 297 LEU A N 1
ATOM 2320 C CA . LEU A 1 297 ? 6.654 -9.679 -25.543 1.00 96.19 297 LEU A CA 1
ATOM 2321 C C . LEU A 1 297 ? 6.507 -10.474 -24.233 1.00 96.19 297 LEU A C 1
ATOM 2323 O O . LEU A 1 297 ? 7.065 -10.090 -23.204 1.00 96.19 297 LEU A O 1
ATOM 2327 N N . LEU A 1 298 ? 5.806 -11.612 -24.271 1.00 96.50 298 LEU A N 1
ATOM 2328 C CA . LEU A 1 298 ? 5.953 -12.655 -23.259 1.00 96.50 298 LEU A CA 1
ATOM 2329 C C . LEU A 1 298 ? 7.173 -13.506 -23.615 1.00 96.50 298 LEU A C 1
ATOM 2331 O O . LEU A 1 298 ? 7.162 -14.222 -24.618 1.00 96.50 298 LEU A O 1
ATOM 2335 N N . TYR A 1 299 ? 8.208 -13.448 -22.783 1.00 96.12 299 TYR A N 1
ATOM 2336 C CA . TYR A 1 299 ? 9.438 -14.219 -22.952 1.00 96.12 299 TYR A CA 1
ATOM 2337 C C . TYR A 1 299 ? 9.745 -15.046 -21.707 1.00 96.12 299 TYR A C 1
ATOM 2339 O O . TYR A 1 299 ? 9.495 -14.629 -20.575 1.00 96.12 299 TYR A O 1
ATOM 2347 N N . GLY A 1 300 ? 10.331 -16.221 -21.922 1.00 93.88 300 GLY A N 1
ATOM 2348 C CA . GLY A 1 300 ? 10.884 -17.063 -20.869 1.00 93.88 300 GLY A CA 1
ATOM 2349 C C . GLY A 1 300 ? 12.393 -17.217 -21.035 1.00 93.88 300 GLY A C 1
ATOM 2350 O O . GLY A 1 300 ? 12.866 -17.527 -22.127 1.00 93.88 300 GLY A O 1
ATOM 2351 N N . ARG A 1 301 ? 13.153 -17.038 -19.954 1.00 92.06 301 ARG A N 1
ATOM 2352 C CA . ARG A 1 301 ? 14.593 -17.319 -19.916 1.00 92.06 301 ARG A CA 1
ATOM 2353 C C . ARG A 1 301 ? 14.803 -18.811 -19.696 1.00 92.06 301 ARG A C 1
ATOM 2355 O O . ARG A 1 301 ? 14.425 -19.330 -18.643 1.00 92.06 301 ARG A O 1
ATOM 2362 N N . TYR A 1 302 ? 15.396 -19.486 -20.670 1.00 89.38 302 TYR A N 1
ATOM 2363 C CA . TYR A 1 302 ? 15.539 -20.937 -20.709 1.00 89.38 302 TYR A CA 1
ATOM 2364 C C . TYR A 1 302 ? 16.981 -21.356 -20.424 1.00 89.38 302 TYR A C 1
ATOM 2366 O O . TYR A 1 302 ? 17.900 -20.841 -21.032 1.00 89.38 302 TYR A O 1
ATOM 2374 N N . PHE A 1 303 ? 17.216 -22.287 -19.507 1.00 86.50 303 PHE A N 1
ATOM 2375 C CA . PHE A 1 303 ? 18.558 -22.794 -19.217 1.00 86.50 303 PHE A CA 1
ATOM 2376 C C . PHE A 1 303 ? 18.476 -24.207 -18.637 1.00 86.50 303 PHE A C 1
ATOM 2378 O O . PHE A 1 303 ? 17.614 -24.484 -17.800 1.00 86.50 303 PHE A O 1
ATOM 2385 N N . ALA A 1 304 ? 19.377 -25.101 -19.060 1.00 85.25 304 ALA A N 1
ATOM 2386 C CA . ALA A 1 304 ? 19.412 -26.500 -18.615 1.00 85.25 304 ALA A CA 1
ATOM 2387 C C . ALA A 1 304 ? 18.029 -27.191 -18.697 1.00 85.25 304 ALA A C 1
ATOM 2389 O O . ALA A 1 304 ? 17.513 -27.729 -17.715 1.00 85.25 304 ALA A O 1
ATOM 2390 N N . ASP A 1 305 ? 17.418 -27.106 -19.881 1.00 86.88 305 ASP A N 1
ATOM 2391 C CA . ASP A 1 305 ? 16.129 -27.710 -20.247 1.00 86.88 305 ASP A CA 1
ATOM 2392 C C . ASP A 1 305 ? 14.894 -27.254 -19.455 1.00 86.88 305 ASP A C 1
ATOM 2394 O O . ASP A 1 305 ? 13.852 -27.918 -19.468 1.00 86.88 305 ASP A O 1
ATOM 2398 N N . LYS A 1 306 ? 14.986 -26.109 -18.772 1.00 89.69 306 LYS A N 1
ATOM 2399 C CA . LYS A 1 306 ? 13.901 -25.536 -17.966 1.00 89.69 306 LYS A CA 1
ATOM 2400 C C . LYS A 1 306 ? 13.870 -24.019 -18.059 1.00 89.69 306 LYS A C 1
ATOM 2402 O O . LYS A 1 306 ? 14.874 -23.381 -18.372 1.00 89.69 306 LYS A O 1
ATOM 2407 N N . TYR A 1 307 ? 12.735 -23.428 -17.722 1.00 90.88 307 TYR A N 1
ATOM 2408 C CA . TYR A 1 307 ? 12.634 -21.995 -17.502 1.00 90.88 307 TYR A CA 1
ATOM 2409 C C . TYR A 1 307 ? 13.194 -21.608 -16.131 1.00 90.88 307 TYR A C 1
ATOM 2411 O O . TYR A 1 307 ? 13.000 -22.290 -15.124 1.00 90.88 307 TYR A O 1
ATOM 2419 N N . TRP A 1 308 ? 13.883 -20.472 -16.105 1.00 88.94 308 TRP A N 1
ATOM 2420 C CA . TRP A 1 308 ? 14.477 -19.873 -14.905 1.00 88.94 308 TRP A CA 1
ATOM 2421 C C . TRP A 1 308 ? 13.991 -18.452 -14.639 1.00 88.94 308 TRP A C 1
ATOM 2423 O O . TRP A 1 308 ? 14.193 -17.931 -13.542 1.00 88.94 308 TRP A O 1
ATOM 2433 N N . GLY A 1 309 ? 13.346 -17.834 -15.622 1.00 90.56 309 GLY A N 1
ATOM 2434 C CA . GLY A 1 309 ? 12.706 -16.538 -15.486 1.00 90.56 309 GLY A CA 1
ATOM 2435 C C . GLY A 1 309 ? 11.655 -16.331 -16.563 1.00 90.56 309 GLY A C 1
ATOM 2436 O O . GLY A 1 309 ? 11.658 -17.028 -17.577 1.00 90.56 309 GLY A O 1
ATOM 2437 N N . TYR A 1 310 ? 10.761 -15.380 -16.339 1.00 93.12 310 TYR A N 1
ATOM 2438 C CA . TYR A 1 310 ? 9.847 -14.890 -17.362 1.00 93.12 310 TYR A CA 1
ATOM 2439 C C . TYR A 1 310 ? 9.708 -13.376 -17.262 1.00 93.12 310 TYR A C 1
ATOM 2441 O O . TYR A 1 310 ? 9.927 -12.792 -16.198 1.00 93.12 310 TYR A O 1
ATOM 2449 N N . VAL A 1 311 ? 9.295 -12.764 -18.365 1.00 94.31 311 VAL A N 1
ATOM 2450 C CA . VAL A 1 311 ? 8.920 -11.356 -18.449 1.00 94.31 311 VAL A CA 1
ATOM 2451 C C . VAL A 1 311 ? 7.697 -11.207 -19.346 1.00 94.31 311 VAL A C 1
ATOM 2453 O O . VAL A 1 311 ? 7.569 -11.891 -20.359 1.00 94.31 311 VAL A O 1
ATOM 2456 N N . ARG A 1 312 ? 6.787 -10.336 -18.923 1.00 94.88 312 ARG A N 1
ATOM 2457 C CA . ARG A 1 312 ? 5.563 -9.913 -19.600 1.00 94.88 312 ARG A CA 1
ATOM 2458 C C . ARG A 1 312 ? 5.654 -8.410 -19.766 1.00 94.88 312 ARG A C 1
ATOM 2460 O O . ARG A 1 312 ? 5.743 -7.689 -18.765 1.00 94.88 312 ARG A O 1
ATOM 2467 N N . ALA A 1 313 ? 5.662 -7.946 -21.005 1.00 96.88 313 ALA A N 1
ATOM 2468 C CA . ALA A 1 313 ? 5.872 -6.541 -21.305 1.00 96.88 313 ALA A CA 1
ATOM 2469 C C . ALA A 1 313 ? 4.898 -6.016 -22.361 1.00 96.88 313 ALA A C 1
ATOM 2471 O O . ALA A 1 313 ? 4.160 -6.763 -23.001 1.00 96.88 313 ALA A O 1
ATOM 2472 N N . ALA A 1 314 ? 4.899 -4.702 -22.525 1.00 97.50 314 ALA A N 1
ATOM 2473 C CA . ALA A 1 314 ? 4.215 -4.012 -23.604 1.00 97.50 314 ALA A CA 1
ATOM 2474 C C . ALA A 1 314 ? 5.058 -2.827 -24.060 1.00 97.50 314 ALA A C 1
ATOM 2476 O O . ALA A 1 314 ? 5.820 -2.267 -23.273 1.00 97.50 314 ALA A O 1
ATOM 2477 N N . VAL A 1 315 ? 4.889 -2.421 -25.312 1.00 97.12 315 VAL A N 1
ATOM 2478 C CA . VAL A 1 315 ? 5.394 -1.134 -25.793 1.00 97.12 315 VAL A CA 1
ATOM 2479 C C . VAL A 1 315 ? 4.230 -0.161 -25.827 1.00 97.12 315 VAL A C 1
ATOM 2481 O O . VAL A 1 315 ? 3.176 -0.464 -26.389 1.00 97.12 315 VAL A O 1
ATOM 2484 N N . LYS A 1 316 ? 4.418 1.004 -25.219 1.00 95.62 316 LYS A N 1
ATOM 2485 C CA . LYS A 1 316 ? 3.480 2.118 -25.303 1.00 95.62 316 LYS A CA 1
ATOM 2486 C C . LYS A 1 316 ? 4.284 3.408 -25.344 1.00 95.62 316 LYS A C 1
ATOM 2488 O O . LYS A 1 316 ? 5.257 3.556 -24.610 1.00 95.62 316 LYS A O 1
ATOM 2493 N N . ASP A 1 317 ? 3.877 4.319 -26.221 1.00 92.62 317 ASP A N 1
ATOM 2494 C CA . ASP A 1 317 ? 4.600 5.561 -26.486 1.00 92.62 317 ASP A CA 1
ATOM 2495 C C . ASP A 1 317 ? 6.077 5.268 -26.835 1.00 92.62 317 ASP A C 1
ATOM 2497 O O . ASP A 1 317 ? 6.351 4.461 -27.723 1.00 92.62 317 ASP A O 1
ATOM 2501 N N . ASP A 1 318 ? 7.031 5.891 -26.145 1.00 95.25 318 ASP A N 1
ATOM 2502 C CA . ASP A 1 318 ? 8.475 5.684 -26.306 1.00 95.25 318 ASP A CA 1
ATOM 2503 C C . ASP A 1 318 ? 9.073 4.722 -25.257 1.00 95.25 318 ASP A C 1
ATOM 2505 O O . ASP A 1 318 ? 10.294 4.713 -25.061 1.00 95.25 318 ASP A O 1
ATOM 2509 N N . ALA A 1 319 ? 8.249 3.923 -24.569 1.00 97.19 319 ALA A N 1
ATOM 2510 C CA . ALA A 1 319 ? 8.675 3.098 -23.442 1.00 97.19 319 ALA A CA 1
ATOM 2511 C C . ALA A 1 319 ? 8.335 1.603 -23.590 1.00 97.19 319 ALA A C 1
ATOM 2513 O O . ALA A 1 319 ? 7.247 1.208 -24.019 1.00 97.19 319 ALA A O 1
ATOM 2514 N N . LEU A 1 320 ? 9.277 0.758 -23.159 1.00 97.81 320 LEU A N 1
ATOM 2515 C CA . LEU A 1 320 ? 9.045 -0.656 -22.875 1.00 97.81 320 LEU A CA 1
ATOM 2516 C C . LEU A 1 320 ? 8.584 -0.801 -21.419 1.00 97.81 320 LEU A C 1
ATOM 2518 O O . LEU A 1 320 ? 9.363 -0.596 -20.489 1.00 97.81 320 LEU A O 1
ATOM 2522 N N . HIS A 1 321 ? 7.334 -1.193 -21.213 1.00 96.88 321 HIS A N 1
ATOM 2523 C CA . HIS A 1 321 ? 6.745 -1.385 -19.893 1.00 96.88 321 HIS A CA 1
ATOM 2524 C C . HIS A 1 321 ? 6.899 -2.831 -19.427 1.00 96.88 321 HIS A C 1
ATOM 2526 O O . HIS A 1 321 ? 6.347 -3.746 -20.037 1.00 96.88 321 HIS A O 1
ATOM 2532 N N . LEU A 1 322 ? 7.599 -3.040 -18.313 1.00 95.25 322 LEU A N 1
ATOM 2533 C CA . LEU A 1 322 ? 7.701 -4.329 -17.632 1.00 95.25 322 LEU A CA 1
ATOM 2534 C C . LEU A 1 322 ? 6.492 -4.499 -16.702 1.00 95.25 322 LEU A C 1
ATOM 2536 O O . LEU A 1 322 ? 6.446 -3.930 -15.610 1.00 95.25 322 LEU A O 1
ATOM 2540 N N . ILE A 1 323 ? 5.502 -5.276 -17.144 1.00 92.31 323 ILE A N 1
ATOM 2541 C CA . ILE A 1 323 ? 4.221 -5.441 -16.438 1.00 92.31 323 ILE A CA 1
ATOM 2542 C C . ILE A 1 323 ? 4.352 -6.492 -15.329 1.00 92.31 323 ILE A C 1
ATOM 2544 O O . ILE A 1 323 ? 3.948 -6.276 -14.184 1.00 92.31 323 ILE A O 1
ATOM 2548 N N . ASP A 1 324 ? 4.944 -7.641 -15.652 1.00 90.38 324 ASP A N 1
ATOM 2549 C CA . ASP A 1 324 ? 5.191 -8.730 -14.709 1.00 90.38 324 ASP A CA 1
ATOM 2550 C C . ASP A 1 324 ? 6.456 -9.489 -15.103 1.00 90.38 324 ASP A C 1
ATOM 2552 O O . ASP A 1 324 ? 6.750 -9.684 -16.276 1.00 90.38 324 ASP A O 1
ATOM 2556 N N . PHE A 1 325 ? 7.210 -9.929 -14.112 1.00 91.00 325 PHE A N 1
ATOM 2557 C CA . PHE A 1 325 ? 8.374 -10.779 -14.284 1.00 91.00 325 PHE A CA 1
ATOM 2558 C C . PHE A 1 325 ? 8.640 -11.525 -12.984 1.00 91.00 325 PHE A C 1
ATOM 2560 O O . PHE A 1 325 ? 8.259 -11.084 -11.889 1.00 91.00 325 PHE A O 1
ATOM 2567 N N . ALA A 1 326 ? 9.313 -12.661 -13.108 1.00 88.12 326 ALA A N 1
ATOM 2568 C CA . ALA A 1 326 ? 9.799 -13.411 -11.965 1.00 88.12 326 ALA A CA 1
ATOM 2569 C C . ALA A 1 326 ? 10.958 -14.314 -12.356 1.00 88.12 326 ALA A C 1
ATOM 2571 O O . ALA A 1 326 ? 11.092 -14.709 -13.513 1.00 88.12 326 ALA A O 1
ATOM 2572 N N . PHE A 1 327 ? 11.739 -14.691 -11.351 1.00 86.56 327 PHE A N 1
ATOM 2573 C CA . PHE A 1 327 ? 12.862 -15.604 -11.481 1.00 86.56 327 PHE A CA 1
ATOM 2574 C C . PHE A 1 327 ? 12.739 -16.726 -10.455 1.00 86.56 327 PHE A C 1
ATOM 2576 O O . PHE A 1 327 ? 12.197 -16.540 -9.361 1.00 86.56 327 PHE A O 1
ATOM 2583 N N . ARG A 1 328 ? 13.236 -17.908 -10.824 1.00 80.19 328 ARG A N 1
ATOM 2584 C CA . ARG A 1 328 ? 13.222 -19.106 -9.978 1.00 80.19 328 ARG A CA 1
ATOM 2585 C C . ARG A 1 328 ? 14.006 -18.909 -8.679 1.00 80.19 328 ARG A C 1
ATOM 2587 O O . ARG A 1 328 ? 13.622 -19.452 -7.646 1.00 80.19 328 ARG A O 1
ATOM 2594 N N . GLU A 1 329 ? 15.074 -18.121 -8.729 1.00 72.56 329 GLU A N 1
ATOM 2595 C CA . GLU A 1 329 ? 15.897 -17.760 -7.577 1.00 72.56 329 GLU A CA 1
ATOM 2596 C C . GLU A 1 329 ? 15.869 -16.247 -7.361 1.00 72.56 329 GLU A C 1
ATOM 2598 O O . GLU A 1 329 ? 15.841 -15.476 -8.314 1.00 72.56 329 GLU A O 1
ATOM 2603 N N . SER A 1 330 ? 15.897 -15.806 -6.103 1.00 60.44 330 SER A N 1
ATOM 2604 C CA . SER A 1 330 ? 15.890 -14.383 -5.736 1.00 60.44 330 SER A CA 1
ATOM 2605 C C . SER A 1 330 ? 17.296 -13.767 -5.651 1.00 60.44 330 SER A C 1
ATOM 2607 O O . SER A 1 330 ? 17.491 -12.801 -4.913 1.00 60.44 330 SER A O 1
ATOM 2609 N N . GLN A 1 331 ? 18.281 -14.360 -6.332 1.00 58.81 331 GLN A N 1
ATOM 2610 C CA . GLN A 1 331 ? 19.678 -13.908 -6.337 1.00 58.81 331 GLN A CA 1
ATOM 2611 C C . GLN A 1 331 ? 19.783 -12.534 -7.015 1.00 58.81 331 GLN A C 1
ATOM 2613 O O . GLN A 1 331 ? 19.070 -12.271 -7.989 1.00 58.81 331 GLN A O 1
ATOM 2618 N N . ALA A 1 332 ? 20.683 -11.673 -6.525 1.00 56.00 332 ALA A N 1
ATOM 2619 C CA . ALA A 1 332 ? 20.904 -10.325 -7.063 1.00 56.00 332 ALA A CA 1
ATOM 2620 C C . ALA A 1 332 ? 21.197 -10.338 -8.575 1.00 56.00 332 ALA A C 1
ATOM 2622 O O . ALA A 1 332 ? 20.718 -9.470 -9.303 1.00 56.00 332 ALA A O 1
ATOM 2623 N N . ASP A 1 333 ? 21.870 -11.386 -9.048 1.00 65.12 333 ASP A N 1
ATOM 2624 C CA . ASP A 1 333 ? 22.262 -11.544 -10.446 1.00 65.12 333 ASP A CA 1
ATOM 2625 C C . ASP A 1 333 ? 21.075 -11.818 -11.376 1.00 65.12 333 ASP A C 1
ATOM 2627 O O . ASP A 1 333 ? 21.186 -11.619 -12.572 1.00 65.12 333 ASP A O 1
ATOM 2631 N N . THR A 1 334 ? 19.899 -12.223 -10.890 1.00 79.44 334 THR A N 1
ATOM 2632 C CA . THR A 1 334 ? 18.781 -12.554 -11.799 1.00 79.44 334 THR A CA 1
ATOM 2633 C C . THR A 1 334 ? 18.155 -11.334 -12.474 1.00 79.44 334 THR A C 1
ATOM 2635 O O . THR A 1 334 ? 17.743 -11.406 -13.632 1.00 79.44 334 THR A O 1
ATOM 2638 N N . LEU A 1 335 ? 18.142 -10.182 -11.794 1.00 86.62 335 LEU A N 1
ATOM 2639 C CA . LEU A 1 335 ? 17.620 -8.937 -12.360 1.00 86.62 335 LEU A CA 1
ATOM 2640 C C . LEU A 1 335 ? 18.537 -8.358 -13.440 1.00 86.62 335 LEU A C 1
ATOM 2642 O O . LEU A 1 335 ? 18.054 -7.605 -14.286 1.00 86.62 335 LEU A O 1
ATOM 2646 N N . ILE A 1 336 ? 19.823 -8.739 -13.474 1.00 86.62 336 ILE A N 1
ATOM 2647 C CA . ILE A 1 336 ? 20.696 -8.324 -14.575 1.00 86.62 336 ILE A CA 1
ATOM 2648 C C . ILE A 1 336 ? 20.192 -8.884 -15.902 1.00 86.62 336 ILE A C 1
ATOM 2650 O O . ILE A 1 336 ? 20.202 -8.186 -16.911 1.00 86.62 336 ILE A O 1
ATOM 2654 N N . TYR A 1 337 ? 19.678 -10.114 -15.885 1.00 87.56 337 TYR A N 1
ATOM 2655 C CA . TYR A 1 337 ? 19.170 -10.794 -17.067 1.00 87.56 337 TYR A CA 1
ATOM 2656 C C . TYR A 1 337 ? 17.908 -10.119 -17.593 1.00 87.56 337 TYR A C 1
ATOM 2658 O O . TYR A 1 337 ? 17.754 -9.971 -18.804 1.00 87.56 337 TYR A O 1
ATOM 2666 N N . LEU A 1 338 ? 17.043 -9.657 -16.683 1.00 91.56 338 LEU A N 1
ATOM 2667 C CA . LEU A 1 338 ? 15.883 -8.841 -17.032 1.00 91.56 338 LEU A CA 1
ATOM 2668 C C . LEU A 1 338 ? 16.309 -7.526 -17.683 1.00 91.56 338 LEU A C 1
ATOM 2670 O O . LEU A 1 338 ? 15.790 -7.176 -18.738 1.00 91.56 338 LEU A O 1
ATOM 2674 N N . LEU A 1 339 ? 17.243 -6.801 -17.061 1.00 92.12 339 LEU A N 1
ATOM 2675 C CA . LEU A 1 339 ? 17.699 -5.499 -17.549 1.00 92.12 339 LEU A CA 1
ATOM 2676 C C . LEU A 1 339 ? 18.341 -5.610 -18.937 1.00 92.12 339 LEU A C 1
ATOM 2678 O O . LEU A 1 339 ? 18.032 -4.798 -19.805 1.00 92.12 339 LEU A O 1
ATOM 2682 N N . ARG A 1 340 ? 19.162 -6.645 -19.175 1.00 89.50 340 ARG A N 1
ATOM 2683 C CA . ARG A 1 340 ? 19.761 -6.946 -20.489 1.00 89.50 340 ARG A CA 1
ATOM 2684 C C . ARG A 1 340 ? 18.693 -7.132 -21.562 1.00 89.50 340 ARG A C 1
ATOM 2686 O O . ARG A 1 340 ? 18.687 -6.393 -22.544 1.00 89.50 340 ARG A O 1
ATOM 2693 N N . TRP A 1 341 ? 17.767 -8.064 -21.325 1.00 92.88 341 TRP A N 1
ATOM 2694 C CA . TRP A 1 341 ? 16.662 -8.338 -22.244 1.00 92.88 341 TRP A CA 1
ATOM 2695 C C . TRP A 1 341 ? 15.817 -7.089 -22.496 1.00 92.88 341 TRP A C 1
ATOM 2697 O O . TRP A 1 341 ? 15.460 -6.800 -23.634 1.00 92.88 341 TRP A O 1
ATOM 2707 N N . SER A 1 342 ? 15.549 -6.309 -21.446 1.00 95.00 342 SER A N 1
ATOM 2708 C CA . SER A 1 342 ? 14.744 -5.091 -21.543 1.00 95.00 342 SER A CA 1
ATOM 2709 C C . SER A 1 342 ? 15.433 -4.025 -22.394 1.00 95.00 342 SER A C 1
ATOM 2711 O O . SER A 1 342 ? 14.777 -3.395 -23.211 1.00 95.00 342 SER A O 1
ATOM 2713 N N . ALA A 1 343 ? 16.747 -3.833 -22.248 1.00 94.31 343 ALA A N 1
ATOM 2714 C CA . ALA A 1 343 ? 17.504 -2.858 -23.035 1.00 94.31 343 ALA A CA 1
ATOM 2715 C C . ALA A 1 343 ? 17.661 -3.262 -24.503 1.00 94.31 343 ALA A C 1
ATOM 2717 O O . ALA A 1 343 ? 17.617 -2.405 -25.380 1.00 94.31 343 ALA A O 1
ATOM 2718 N N . GLU A 1 344 ? 17.852 -4.547 -24.795 1.00 92.12 344 GLU A N 1
ATOM 2719 C CA . GLU A 1 344 ? 17.857 -5.051 -26.171 1.00 92.12 344 GLU A CA 1
ATOM 2720 C C . GLU A 1 344 ? 16.484 -4.915 -26.822 1.00 92.12 344 GLU A C 1
ATOM 2722 O O . GLU A 1 344 ? 16.359 -4.237 -27.840 1.00 92.12 344 GLU A O 1
ATOM 2727 N N . THR A 1 345 ? 15.446 -5.428 -26.163 1.00 94.44 345 THR A N 1
ATOM 2728 C CA . THR A 1 345 ? 14.064 -5.340 -26.644 1.00 94.44 345 THR A CA 1
ATOM 2729 C C . THR A 1 345 ? 13.642 -3.885 -26.840 1.00 94.44 345 THR A C 1
ATOM 2731 O O . THR A 1 345 ? 13.061 -3.543 -27.864 1.00 94.44 345 THR A O 1
ATOM 2734 N N . ALA A 1 346 ? 13.962 -2.991 -25.901 1.00 96.00 346 ALA A N 1
ATOM 2735 C CA . ALA A 1 346 ? 13.643 -1.573 -26.032 1.00 96.00 346 ALA A CA 1
ATOM 2736 C C . ALA A 1 346 ? 14.320 -0.946 -27.263 1.00 96.00 346 ALA A C 1
ATOM 2738 O O . ALA A 1 346 ? 13.654 -0.239 -28.013 1.00 96.00 346 ALA A O 1
ATOM 2739 N N . ARG A 1 347 ? 15.599 -1.254 -27.531 1.00 93.38 347 ARG A N 1
ATOM 2740 C CA . ARG A 1 347 ? 16.307 -0.768 -28.731 1.00 93.38 347 ARG A CA 1
ATOM 2741 C C . ARG A 1 347 ? 15.686 -1.301 -30.019 1.00 93.38 347 ARG A C 1
ATOM 2743 O O . ARG A 1 347 ? 15.427 -0.519 -30.929 1.00 93.38 347 ARG A O 1
ATOM 2750 N N . GLU A 1 348 ? 15.402 -2.600 -30.086 1.00 93.00 348 GLU A N 1
ATOM 2751 C CA . GLU A 1 348 ? 14.759 -3.227 -31.252 1.00 93.00 348 GLU A CA 1
ATOM 2752 C C . GLU A 1 348 ? 13.375 -2.639 -31.546 1.00 93.00 348 GLU A C 1
ATOM 2754 O O . GLU A 1 348 ? 12.962 -2.543 -32.702 1.00 93.00 348 GLU A O 1
ATOM 2759 N N . ARG A 1 349 ? 12.657 -2.227 -30.497 1.00 94.75 349 ARG A N 1
ATOM 2760 C CA . ARG A 1 349 ? 11.329 -1.613 -30.593 1.00 94.75 349 ARG A CA 1
ATOM 2761 C C . ARG A 1 349 ? 11.361 -0.087 -30.714 1.00 94.75 349 ARG A C 1
ATOM 2763 O O . ARG A 1 349 ? 10.300 0.520 -30.812 1.00 94.75 349 ARG A O 1
ATOM 2770 N N . GLY A 1 350 ? 12.544 0.532 -30.741 1.00 95.12 350 GLY A N 1
ATOM 2771 C CA . GLY A 1 350 ? 12.702 1.985 -30.861 1.00 95.12 350 GLY A CA 1
ATOM 2772 C C . GLY A 1 350 ? 12.286 2.777 -29.615 1.00 95.12 350 GLY A C 1
ATOM 2773 O O . GLY A 1 350 ? 12.010 3.970 -29.715 1.00 95.12 350 GLY A O 1
ATOM 2774 N N . CYS A 1 351 ? 12.224 2.136 -28.448 1.00 97.19 351 CYS A N 1
ATOM 2775 C CA . CYS A 1 351 ? 11.911 2.779 -27.177 1.00 97.19 351 CYS A CA 1
ATOM 2776 C C . CYS A 1 351 ? 13.136 3.525 -26.623 1.00 97.19 351 CYS A C 1
ATOM 2778 O O . CYS A 1 351 ? 14.257 3.015 -26.642 1.00 97.19 351 CYS A O 1
ATOM 2780 N N . ALA A 1 352 ? 12.911 4.709 -26.055 1.00 97.00 352 ALA A N 1
ATOM 2781 C CA . ALA A 1 352 ? 13.926 5.488 -25.347 1.00 97.00 352 ALA A CA 1
ATOM 2782 C C . ALA A 1 352 ? 14.016 5.121 -23.855 1.00 97.00 352 ALA A C 1
ATOM 2784 O O . ALA A 1 352 ? 15.017 5.416 -23.191 1.00 97.00 352 ALA A O 1
ATOM 2785 N N . ARG A 1 353 ? 12.961 4.500 -23.310 1.00 97.69 353 ARG A N 1
ATOM 2786 C CA . ARG A 1 353 ? 12.814 4.229 -21.876 1.00 97.69 353 ARG A CA 1
ATOM 2787 C C . ARG A 1 353 ? 12.364 2.792 -21.606 1.00 97.69 353 ARG A C 1
ATOM 2789 O O . ARG A 1 353 ? 11.674 2.179 -22.415 1.00 97.69 353 ARG A O 1
ATOM 2796 N N . ILE A 1 354 ? 12.752 2.264 -20.450 1.00 97.69 354 ILE A N 1
ATOM 2797 C CA . ILE A 1 354 ? 12.193 1.044 -19.855 1.00 97.69 354 ILE A CA 1
ATOM 2798 C C . ILE A 1 354 ? 11.516 1.457 -18.559 1.00 97.69 354 ILE A C 1
ATOM 2800 O O . ILE A 1 354 ? 12.119 2.155 -17.745 1.00 97.69 354 ILE A O 1
ATOM 2804 N N . GLU A 1 355 ? 10.286 1.019 -18.342 1.00 96.69 355 GLU A N 1
ATOM 2805 C CA . GLU A 1 355 ? 9.497 1.457 -17.201 1.00 96.69 355 GLU A CA 1
ATOM 2806 C C . GLU A 1 355 ? 8.895 0.289 -16.425 1.00 96.69 355 GLU A C 1
ATOM 2808 O O . GLU A 1 355 ? 8.488 -0.723 -16.990 1.00 96.69 355 GLU A O 1
ATOM 2813 N N . THR A 1 356 ? 8.834 0.423 -15.101 1.00 93.62 356 THR A N 1
ATOM 2814 C CA . THR A 1 356 ? 8.314 -0.624 -14.214 1.00 93.62 356 THR A CA 1
ATOM 2815 C C . THR A 1 356 ? 7.748 -0.044 -12.925 1.00 93.62 356 THR A C 1
ATOM 2817 O O . THR A 1 356 ? 8.241 0.950 -12.394 1.00 93.62 356 THR A O 1
ATOM 2820 N N . ARG A 1 357 ? 6.731 -0.713 -12.379 1.00 91.06 357 ARG A N 1
ATOM 2821 C CA . ARG A 1 357 ? 6.177 -0.454 -11.035 1.00 91.06 357 ARG A CA 1
ATOM 2822 C C . ARG A 1 357 ? 6.597 -1.499 -10.004 1.00 91.06 357 ARG A C 1
ATOM 2824 O O . ARG A 1 357 ? 6.118 -1.480 -8.869 1.00 91.06 357 ARG A O 1
ATOM 2831 N N . ARG A 1 358 ? 7.446 -2.443 -10.413 1.00 86.19 358 ARG A N 1
ATOM 2832 C CA . ARG A 1 358 ? 7.829 -3.632 -9.653 1.00 86.19 358 ARG A CA 1
ATOM 2833 C C . ARG A 1 358 ? 9.323 -3.684 -9.417 1.00 86.19 358 ARG A C 1
ATOM 2835 O O . ARG A 1 358 ? 10.091 -3.303 -10.296 1.00 86.19 358 ARG A O 1
ATOM 2842 N N . ASP A 1 359 ? 9.701 -4.190 -8.242 1.00 87.56 359 ASP A N 1
ATOM 2843 C CA . ASP A 1 359 ? 11.095 -4.334 -7.796 1.00 87.56 359 ASP A CA 1
ATOM 2844 C C . ASP A 1 359 ? 11.934 -3.066 -8.046 1.00 87.56 359 ASP A C 1
ATOM 2846 O O . ASP A 1 359 ? 13.135 -3.135 -8.315 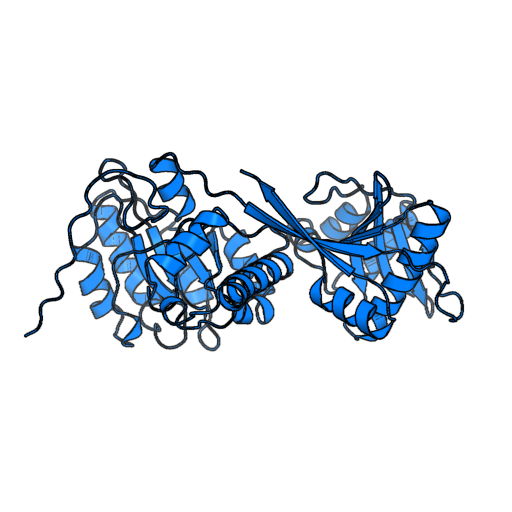1.00 87.56 359 ASP A O 1
ATOM 2850 N N . MET A 1 360 ? 11.301 -1.893 -7.961 1.00 92.38 360 MET A N 1
ATOM 2851 C CA . MET A 1 360 ? 11.853 -0.618 -8.409 1.00 92.38 360 MET A CA 1
ATOM 2852 C C . MET A 1 360 ? 13.139 -0.288 -7.653 1.00 92.38 360 MET A C 1
ATOM 2854 O O . MET A 1 360 ? 14.150 0.037 -8.271 1.00 92.38 360 MET A O 1
ATOM 2858 N N . ARG A 1 361 ? 13.165 -0.471 -6.325 1.00 92.38 361 ARG A N 1
ATOM 2859 C CA . ARG A 1 361 ? 14.381 -0.209 -5.531 1.00 92.38 361 ARG A CA 1
ATOM 2860 C C . ARG A 1 361 ? 15.525 -1.160 -5.879 1.00 92.38 361 ARG A C 1
ATOM 2862 O O . ARG A 1 361 ? 16.691 -0.777 -5.807 1.00 92.38 361 ARG A O 1
ATOM 2869 N N . ARG A 1 362 ? 15.222 -2.418 -6.223 1.00 90.06 362 ARG A N 1
ATOM 2870 C CA . ARG A 1 362 ? 16.243 -3.405 -6.620 1.00 90.06 362 ARG A CA 1
ATOM 2871 C C . ARG A 1 362 ? 16.781 -3.100 -8.015 1.00 90.06 362 ARG A C 1
ATOM 2873 O O . ARG A 1 362 ? 17.995 -3.123 -8.200 1.00 90.06 362 ARG A O 1
ATOM 2880 N N . LEU A 1 363 ? 15.898 -2.772 -8.955 1.00 92.44 363 LEU A N 1
ATOM 2881 C CA . LEU A 1 363 ? 16.263 -2.410 -10.322 1.00 92.44 363 LEU A CA 1
ATOM 2882 C C . LEU A 1 363 ? 17.056 -1.106 -10.369 1.00 92.44 363 LEU A C 1
ATOM 2884 O O . LEU A 1 363 ? 18.092 -1.073 -11.016 1.00 92.44 363 LEU A O 1
ATOM 2888 N N . GLU A 1 364 ? 16.664 -0.080 -9.612 1.00 94.75 364 GLU A N 1
ATOM 2889 C CA . GLU A 1 364 ? 17.440 1.159 -9.494 1.00 94.75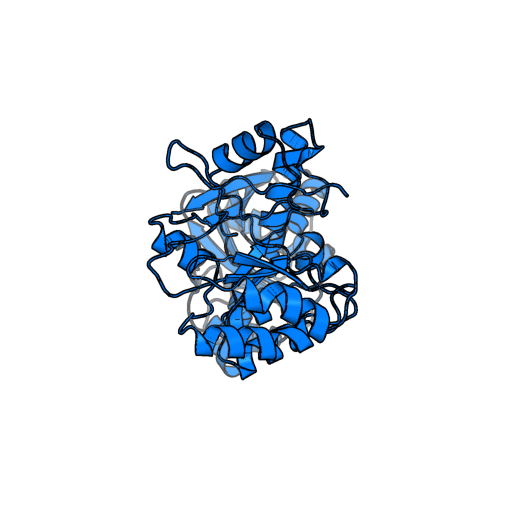 364 GLU A CA 1
ATOM 2890 C C . GLU A 1 364 ? 18.863 0.884 -8.988 1.00 94.75 364 GLU A C 1
ATOM 2892 O O . GLU A 1 364 ? 19.838 1.365 -9.569 1.00 94.75 364 GLU A O 1
ATOM 2897 N N . ARG A 1 365 ? 19.007 0.074 -7.926 1.00 92.94 365 ARG A N 1
ATOM 2898 C CA . ARG A 1 365 ? 20.334 -0.315 -7.431 1.00 92.94 365 ARG A CA 1
ATOM 2899 C C . ARG A 1 365 ? 21.145 -1.018 -8.511 1.00 92.94 365 ARG A C 1
ATOM 2901 O O . ARG A 1 365 ? 22.326 -0.715 -8.644 1.00 92.94 365 ARG A O 1
ATOM 2908 N N . MET A 1 366 ? 20.544 -1.926 -9.275 1.00 90.69 366 MET A N 1
ATOM 2909 C CA . MET A 1 366 ? 21.236 -2.615 -10.367 1.00 90.69 366 MET A CA 1
ATOM 2910 C C . MET A 1 366 ? 21.643 -1.650 -11.481 1.00 90.69 366 MET A C 1
ATOM 2912 O O . MET A 1 366 ? 22.812 -1.629 -11.851 1.00 90.69 366 MET A O 1
ATOM 2916 N N . CYS A 1 367 ? 20.741 -0.779 -11.933 1.00 92.69 367 CYS A N 1
ATOM 2917 C CA . CYS A 1 367 ? 21.045 0.266 -12.906 1.00 92.69 367 CYS A CA 1
ATOM 2918 C C . CYS A 1 367 ? 22.222 1.140 -12.457 1.00 92.69 367 CYS A C 1
ATOM 2920 O O . CYS A 1 367 ? 23.131 1.387 -13.243 1.00 92.69 367 CYS A O 1
ATOM 2922 N N . ARG A 1 368 ? 22.277 1.524 -11.174 1.00 92.12 368 ARG A N 1
ATOM 2923 C CA . ARG A 1 368 ? 23.402 2.286 -10.612 1.00 92.12 368 ARG A CA 1
ATOM 2924 C C . ARG A 1 368 ? 24.737 1.545 -10.735 1.00 92.12 368 ARG A C 1
ATOM 2926 O O . ARG A 1 368 ? 25.730 2.171 -11.087 1.00 92.12 368 ARG A O 1
ATOM 2933 N N . HIS A 1 369 ? 24.765 0.233 -10.483 1.00 89.81 369 HIS A N 1
ATOM 2934 C CA . HIS A 1 369 ? 25.980 -0.579 -10.655 1.00 89.81 369 HIS A CA 1
ATOM 2935 C C . HIS A 1 369 ? 26.414 -0.678 -12.124 1.00 89.81 369 HIS A C 1
ATOM 2937 O O . HIS A 1 369 ? 27.603 -0.796 -12.399 1.00 89.81 369 HIS A O 1
ATOM 2943 N N . LEU A 1 370 ? 25.466 -0.602 -13.060 1.00 88.56 370 LEU A N 1
ATOM 2944 C CA . LEU A 1 370 ? 25.724 -0.637 -14.502 1.00 88.56 370 LEU A CA 1
ATOM 2945 C C . LEU A 1 370 ? 26.012 0.742 -15.109 1.00 88.56 370 LEU A C 1
ATOM 2947 O O . LEU A 1 370 ? 26.256 0.837 -16.308 1.00 88.56 370 LEU A O 1
ATOM 2951 N N . GLY A 1 371 ? 25.937 1.818 -14.320 1.00 91.44 371 GLY A N 1
A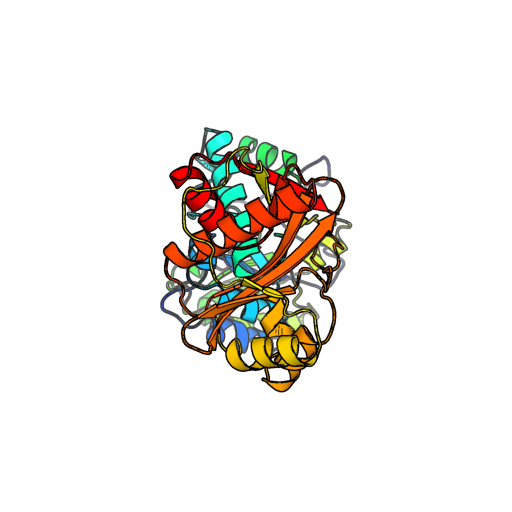TOM 2952 C CA . GLY A 1 371 ? 26.037 3.189 -14.826 1.00 91.44 371 GLY A CA 1
ATOM 2953 C C . GLY A 1 371 ? 24.826 3.641 -15.655 1.00 91.44 371 GLY A C 1
ATOM 2954 O O . GLY A 1 371 ? 24.922 4.613 -16.402 1.00 91.44 371 GLY A O 1
ATOM 2955 N N . TRP A 1 372 ? 23.688 2.953 -15.546 1.00 93.44 372 TRP A N 1
ATOM 2956 C CA . TRP A 1 372 ? 22.454 3.305 -16.249 1.00 93.44 372 TRP A CA 1
ATOM 2957 C C . TRP A 1 372 ? 21.715 4.419 -15.508 1.00 93.44 372 TRP A C 1
ATOM 2959 O O . TRP A 1 372 ? 21.688 4.462 -14.276 1.00 93.44 372 TRP A O 1
ATOM 2969 N N . ARG A 1 373 ? 21.090 5.324 -16.266 1.00 96.19 373 ARG A N 1
ATOM 2970 C CA . ARG A 1 373 ? 20.329 6.446 -15.705 1.00 96.19 373 ARG A CA 1
ATOM 2971 C C . ARG A 1 373 ? 18.911 6.013 -15.367 1.00 96.19 373 ARG A C 1
ATOM 2973 O O . ARG A 1 373 ? 18.259 5.337 -16.162 1.00 96.19 373 ARG A O 1
ATOM 2980 N N . THR A 1 374 ? 18.437 6.442 -14.204 1.00 97.25 374 THR A N 1
ATOM 2981 C CA . THR A 1 374 ? 17.090 6.148 -13.718 1.00 97.25 374 THR A CA 1
ATOM 2982 C C . THR A 1 374 ? 16.424 7.384 -13.143 1.00 97.25 374 THR A C 1
ATOM 2984 O O . THR A 1 374 ? 17.085 8.237 -12.555 1.00 97.25 374 THR A O 1
ATOM 2987 N N . GLU A 1 375 ? 15.105 7.426 -13.241 1.00 96.88 375 GLU A N 1
ATOM 2988 C CA . GLU A 1 375 ? 14.242 8.458 -12.690 1.00 96.88 375 GLU A CA 1
ATOM 2989 C C . GLU A 1 375 ? 13.036 7.806 -12.008 1.00 96.88 375 GLU A C 1
ATOM 2991 O O . GLU A 1 375 ? 12.497 6.807 -12.486 1.00 96.88 375 GLU A O 1
ATOM 2996 N N . TRP A 1 376 ? 12.606 8.373 -10.884 1.00 95.06 376 TRP A N 1
ATOM 2997 C CA . TRP A 1 376 ? 11.373 7.968 -10.218 1.00 95.06 376 TRP A CA 1
ATOM 2998 C C . TRP A 1 376 ? 10.259 8.934 -10.581 1.00 95.06 376 TRP A C 1
ATOM 3000 O O . TRP A 1 376 ? 10.337 10.119 -10.268 1.00 95.06 376 TRP A O 1
ATOM 3010 N N . ILE A 1 377 ? 9.208 8.406 -11.191 1.00 94.06 377 ILE A N 1
ATOM 3011 C CA . ILE A 1 377 ? 8.038 9.160 -11.617 1.00 94.06 377 ILE A CA 1
ATOM 3012 C C . ILE A 1 377 ? 6.918 8.886 -10.618 1.00 94.06 377 ILE A C 1
ATOM 3014 O O . ILE A 1 377 ? 6.537 7.733 -10.402 1.00 94.06 377 ILE A O 1
ATOM 3018 N N . LEU A 1 378 ? 6.408 9.948 -10.002 1.00 92.94 378 LEU A N 1
ATOM 3019 C CA . LEU A 1 378 ? 5.207 9.904 -9.180 1.00 92.94 378 LEU A CA 1
ATOM 3020 C C . LEU A 1 378 ? 3.976 10.106 -10.061 1.00 92.94 378 LEU A C 1
ATOM 3022 O O . LEU A 1 378 ? 3.921 11.025 -10.873 1.00 92.94 378 LEU A O 1
ATOM 3026 N N . GLU A 1 379 ? 2.952 9.312 -9.802 1.00 89.38 379 GLU A N 1
ATOM 3027 C CA . GLU A 1 379 ? 1.612 9.499 -10.327 1.00 89.38 379 GLU A CA 1
ATOM 3028 C C . GLU A 1 379 ? 0.608 9.591 -9.190 1.00 89.38 379 GLU A C 1
ATOM 3030 O O . GLU A 1 379 ? 0.651 8.824 -8.224 1.00 89.38 379 GLU A O 1
ATOM 3035 N N . THR A 1 380 ? -0.326 10.518 -9.338 1.00 83.56 380 THR A N 1
ATOM 3036 C CA . THR A 1 380 ? -1.406 10.735 -8.383 1.00 83.56 380 THR A CA 1
ATOM 3037 C C . THR A 1 380 ? -2.745 10.556 -9.079 1.00 83.56 380 THR A C 1
ATOM 3039 O O . THR A 1 380 ? -2.960 11.135 -10.144 1.00 83.56 380 THR A O 1
ATOM 3042 N N . SER A 1 381 ? -3.653 9.799 -8.473 1.00 78.38 381 SER A N 1
ATOM 3043 C CA . SER A 1 381 ? -5.045 9.673 -8.917 1.00 78.38 381 SER A CA 1
ATOM 3044 C C . SER A 1 381 ? -5.993 10.112 -7.807 1.00 78.38 381 SER A C 1
ATOM 3046 O O . SER A 1 381 ? -5.670 9.919 -6.637 1.00 78.38 381 SER A O 1
ATOM 3048 N N . ASN A 1 382 ? -7.152 10.660 -8.170 1.00 59.41 382 ASN A N 1
ATOM 3049 C CA . ASN A 1 382 ? -8.229 10.980 -7.227 1.00 59.41 382 ASN A CA 1
ATOM 3050 C C . ASN A 1 382 ? -9.203 9.819 -7.054 1.00 59.41 382 ASN A C 1
ATOM 3052 O O . ASN A 1 382 ? -9.407 9.080 -8.045 1.00 59.41 382 ASN A O 1
#

Sequence (382 aa):
MSRSVFHAVQPDTGRATLDAGRADVPAFALTFDDGPDLVPIERWLKALEDKGARGTFFFTGEWLDRHPRLARRIIARGHELAHHSYHHRRMGEIEDQALFLEEIRLAEIAYQEATGRPAPAFFRFPYLHYRERNLQWLSGIGYVAVGGFDSGDWAGIDAESIAANVAPALESGIVVVHHCNDIARGTPGALPVILDAAAERELKAVVVSDMLRALGRYPGYRSWRLSITVPADGPDLPPEDWRPAGAPEEARRVADESYGWFTAAAAREASGSRAGWRKYFAEPITGPDGITEDRTLLYGRYFADKYWGYVRAAVKDDALHLIDFAFRESQADTLIYLLRWSAETARERGCARIETRRDMRRLERMCRHLGWRTEWILETSN